Protein AF-A0A1B6NUA4-F1 (afdb_monomer_lite)

InterPro domains:
  IPR001322 Lamin tail domain [PF00932] (532-642)
  IPR001322 Lamin tail domain [PS51841] (527-647)
  IPR007346 Endonuclease I [PF04231] (271-486)
  IPR007346 Endonuclease I [PTHR33607] (261-495)
  IPR044925 His-Me finger superfamily [SSF54060] (266-486)

Organism: NCBI:txid412755

Foldseek 3Di:
DDWDFQPDDDFDPDADFQDDDDDDDDDDDDDDDDDDDFAFQDKDQLQDPVQAPAAWFADVCGDIDHHCVVPPFKHKDLVFWGRRHRLFGQGRHPRWRKGAQRRGKMKIKGDWGFQVQLFWKKKKWKKAKFDFFDQPWAKWKWKDAPPHDTDTDDPDPPDPGNDGGPPGMDMDIDTGGGGGIMMMMMMTDDNHSRMMITGRMMTMGGDGDDDDDDDDDDDDDDDDDDPAFDWFDPLEPPAHIATFPDDLVVDDPCVLCVQLVVCVVVLHALVVNLQSQQVSQQPQFDQDQQRNLLRLQLPLQADPVDSQFGQAQQQRDTHGSHLELPDPSVPDQQGWYWAQLQQCLQFHVDSVFSSNRQPLRIHIHRNVVSVQQHNAFADDADAQDPVRRLKHDDDRHIYGHLQCLLSSLLSLVQCQSNQCVPDPPGPTDRQEEDCDGDDSVHSYGDNLVSSLQSNVSHDQDPSNVSSQSSSCRHTVGGRVCNVPVCSSCRNPVDQPQVPPDDDDDDDDDDDDDDDDDDDDDDDDDDDDDPQDQDPFQWEWFKWDAAPDFQTKTKIWRLHQAKDFQQQKKKWKQAQLDDDPVRIQIDRDGGIAGHRGMAMEGEPPHDPSRVPSHHYDNGRRPYAQQIKIFMAGNNATFAIAHAHSGGDNLRHNTMDGDDPPDRTHDRRRGDSDD

Radius of gyration: 29.38 Å; chains: 1; bounding box: 86×81×72 Å

Sequence (673 aa):
MIHEGNTQKYKLRKSAKVVNALLAGALSLGVVSINASADTVWQEDFEANELQGKGATGSDPAGAIVDLEGVDRWSVDVSASELSATSDWFRVESGAMQARDTDGEVVWLSESIDISGAGDITINAVLSQSGNFESTDYIDVFYSLDGGAFELITLSEGATNTVQEDFGSATLTETIGSGSTLELKVAMANNSGTEYLNLDSISVSGNGTTDGGDTGGNPDDGGEPSNELLFLSGTCFNCPDLEAVNLASDFVASDYYAALDIAIANGESAQTLKDTAHNIIENGHRTLSYSEVWTALTYTDEDPANTDNVILFYKGISQGKFTNGSGSQSTNPDNWNREHVWAKSHGFPSSSLTAYSDILHLRPTDISVNSSRGNLDFDFSDSALSEAPLNRVDGDSFEPRDAVKGDVARSMLYMDVRYDGNTAGDTEDDLVLVNRLTSTSEAAFGKLCVLLQWHESDPVDDFERRRNERVYEFQGNRNPFIDKPELASLIFNESCDGTGGDTGGDTGGDTGGDTGGDTGGDTGGDTGGDTTPSTSSIYISEYIEGGGFNKGIELFNSSTQPVSLAGYELVLLSNGETADADRKVLALEGTIPAGGVATFAHGSADALLTAGSTISTFVINFNGDDYIELVANGQVVDALGTYGVKTNWGKDVTLVRKSSVTAGNPNRNQRLP

Structure (mmCIF, N/CA/C/O backbone):
data_AF-A0A1B6NUA4-F1
#
_entry.id   AF-A0A1B6NUA4-F1
#
loop_
_atom_site.group_PDB
_atom_site.id
_atom_site.type_symbol
_atom_site.label_atom_id
_atom_site.label_alt_id
_atom_site.label_comp_id
_atom_site.label_asym_id
_atom_site.label_entity_id
_atom_site.label_seq_id
_atom_site.pdbx_PDB_ins_code
_atom_site.Cartn_x
_atom_site.Cartn_y
_atom_site.Cartn_z
_atom_site.occupancy
_atom_site.B_iso_or_equiv
_atom_site.auth_seq_id
_atom_site.auth_comp_id
_atom_site.auth_asym_id
_atom_site.auth_atom_id
_atom_site.pdbx_PDB_model_num
ATOM 1 N N . MET A 1 1 ? -14.636 -2.033 -2.221 1.00 46.09 1 MET A N 1
ATOM 2 C CA . MET A 1 1 ? -15.219 -3.302 -2.640 1.00 46.09 1 MET A CA 1
ATOM 3 C C . MET A 1 1 ? -14.396 -3.774 -3.803 1.00 46.09 1 MET A C 1
ATOM 5 O O . MET A 1 1 ? -13.885 -2.942 -4.544 1.00 46.09 1 MET A O 1
ATOM 9 N N . ILE A 1 2 ? -14.232 -5.080 -3.953 1.00 39.47 2 ILE A N 1
ATOM 10 C CA . ILE A 1 2 ? -13.524 -5.621 -5.113 1.00 39.47 2 ILE A CA 1
ATOM 11 C C . ILE A 1 2 ? -14.489 -5.549 -6.300 1.00 39.47 2 ILE A C 1
ATOM 13 O O . ILE A 1 2 ? -15.617 -6.030 -6.203 1.00 39.47 2 ILE A O 1
ATOM 17 N N . HIS A 1 3 ? -14.072 -4.870 -7.370 1.00 40.75 3 HIS A N 1
ATOM 18 C CA . HIS A 1 3 ? -14.862 -4.685 -8.584 1.00 40.75 3 HIS A CA 1
ATOM 19 C C . HIS A 1 3 ? -14.613 -5.859 -9.529 1.00 40.75 3 HIS A C 1
ATOM 21 O O . HIS A 1 3 ? -13.658 -5.858 -10.308 1.00 40.75 3 HIS A O 1
ATOM 27 N N . GLU A 1 4 ? -15.467 -6.874 -9.460 1.00 44.62 4 GLU A N 1
ATOM 28 C CA . GLU A 1 4 ? -15.373 -8.024 -10.354 1.00 44.62 4 GLU A CA 1
ATOM 29 C C . GLU A 1 4 ? -16.046 -7.675 -11.692 1.00 44.62 4 GLU A C 1
ATOM 31 O O . GLU A 1 4 ? -17.243 -7.381 -11.762 1.00 44.62 4 GLU A O 1
ATOM 36 N N . GLY A 1 5 ? -15.264 -7.659 -12.776 1.00 39.50 5 GLY A N 1
ATOM 37 C CA . GLY A 1 5 ? -15.792 -7.481 -14.128 1.00 39.50 5 GLY A CA 1
ATOM 38 C C . GLY A 1 5 ? -16.824 -8.564 -14.469 1.00 39.50 5 GLY A C 1
ATOM 39 O O . GLY A 1 5 ? -16.678 -9.722 -14.089 1.00 39.50 5 GLY A O 1
ATOM 40 N N . ASN A 1 6 ? -17.872 -8.181 -15.202 1.00 39.16 6 ASN A N 1
ATOM 41 C CA . ASN A 1 6 ? -19.083 -8.968 -15.471 1.00 39.16 6 ASN A CA 1
ATOM 42 C C . ASN A 1 6 ? -18.880 -10.157 -16.444 1.00 39.16 6 ASN A C 1
ATOM 44 O O . ASN A 1 6 ? -19.557 -10.267 -17.468 1.00 39.16 6 ASN A O 1
ATOM 48 N N . THR A 1 7 ? -17.917 -11.035 -16.165 1.00 34.84 7 THR A N 1
ATOM 49 C CA . THR A 1 7 ? -17.651 -12.270 -16.923 1.00 34.84 7 THR A CA 1
ATOM 50 C C . THR A 1 7 ? -17.983 -13.542 -16.137 1.00 34.84 7 THR A C 1
ATOM 52 O O . THR A 1 7 ? -18.062 -14.614 -16.739 1.00 34.84 7 THR A O 1
ATOM 55 N N . GLN A 1 8 ? -18.261 -13.448 -14.830 1.00 37.44 8 GLN A N 1
ATOM 56 C CA . GLN A 1 8 ? -18.694 -14.581 -14.007 1.00 37.44 8 GLN A CA 1
ATOM 57 C C . GLN A 1 8 ? -20.226 -14.738 -13.981 1.00 37.44 8 GLN A C 1
ATOM 59 O O . GLN A 1 8 ? -20.983 -13.771 -13.949 1.00 37.44 8 GLN A O 1
ATOM 64 N N . LYS A 1 9 ? -20.716 -15.985 -13.990 1.00 38.56 9 LYS A N 1
ATOM 65 C CA . LYS A 1 9 ? -22.146 -16.293 -13.805 1.00 38.56 9 LYS A CA 1
ATOM 66 C C . LYS A 1 9 ? -22.578 -15.882 -12.391 1.00 38.56 9 LYS A C 1
ATOM 68 O O . LYS A 1 9 ? -22.104 -16.476 -11.429 1.00 38.56 9 LYS A O 1
ATOM 73 N N . TYR A 1 10 ? -23.505 -14.926 -12.289 1.00 41.12 10 TYR A N 1
ATOM 74 C CA . TYR A 1 10 ? -24.035 -14.369 -11.036 1.00 41.12 10 TYR A CA 1
ATOM 75 C C . TYR A 1 10 ? -24.431 -15.457 -10.022 1.00 41.12 10 TYR A C 1
ATOM 77 O O . TYR A 1 10 ? -25.423 -16.166 -10.218 1.00 41.12 10 TYR A O 1
ATOM 85 N N . LYS A 1 11 ? -23.676 -15.594 -8.930 1.00 41.03 11 LYS A N 1
ATOM 86 C CA . LYS A 1 11 ? -24.001 -16.504 -7.828 1.00 41.03 11 LYS A CA 1
ATOM 87 C C . LYS A 1 11 ? -23.519 -15.896 -6.513 1.00 41.03 11 LYS A C 1
ATOM 89 O O . LYS A 1 11 ? -22.321 -15.745 -6.328 1.00 41.03 11 LYS A O 1
ATOM 94 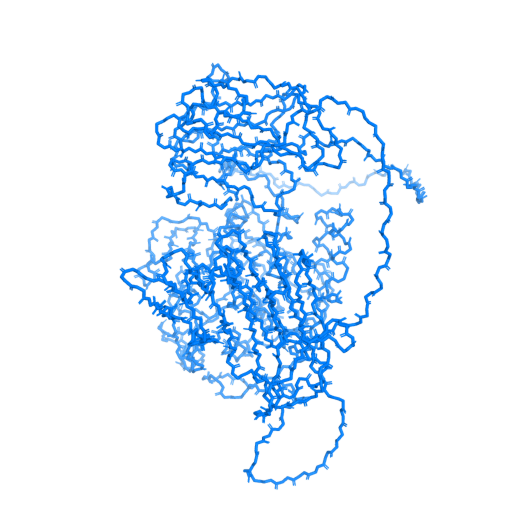N N . LEU A 1 12 ? -24.454 -15.608 -5.607 1.00 40.59 12 LEU A N 1
ATOM 95 C CA . LEU A 1 12 ? -24.144 -15.158 -4.245 1.00 40.59 12 LEU A CA 1
ATOM 96 C C . LEU A 1 12 ? -23.344 -16.249 -3.518 1.00 40.59 12 LEU A C 1
ATOM 98 O O . LEU A 1 12 ? -23.663 -17.446 -3.642 1.00 40.59 12 LEU A O 1
ATOM 102 N N . ARG A 1 13 ? -22.287 -15.867 -2.794 1.00 37.72 13 ARG A N 1
ATOM 103 C CA . ARG A 1 13 ? -21.448 -16.832 -2.069 1.00 37.72 13 ARG A CA 1
ATOM 104 C C . ARG A 1 13 ? -22.300 -17.533 -0.984 1.00 37.72 13 ARG A C 1
ATOM 106 O O . ARG A 1 13 ? -23.098 -16.928 -0.292 1.00 37.72 13 ARG A O 1
ATOM 113 N N . LYS A 1 14 ? -22.205 -18.872 -0.933 1.00 38.94 14 LYS A N 1
ATOM 114 C CA . LYS A 1 14 ? -22.837 -19.844 0.003 1.00 38.94 14 LYS A CA 1
ATOM 115 C C . LYS A 1 14 ? -23.960 -19.311 0.935 1.00 38.94 14 LYS A C 1
ATOM 117 O O . LYS A 1 14 ? -23.705 -18.817 2.025 1.00 38.94 14 LYS A O 1
ATOM 122 N N . SER A 1 15 ? -25.218 -19.603 0.592 1.00 29.73 15 SER A N 1
ATOM 123 C CA . SER A 1 15 ? -26.400 -19.346 1.433 1.00 29.73 15 SER A CA 1
ATOM 124 C C . SER A 1 15 ? -26.367 -20.141 2.755 1.00 29.73 15 SER A C 1
ATOM 126 O O . SER A 1 15 ? -26.572 -21.360 2.759 1.00 29.73 15 SER A O 1
ATOM 128 N N . ALA A 1 16 ? -26.189 -19.472 3.897 1.00 28.70 16 ALA A N 1
ATOM 129 C CA . ALA A 1 16 ? -26.515 -20.050 5.201 1.00 28.70 16 ALA A CA 1
ATOM 130 C C . ALA A 1 16 ? -28.020 -19.869 5.457 1.00 28.70 16 ALA A C 1
ATOM 132 O O . ALA A 1 16 ? -28.530 -18.757 5.539 1.00 28.70 16 ALA A O 1
ATOM 133 N N . LYS A 1 17 ? -28.765 -20.977 5.541 1.00 33.19 17 LYS A N 1
ATOM 134 C CA . LYS A 1 17 ? -30.204 -20.960 5.847 1.00 33.19 17 LYS A CA 1
ATOM 135 C C . LYS A 1 17 ? -30.461 -20.198 7.154 1.00 33.19 17 LYS A C 1
ATOM 137 O O . LYS A 1 17 ? -29.792 -20.458 8.151 1.00 33.19 17 LYS A O 1
ATOM 142 N N . VAL A 1 18 ? -31.512 -19.379 7.192 1.00 26.52 18 VAL A N 1
ATOM 143 C CA . VAL A 1 18 ? -32.146 -18.964 8.454 1.00 26.52 18 VAL A CA 1
ATOM 144 C C . VAL A 1 18 ? -32.648 -20.236 9.147 1.00 26.52 18 VAL A C 1
ATOM 146 O O . VAL A 1 18 ? -33.661 -20.815 8.748 1.00 26.52 18 VAL A O 1
ATOM 149 N N . VAL A 1 19 ? -31.909 -20.730 10.143 1.00 27.03 19 VAL A N 1
ATOM 150 C CA . VAL A 1 19 ? -32.298 -21.907 10.930 1.00 27.03 19 VAL A CA 1
ATOM 151 C C . VAL A 1 19 ? -32.826 -21.452 12.285 1.00 27.03 19 VAL A C 1
ATOM 153 O O . VAL A 1 19 ? -32.082 -21.058 13.177 1.00 27.03 19 VAL A O 1
ATOM 156 N N . ASN A 1 20 ? -34.143 -21.570 12.453 1.00 29.48 20 ASN A N 1
ATOM 157 C CA . ASN A 1 20 ? -34.775 -21.655 13.765 1.00 29.48 20 ASN A CA 1
ATOM 158 C C . ASN A 1 20 ? -34.324 -22.959 14.450 1.00 29.48 20 ASN A C 1
ATOM 160 O O . ASN A 1 20 ? -34.818 -24.015 14.059 1.00 29.48 20 ASN A O 1
ATOM 164 N N . ALA A 1 21 ? -33.426 -22.895 15.446 1.00 23.78 21 ALA A N 1
ATOM 165 C CA . ALA A 1 21 ? -33.519 -23.609 16.739 1.00 23.78 21 ALA A CA 1
ATOM 166 C C . ALA A 1 21 ? -32.169 -23.850 17.464 1.00 23.78 21 ALA A C 1
ATOM 168 O O . ALA A 1 21 ? -31.222 -24.386 16.904 1.00 23.78 21 ALA A O 1
ATOM 169 N N . LEU A 1 22 ? -32.199 -23.492 18.756 1.00 24.48 22 LEU A N 1
ATOM 170 C CA . LEU A 1 22 ? -31.515 -23.960 19.976 1.00 24.48 22 LEU A CA 1
ATOM 171 C C . LEU A 1 22 ? -30.350 -24.991 19.961 1.00 24.48 22 LEU A C 1
ATOM 173 O O . LEU A 1 22 ? -30.491 -26.114 19.491 1.00 24.48 22 LEU A O 1
ATOM 177 N N . LEU A 1 23 ? -29.387 -24.653 20.842 1.00 24.17 23 LEU A N 1
ATOM 178 C CA . LEU A 1 23 ? -28.655 -25.468 21.843 1.00 24.17 23 LEU A CA 1
ATOM 179 C C . LEU A 1 23 ? -27.209 -25.948 21.553 1.00 24.17 23 LEU A C 1
ATOM 181 O O . LEU A 1 23 ? -26.985 -26.916 20.844 1.00 24.17 23 LEU A O 1
ATOM 185 N N . ALA A 1 24 ? -26.280 -25.309 22.284 1.00 27.27 24 ALA A N 1
ATOM 186 C CA . ALA A 1 24 ? -25.151 -25.840 23.068 1.00 27.27 24 ALA A CA 1
ATOM 187 C C . ALA A 1 24 ? -24.216 -26.926 22.486 1.00 27.27 24 ALA A C 1
ATOM 189 O O . ALA A 1 24 ? -24.590 -28.085 22.335 1.00 27.27 24 ALA A O 1
ATOM 190 N N . GLY A 1 25 ? -22.925 -26.582 22.406 1.00 23.98 25 GLY A N 1
ATOM 191 C CA . GLY A 1 25 ? -21.818 -27.539 22.349 1.00 23.98 25 GLY A CA 1
ATOM 192 C C . GLY A 1 25 ? -20.464 -26.831 22.341 1.00 23.98 25 GLY A C 1
ATOM 193 O O . GLY A 1 25 ? -20.011 -26.389 21.295 1.00 23.98 25 GLY A O 1
ATOM 194 N N . ALA A 1 26 ? -19.840 -26.694 23.511 1.00 29.56 26 ALA A N 1
ATOM 195 C CA . ALA A 1 26 ? -18.482 -26.176 23.665 1.00 29.56 26 ALA A CA 1
ATOM 196 C C . ALA A 1 26 ? -17.446 -27.209 23.188 1.00 29.56 26 ALA A C 1
ATOM 198 O O . ALA A 1 26 ? -17.529 -28.370 23.591 1.00 29.56 26 ALA A O 1
ATOM 199 N N . LEU A 1 27 ? -16.444 -26.779 22.415 1.00 25.67 27 LEU A N 1
ATOM 200 C CA . LEU A 1 27 ? -15.195 -27.518 22.220 1.00 25.67 27 LEU A CA 1
ATOM 201 C C . LEU A 1 27 ? -13.994 -26.584 22.401 1.00 25.67 27 LEU A C 1
ATOM 203 O O . LEU A 1 27 ? -13.907 -25.525 21.789 1.00 25.67 27 LEU A O 1
ATOM 207 N N . SER A 1 28 ? -13.092 -27.009 23.280 1.00 29.52 28 SER A N 1
ATOM 208 C CA . SER A 1 28 ? -11.803 -26.407 23.602 1.00 29.52 28 SER A CA 1
ATOM 209 C C . SER A 1 28 ? -10.700 -26.910 22.668 1.00 29.52 28 SER A C 1
ATOM 211 O O . SER A 1 28 ? -10.552 -28.123 22.538 1.00 29.52 28 SER A O 1
ATOM 213 N N . LEU A 1 29 ? -9.862 -26.009 22.161 1.00 27.48 29 LEU A N 1
ATOM 214 C CA . LEU A 1 29 ? -8.505 -26.230 21.633 1.00 27.48 29 LEU A CA 1
ATOM 215 C C . LEU A 1 29 ? -7.747 -24.953 22.052 1.00 27.48 29 LEU A C 1
ATOM 217 O O . LEU A 1 29 ? -8.256 -23.864 21.829 1.00 27.48 29 LEU A O 1
ATOM 221 N N . GLY A 1 30 ? -6.679 -24.951 22.845 1.00 25.80 30 GLY A N 1
ATOM 222 C CA . GLY A 1 30 ? -5.457 -25.744 22.765 1.00 25.80 30 GLY A CA 1
ATOM 223 C C . GLY A 1 30 ? -4.334 -24.731 22.517 1.00 25.80 30 GLY A C 1
ATOM 224 O O . GLY A 1 30 ? -4.170 -24.275 21.396 1.00 25.80 30 GLY A O 1
ATOM 225 N N . VAL A 1 31 ? -3.656 -24.293 23.582 1.00 26.09 31 VAL A N 1
ATOM 226 C CA . VAL A 1 31 ? -2.628 -23.237 23.553 1.00 26.09 31 VAL A CA 1
ATOM 227 C C . VAL A 1 31 ? -1.432 -23.705 22.721 1.00 26.09 31 VAL A C 1
ATOM 229 O O . VAL A 1 31 ? -0.827 -24.721 23.061 1.00 26.09 31 VAL A O 1
ATOM 232 N N . VAL A 1 32 ? -1.079 -22.960 21.674 1.00 25.95 32 VAL A N 1
ATOM 233 C CA . VAL A 1 32 ? 0.204 -23.089 20.971 1.00 25.95 32 VAL A CA 1
ATOM 234 C C . VAL A 1 32 ? 1.093 -21.939 21.428 1.00 25.95 32 VAL A C 1
ATOM 236 O O . VAL A 1 32 ? 0.738 -20.770 21.298 1.00 25.95 32 VAL A O 1
ATOM 239 N N . SER A 1 33 ? 2.226 -22.290 22.027 1.00 24.09 33 SER A N 1
ATOM 240 C CA . SER A 1 33 ? 3.314 -21.369 22.346 1.00 24.09 33 SER A CA 1
ATOM 241 C C . SER A 1 33 ? 4.082 -21.047 21.064 1.00 24.09 33 SER A C 1
ATOM 243 O O . SER A 1 33 ? 4.507 -21.973 20.378 1.00 24.09 33 SER A O 1
ATOM 245 N N . ILE A 1 34 ? 4.294 -19.768 20.763 1.00 26.38 34 ILE A N 1
ATOM 246 C CA . ILE A 1 34 ? 5.106 -19.307 19.628 1.00 26.38 34 ILE A CA 1
ATOM 247 C C . ILE A 1 34 ? 6.480 -18.846 20.131 1.00 26.38 34 ILE A C 1
ATOM 249 O O . ILE A 1 34 ? 6.579 -17.954 20.973 1.00 26.38 34 ILE A O 1
ATOM 253 N N . ASN A 1 35 ? 7.521 -19.535 19.657 1.00 25.52 35 ASN A N 1
ATOM 254 C CA . ASN A 1 35 ? 8.931 -19.159 19.775 1.00 25.52 35 ASN A CA 1
ATOM 255 C C . ASN A 1 35 ? 9.292 -18.108 18.700 1.00 25.52 35 ASN A C 1
ATOM 257 O O . ASN A 1 35 ? 8.558 -17.949 17.730 1.00 25.52 35 ASN A O 1
ATOM 261 N N . ALA A 1 36 ? 10.413 -17.412 18.921 1.00 26.06 36 ALA A N 1
ATOM 262 C CA . ALA A 1 36 ? 10.969 -16.276 18.172 1.00 26.06 36 ALA A CA 1
ATOM 263 C C . ALA A 1 36 ? 11.004 -16.419 16.628 1.00 26.06 36 ALA A C 1
ATOM 265 O O . ALA A 1 36 ? 11.191 -17.520 16.115 1.00 26.06 36 ALA A O 1
ATOM 266 N N . SER A 1 37 ? 10.823 -15.294 15.919 1.00 37.84 37 SER A N 1
ATOM 267 C CA . SER A 1 37 ? 10.621 -15.182 14.463 1.00 37.84 37 SER A CA 1
ATOM 268 C C . SER A 1 37 ? 11.901 -15.338 13.629 1.00 37.84 37 SER A C 1
ATOM 270 O O . SER A 1 37 ? 12.928 -14.764 13.978 1.00 37.84 37 SER A O 1
ATOM 272 N N . ALA A 1 38 ? 11.795 -16.064 12.512 1.00 46.84 38 ALA A N 1
ATOM 273 C CA . ALA A 1 38 ? 12.795 -16.203 11.446 1.00 46.84 38 ALA A CA 1
ATOM 274 C C . ALA A 1 38 ? 12.469 -15.258 10.265 1.00 46.84 38 ALA A C 1
ATOM 276 O O . ALA A 1 38 ? 11.287 -15.044 9.983 1.00 46.84 38 ALA A O 1
ATOM 277 N N . ASP A 1 39 ? 13.478 -14.734 9.561 1.00 57.72 39 ASP A N 1
ATOM 278 C CA . ASP A 1 39 ? 13.336 -13.777 8.445 1.00 57.72 39 ASP A CA 1
ATOM 279 C C . ASP A 1 39 ? 12.948 -14.483 7.141 1.00 57.72 39 ASP A C 1
ATOM 281 O O . ASP A 1 39 ? 13.546 -15.494 6.804 1.00 57.72 39 ASP A O 1
ATOM 285 N N . THR A 1 40 ? 11.978 -13.980 6.369 1.00 64.25 40 THR A N 1
ATOM 286 C CA . THR A 1 40 ? 11.553 -14.631 5.107 1.00 64.25 40 THR A CA 1
ATOM 287 C C . THR A 1 40 ? 12.512 -14.298 3.958 1.00 64.25 40 THR A C 1
ATOM 289 O O . THR A 1 40 ? 12.655 -13.140 3.585 1.00 64.25 40 THR A O 1
ATOM 292 N N . VAL A 1 41 ? 13.141 -15.324 3.382 1.00 77.12 41 VAL A N 1
ATOM 293 C CA . VAL A 1 41 ? 14.133 -15.255 2.293 1.00 77.12 41 VAL A CA 1
ATOM 294 C C . VAL A 1 41 ? 13.472 -15.323 0.914 1.00 77.12 41 VAL A C 1
ATOM 296 O O . VAL A 1 41 ? 13.891 -14.642 -0.017 1.00 77.12 41 VAL A O 1
ATOM 299 N N . TRP A 1 42 ? 12.432 -16.145 0.761 1.00 89.50 42 TRP A N 1
ATOM 300 C CA . TRP A 1 42 ? 11.730 -16.338 -0.512 1.00 89.50 42 TRP A CA 1
ATOM 301 C C . TRP A 1 42 ? 10.310 -16.857 -0.261 1.00 89.50 42 TRP A C 1
ATOM 303 O O . TRP A 1 42 ? 10.093 -17.614 0.685 1.00 89.50 42 TRP A O 1
ATOM 313 N N . GLN A 1 43 ? 9.342 -16.480 -1.102 1.00 82.25 43 GLN A N 1
ATOM 314 C CA . GLN A 1 43 ? 7.979 -17.025 -1.061 1.00 82.25 43 GLN A CA 1
ATOM 315 C C . GLN A 1 43 ? 7.289 -17.026 -2.433 1.00 82.25 43 GLN A C 1
ATOM 317 O O . GLN A 1 43 ? 7.624 -16.213 -3.305 1.00 82.25 43 GLN A O 1
ATOM 322 N N . GLU A 1 44 ? 6.289 -17.900 -2.559 1.00 83.31 44 GLU A N 1
ATOM 323 C CA . GLU A 1 44 ? 5.281 -17.956 -3.622 1.00 83.31 44 GLU A CA 1
ATOM 324 C C . GLU A 1 44 ? 3.926 -18.357 -3.010 1.00 83.31 44 GLU A C 1
ATOM 326 O O . GLU A 1 44 ? 3.836 -19.341 -2.267 1.00 83.31 44 GLU A O 1
ATOM 331 N N . ASP A 1 45 ? 2.889 -17.573 -3.303 1.00 69.25 45 ASP A N 1
ATOM 332 C CA . ASP A 1 45 ? 1.523 -17.749 -2.790 1.00 69.25 45 ASP A CA 1
ATOM 333 C C . ASP A 1 45 ? 0.483 -17.956 -3.898 1.00 69.25 45 ASP A C 1
ATOM 335 O O . ASP A 1 45 ? -0.669 -18.231 -3.594 1.00 69.25 45 ASP A O 1
ATOM 339 N N . PHE A 1 46 ? 0.875 -17.870 -5.177 1.00 72.56 46 PHE A N 1
ATOM 340 C CA . PHE A 1 46 ? 0.020 -18.119 -6.343 1.00 72.56 46 PHE A CA 1
ATOM 341 C C . PHE A 1 46 ? -1.243 -17.237 -6.450 1.00 72.56 46 PHE A C 1
ATOM 343 O O . PHE A 1 46 ? -2.095 -17.483 -7.314 1.00 72.56 46 PHE A O 1
ATOM 350 N N . GLU A 1 47 ? -1.361 -16.180 -5.639 1.00 60.41 47 GLU A N 1
ATOM 351 C CA . GLU A 1 47 ? -2.535 -15.296 -5.590 1.00 60.41 47 GLU A CA 1
ATOM 352 C C . GLU A 1 47 ? -2.508 -14.215 -6.683 1.00 60.41 47 GLU A C 1
ATOM 354 O O . GLU A 1 47 ? -3.531 -13.605 -7.012 1.00 60.41 47 GLU A O 1
ATOM 359 N N . ALA A 1 48 ? -1.342 -13.981 -7.291 1.00 59.09 48 ALA A N 1
ATOM 360 C CA . ALA A 1 48 ? -1.186 -13.024 -8.376 1.00 59.09 48 ALA A CA 1
ATOM 361 C C . ALA A 1 48 ? -2.054 -13.411 -9.592 1.00 59.09 48 ALA A C 1
ATOM 363 O O . ALA A 1 48 ? -2.022 -14.538 -10.097 1.00 59.09 48 ALA A O 1
ATOM 364 N N . ASN A 1 49 ? -2.847 -12.460 -10.092 1.00 65.19 49 ASN A N 1
ATOM 365 C CA . ASN A 1 49 ? -3.826 -12.714 -11.156 1.00 65.19 49 ASN A CA 1
ATOM 366 C C . ASN A 1 49 ? -3.166 -13.167 -12.465 1.00 65.19 49 ASN A C 1
ATOM 368 O O . ASN A 1 49 ? -3.725 -13.980 -13.196 1.00 65.19 49 ASN A O 1
ATOM 372 N N . GLU A 1 50 ? -1.983 -12.639 -12.762 1.00 79.62 50 GLU A N 1
ATOM 373 C CA . GLU A 1 50 ? -1.158 -12.988 -13.917 1.00 79.62 50 GLU A CA 1
ATOM 374 C C . GLU A 1 50 ? -0.675 -14.442 -13.905 1.00 79.62 50 GLU A C 1
ATOM 376 O O . GLU A 1 50 ? -0.374 -14.987 -14.970 1.00 79.62 50 GLU A O 1
ATOM 381 N N . LEU A 1 51 ? -0.646 -15.078 -12.728 1.00 76.12 51 LEU A N 1
ATOM 382 C CA . LEU A 1 51 ? -0.310 -16.487 -12.595 1.00 76.12 51 LEU A CA 1
ATOM 383 C C . LEU A 1 51 ? -1.503 -17.388 -12.917 1.00 76.12 51 LEU A C 1
ATOM 385 O O . LEU A 1 51 ? -1.287 -18.531 -13.296 1.00 76.12 51 LEU A O 1
ATOM 389 N N . GLN A 1 52 ? -2.752 -16.912 -12.843 1.00 87.56 52 GLN A N 1
ATOM 390 C CA . GLN A 1 52 ? -3.923 -17.764 -13.070 1.00 87.56 52 GLN A CA 1
ATOM 391 C C . GLN A 1 52 ? -3.917 -18.372 -14.480 1.00 87.56 52 GLN A C 1
ATOM 393 O O . GLN A 1 52 ? -3.874 -17.679 -15.498 1.00 87.56 52 GLN A O 1
ATOM 398 N N . GLY A 1 53 ? -3.978 -19.700 -14.532 1.00 90.06 53 GLY A N 1
ATOM 399 C CA . GLY A 1 53 ? -3.872 -20.497 -15.748 1.00 90.06 53 GLY A CA 1
ATOM 400 C C . GLY A 1 53 ? -2.440 -20.838 -16.177 1.00 90.06 53 GLY A C 1
ATOM 401 O O . GLY A 1 53 ? -2.290 -21.653 -17.089 1.00 90.06 53 GLY A O 1
ATOM 402 N N . LYS A 1 54 ? -1.400 -20.281 -15.536 1.00 96.56 54 LYS A N 1
ATOM 403 C CA . LYS A 1 54 ? 0.009 -20.584 -15.834 1.00 96.56 54 LYS A CA 1
ATOM 404 C C . LYS A 1 54 ? 0.401 -21.961 -15.312 1.00 96.56 54 LYS A C 1
ATOM 406 O O . LYS A 1 54 ? 0.103 -22.318 -14.175 1.00 96.56 54 LYS A O 1
ATOM 411 N N . GLY A 1 55 ? 1.065 -22.742 -16.157 1.00 96.94 55 GLY A N 1
ATOM 412 C CA . GLY A 1 55 ? 1.398 -24.145 -15.928 1.00 96.94 55 GLY A CA 1
ATOM 413 C C . GLY A 1 55 ? 1.126 -24.985 -17.172 1.00 96.94 55 GLY A C 1
ATOM 414 O O . GLY A 1 55 ? 1.391 -24.554 -18.290 1.00 96.94 55 GLY A O 1
ATOM 415 N N . ALA A 1 56 ? 0.596 -26.188 -16.992 1.00 97.31 56 ALA A N 1
ATOM 416 C CA . ALA A 1 56 ? 0.280 -27.140 -18.044 1.00 97.31 56 ALA A CA 1
ATOM 417 C C . ALA A 1 56 ? -1.214 -27.491 -18.064 1.00 97.31 56 ALA A C 1
ATOM 419 O O . ALA A 1 56 ? -1.835 -27.722 -17.031 1.00 97.31 56 ALA A O 1
ATOM 420 N N . THR A 1 57 ? -1.802 -27.569 -19.254 1.00 97.00 57 THR A N 1
ATOM 421 C CA . THR A 1 57 ? -3.165 -28.084 -19.469 1.00 97.00 57 THR A CA 1
ATOM 422 C C . THR A 1 57 ? -3.133 -29.129 -20.580 1.00 97.00 57 THR A C 1
ATOM 424 O O . THR A 1 57 ? -2.404 -28.969 -21.561 1.00 97.00 57 THR A O 1
ATOM 427 N N . GLY A 1 58 ? -3.914 -30.196 -20.451 1.00 94.31 58 GLY A N 1
ATOM 428 C CA . GLY A 1 58 ? -4.076 -31.192 -21.499 1.00 94.31 58 GLY A CA 1
ATOM 429 C C . GLY A 1 58 ? -4.801 -30.639 -22.726 1.00 94.31 58 GLY A C 1
ATOM 430 O O . GLY A 1 58 ? -5.402 -29.561 -22.725 1.00 94.31 58 GLY A O 1
ATOM 431 N N . SER A 1 59 ? -4.734 -31.381 -23.823 1.00 88.69 59 SER A N 1
ATOM 432 C CA . SER A 1 59 ? -5.309 -30.985 -25.108 1.00 88.69 59 SER A CA 1
ATOM 433 C C . SER A 1 59 ? -5.970 -32.161 -25.816 1.00 88.69 59 SER A C 1
ATOM 435 O O . SER A 1 59 ? -5.690 -33.313 -25.510 1.00 88.69 59 SER A O 1
ATOM 437 N N . ASP A 1 60 ? -6.868 -31.869 -26.760 1.00 78.12 60 ASP A N 1
ATOM 438 C CA . ASP A 1 60 ? -7.500 -32.864 -27.635 1.00 78.12 60 ASP A CA 1
ATOM 439 C C . ASP A 1 60 ? -7.187 -32.512 -29.108 1.00 78.12 60 ASP A C 1
ATOM 441 O O . ASP A 1 60 ? -7.622 -31.452 -29.582 1.00 78.12 60 ASP A O 1
ATOM 445 N N . PRO A 1 61 ? -6.422 -33.340 -29.854 1.00 77.19 61 PRO A N 1
ATOM 446 C CA . PRO A 1 61 ? -5.914 -34.668 -29.481 1.00 77.19 61 PRO A CA 1
ATOM 447 C C . PRO A 1 61 ? -4.798 -34.627 -28.421 1.00 77.19 61 PRO A C 1
ATOM 449 O O . PRO A 1 61 ? -4.027 -33.675 -28.397 1.00 77.19 61 PRO A O 1
ATOM 452 N N . ALA A 1 62 ? -4.716 -35.692 -27.611 1.00 79.56 62 ALA A N 1
ATOM 453 C CA . ALA A 1 62 ? -3.896 -35.824 -26.397 1.00 79.56 62 ALA A CA 1
ATOM 454 C C . ALA A 1 62 ? -2.480 -35.214 -26.460 1.00 79.56 62 ALA A C 1
ATOM 456 O O . ALA A 1 62 ? -1.712 -35.472 -27.395 1.00 79.56 62 ALA A O 1
ATOM 457 N N . GLY A 1 63 ? -2.123 -34.480 -25.401 1.00 83.75 63 GLY A N 1
ATOM 458 C CA . GLY A 1 63 ? -0.812 -33.870 -25.175 1.00 83.75 63 GLY A CA 1
ATOM 459 C C . GLY A 1 63 ? -0.893 -32.665 -24.232 1.00 83.75 63 GLY A C 1
ATOM 460 O O . GLY A 1 63 ? -1.948 -32.046 -24.114 1.00 83.75 63 GLY A O 1
ATOM 461 N N . ALA A 1 64 ? 0.222 -32.297 -23.599 1.00 92.38 64 ALA A N 1
ATOM 462 C CA . ALA A 1 64 ? 0.293 -31.147 -22.697 1.00 92.38 64 ALA A CA 1
ATOM 463 C C . ALA A 1 64 ? 0.641 -29.843 -23.438 1.00 92.38 64 ALA A C 1
ATOM 465 O O . ALA A 1 64 ? 1.561 -29.803 -24.260 1.00 92.38 64 ALA A O 1
ATOM 466 N N . ILE A 1 65 ? -0.064 -28.762 -23.108 1.00 94.81 65 ILE A N 1
ATOM 467 C CA . ILE A 1 65 ? 0.257 -27.384 -23.493 1.00 94.81 65 ILE A CA 1
ATOM 468 C C . ILE A 1 65 ? 0.778 -26.675 -22.248 1.00 94.81 65 ILE A C 1
ATOM 470 O O . ILE A 1 65 ? 0.040 -26.547 -21.274 1.00 94.81 65 ILE A O 1
ATOM 474 N N . VAL A 1 66 ? 2.027 -26.211 -22.295 1.00 96.06 66 VAL A N 1
ATOM 475 C CA . VAL A 1 66 ? 2.656 -25.452 -21.206 1.00 96.06 66 VAL A CA 1
ATOM 476 C C . VAL A 1 66 ? 2.618 -23.959 -21.538 1.00 96.06 66 VAL A C 1
ATOM 478 O O . VAL A 1 66 ? 3.146 -23.551 -22.573 1.00 96.06 66 VAL A O 1
ATOM 481 N N . ASP A 1 67 ? 2.006 -23.160 -20.664 1.00 95.56 67 ASP A N 1
ATOM 482 C CA . ASP A 1 67 ? 2.041 -21.696 -20.682 1.00 95.56 67 ASP A CA 1
ATOM 483 C C . ASP A 1 67 ? 2.692 -21.181 -19.397 1.00 95.56 67 ASP A C 1
ATOM 485 O O . ASP A 1 67 ? 2.108 -21.234 -18.317 1.00 95.56 67 ASP A O 1
ATOM 489 N N . LEU A 1 68 ? 3.904 -20.655 -19.545 1.00 94.06 68 LEU A N 1
ATOM 490 C CA . LEU A 1 68 ? 4.655 -19.966 -18.498 1.00 94.06 68 LEU A CA 1
ATOM 491 C C . LEU A 1 68 ? 5.075 -18.565 -18.963 1.00 94.06 68 LEU A C 1
ATOM 493 O O . LEU A 1 68 ? 6.073 -18.024 -18.501 1.00 94.06 68 LEU A O 1
ATOM 497 N N . GLU A 1 69 ? 4.364 -17.966 -19.926 1.00 90.75 69 GLU A N 1
ATOM 498 C CA . GLU A 1 69 ? 4.706 -16.615 -20.378 1.00 90.75 69 GLU A CA 1
ATOM 499 C C . GLU A 1 69 ? 4.571 -15.627 -19.210 1.00 90.75 69 GLU A C 1
ATOM 501 O O . GLU A 1 69 ? 3.485 -15.504 -18.641 1.00 90.75 69 GLU A O 1
ATOM 506 N N . GLY A 1 70 ? 5.665 -14.935 -18.873 1.00 82.56 70 GLY A N 1
ATOM 507 C CA . GLY A 1 70 ? 5.739 -14.004 -17.741 1.00 82.56 70 GLY A CA 1
ATOM 508 C C . GLY A 1 70 ? 6.076 -14.654 -16.394 1.00 82.56 70 GLY A C 1
ATOM 509 O O . GLY A 1 70 ? 6.103 -13.949 -15.391 1.00 82.56 70 GLY A O 1
ATOM 510 N N . VAL A 1 71 ? 6.337 -15.965 -16.361 1.00 87.19 71 VAL A N 1
ATOM 511 C CA . VAL A 1 71 ? 6.748 -16.700 -15.159 1.00 87.19 71 VAL A CA 1
ATOM 512 C C . VAL A 1 71 ? 8.229 -17.057 -15.267 1.00 87.19 71 VAL A C 1
ATOM 514 O O . VAL A 1 71 ? 8.594 -17.995 -15.972 1.00 87.19 71 VAL A O 1
ATOM 517 N N . ASP A 1 72 ? 9.073 -16.321 -14.540 1.00 84.56 72 ASP A N 1
ATOM 518 C CA . ASP A 1 72 ? 10.534 -16.515 -14.557 1.00 84.56 72 ASP A CA 1
ATOM 519 C C . ASP A 1 72 ? 11.076 -17.159 -13.264 1.00 84.56 72 ASP A C 1
ATOM 521 O O . ASP A 1 72 ? 12.222 -17.602 -13.224 1.00 84.56 72 ASP A O 1
ATOM 525 N N . ARG A 1 73 ? 10.249 -17.231 -12.210 1.00 80.25 73 ARG A N 1
ATOM 526 C CA . ARG A 1 73 ? 10.642 -17.646 -10.847 1.00 80.25 73 ARG A CA 1
ATOM 527 C C . ARG A 1 73 ? 10.483 -19.137 -10.563 1.00 80.25 73 ARG A C 1
ATOM 529 O O . ARG A 1 73 ? 10.906 -19.617 -9.515 1.00 80.25 73 ARG A O 1
ATOM 536 N N . TRP A 1 74 ? 9.836 -19.867 -11.462 1.00 95.50 74 TRP A N 1
ATOM 537 C CA . TRP A 1 74 ? 9.632 -21.306 -11.354 1.00 95.50 74 TRP A CA 1
ATOM 538 C C . TRP A 1 74 ? 9.278 -21.905 -12.713 1.00 95.50 74 TRP A C 1
ATOM 540 O O . TRP A 1 74 ? 8.975 -21.208 -13.680 1.00 95.50 74 TRP A O 1
ATOM 550 N N . SER A 1 75 ? 9.326 -23.228 -12.791 1.00 95.44 75 SER A N 1
ATOM 551 C CA . SER A 1 75 ? 9.011 -24.002 -13.986 1.00 95.44 75 SER A CA 1
ATOM 552 C C . SER A 1 75 ? 8.133 -25.203 -13.647 1.00 95.44 75 SER A C 1
ATOM 554 O O . SER A 1 75 ? 7.968 -25.555 -12.477 1.00 95.44 75 SER A O 1
ATOM 556 N N . VAL A 1 76 ? 7.558 -25.831 -14.677 1.00 97.06 76 VAL A N 1
ATOM 557 C CA . VAL A 1 76 ? 6.830 -27.097 -14.532 1.00 97.06 76 VAL A CA 1
ATOM 558 C C . VAL A 1 76 ? 7.419 -28.176 -15.432 1.00 97.06 76 VAL A C 1
ATOM 560 O O . VAL A 1 76 ? 7.762 -27.915 -16.587 1.00 97.06 76 VAL A O 1
ATOM 563 N N . ASP A 1 77 ? 7.492 -29.400 -14.917 1.00 96.31 77 ASP A N 1
ATOM 564 C CA . ASP A 1 77 ? 7.787 -30.608 -15.680 1.00 96.31 77 ASP A CA 1
ATOM 565 C C . ASP A 1 77 ? 6.588 -31.553 -15.602 1.00 96.31 77 ASP A C 1
ATOM 567 O O . ASP A 1 77 ? 6.181 -32.009 -14.537 1.00 96.31 77 ASP A O 1
ATOM 571 N N . VAL A 1 78 ? 6.007 -31.828 -16.764 1.00 96.62 78 VAL A N 1
ATOM 572 C CA . VAL A 1 78 ? 4.844 -32.706 -16.932 1.00 96.62 78 VAL A CA 1
ATOM 573 C C . VAL A 1 78 ? 5.170 -33.900 -17.827 1.00 96.62 78 VAL A C 1
ATOM 575 O O . VAL A 1 78 ? 4.280 -34.571 -18.344 1.00 96.62 78 VAL A O 1
ATOM 578 N N . SER A 1 79 ? 6.456 -34.177 -18.050 1.00 94.69 79 SER A N 1
ATOM 579 C CA . SER A 1 79 ? 6.916 -35.225 -18.967 1.00 94.69 79 SER A CA 1
ATOM 580 C C . SER A 1 79 ? 6.586 -36.650 -18.510 1.00 94.69 79 SER A C 1
ATOM 582 O O . SER A 1 79 ? 6.564 -37.557 -19.345 1.00 94.69 79 SER A O 1
ATOM 584 N N . ALA A 1 80 ? 6.312 -36.843 -17.215 1.00 93.69 80 ALA A N 1
ATOM 585 C CA . ALA A 1 80 ? 5.887 -38.107 -16.614 1.00 93.69 80 ALA A CA 1
ATOM 586 C C . ALA A 1 80 ? 4.359 -38.223 -16.425 1.00 93.69 80 ALA A C 1
ATOM 588 O O . ALA A 1 80 ? 3.894 -39.221 -15.877 1.00 93.69 80 ALA A O 1
ATOM 589 N N . SER A 1 81 ? 3.601 -37.223 -16.882 1.00 93.06 81 SER A N 1
ATOM 590 C CA . SER A 1 81 ? 2.139 -37.162 -16.793 1.00 93.06 81 SER A CA 1
ATOM 591 C C . SER A 1 81 ? 1.466 -37.525 -18.119 1.00 93.06 81 SER A C 1
ATOM 593 O O . SER A 1 81 ? 2.088 -37.460 -19.185 1.00 93.06 81 SER A O 1
ATOM 595 N N . GLU A 1 82 ? 0.176 -37.850 -18.071 1.00 92.06 82 GLU A N 1
ATOM 596 C CA . GLU A 1 82 ? -0.657 -38.086 -19.252 1.00 92.06 82 GLU A CA 1
ATOM 597 C C . GLU A 1 82 ? -1.837 -37.098 -19.301 1.00 92.06 82 GLU A C 1
ATOM 599 O O . GLU A 1 82 ? -2.993 -37.497 -19.273 1.00 92.06 82 GLU A O 1
ATOM 604 N N . LEU A 1 83 ? -1.555 -35.794 -19.452 1.00 92.94 83 LEU A N 1
ATOM 605 C CA . LEU A 1 83 ? -2.582 -34.750 -19.651 1.00 92.94 83 LEU A CA 1
ATOM 606 C C . LEU A 1 83 ? -3.295 -34.909 -21.012 1.00 92.94 83 LEU A C 1
ATOM 608 O O . LEU A 1 83 ? -2.941 -34.278 -22.018 1.00 92.94 83 LEU A O 1
ATOM 612 N N . SER A 1 84 ? -4.271 -35.810 -21.067 1.00 89.75 84 SER A N 1
ATOM 613 C CA . SER A 1 84 ? -4.852 -36.358 -22.296 1.00 89.75 84 SER A CA 1
ATOM 614 C C . SER A 1 84 ? -6.145 -35.666 -22.735 1.00 89.75 84 SER A C 1
ATOM 616 O O . SER A 1 84 ? -6.561 -35.819 -23.889 1.00 89.75 84 SER A O 1
ATOM 618 N N . ALA A 1 85 ? -6.750 -34.875 -21.852 1.00 91.38 85 ALA A N 1
ATOM 619 C CA . ALA A 1 85 ? -7.938 -34.079 -22.101 1.00 91.38 85 ALA A CA 1
ATOM 620 C C . ALA A 1 85 ? -7.769 -32.638 -21.600 1.00 91.38 85 ALA A C 1
ATOM 622 O O . ALA A 1 85 ? -6.980 -32.333 -20.716 1.00 91.38 85 ALA A O 1
ATOM 623 N N . THR A 1 86 ? -8.572 -31.711 -22.129 1.00 91.94 86 THR A N 1
ATOM 624 C CA . THR A 1 86 ? -8.574 -30.303 -21.672 1.00 91.94 86 THR A CA 1
ATOM 625 C C . THR A 1 86 ? -9.070 -30.123 -20.236 1.00 91.94 86 THR A C 1
ATOM 627 O O . THR A 1 86 ? -9.059 -29.012 -19.711 1.00 91.94 86 THR A O 1
ATOM 630 N N . SER A 1 87 ? -9.609 -31.186 -19.643 1.00 92.56 87 SER A N 1
ATOM 631 C CA . SER A 1 87 ? -9.959 -31.255 -18.231 1.00 92.56 87 SER A CA 1
ATOM 632 C C . SER A 1 87 ? -8.744 -31.515 -17.343 1.00 92.56 87 SER A C 1
ATOM 634 O O . SER A 1 87 ? -8.832 -31.305 -16.144 1.00 92.56 87 SER A O 1
ATOM 636 N N . ASP A 1 88 ? -7.623 -31.935 -17.904 1.00 95.38 88 ASP A N 1
ATOM 637 C CA . ASP A 1 88 ? -6.472 -32.409 -17.149 1.00 95.38 88 ASP A CA 1
ATOM 638 C C . ASP A 1 88 ? -5.511 -31.232 -17.025 1.00 95.38 88 ASP A C 1
ATOM 640 O O . ASP A 1 88 ? -5.228 -30.556 -18.023 1.00 95.38 88 ASP A O 1
ATOM 644 N N . TRP A 1 89 ? -5.034 -30.920 -15.824 1.00 97.31 89 TRP A N 1
ATOM 645 C CA . TRP A 1 89 ? -4.117 -29.795 -15.663 1.00 97.31 89 TRP A CA 1
ATOM 646 C C . TRP A 1 89 ? -3.180 -29.920 -14.476 1.00 97.31 89 TRP A C 1
ATOM 648 O O . TRP A 1 89 ? -3.473 -30.543 -13.459 1.00 97.31 89 TRP A O 1
ATOM 658 N N . PHE A 1 90 ? -2.061 -29.224 -14.626 1.00 98.12 90 PHE A N 1
ATOM 659 C CA . PHE A 1 90 ? -1.146 -28.871 -13.564 1.00 98.12 90 PHE A CA 1
ATOM 660 C C . PHE A 1 90 ? -0.788 -27.395 -13.699 1.00 98.12 90 PHE A C 1
ATOM 662 O O . PHE A 1 90 ? 0.124 -27.039 -14.443 1.00 98.12 90 PHE A O 1
ATOM 669 N N . ARG A 1 91 ? -1.576 -26.520 -13.083 1.00 97.38 91 ARG A N 1
ATOM 670 C CA . ARG A 1 91 ? -1.473 -25.071 -13.286 1.00 97.38 91 ARG A CA 1
ATOM 671 C C . ARG A 1 91 ? -1.956 -24.315 -12.068 1.00 97.38 91 ARG A C 1
ATOM 673 O O . ARG A 1 91 ? -2.683 -24.869 -11.247 1.00 97.38 91 ARG A O 1
ATOM 680 N N . VAL A 1 92 ? -1.622 -23.035 -12.008 1.00 93.00 92 VAL A N 1
ATOM 681 C CA . VAL A 1 92 ? -2.208 -22.140 -11.019 1.00 93.00 92 VAL A CA 1
ATOM 682 C C . VAL A 1 92 ? -3.693 -21.955 -11.324 1.00 93.00 92 VAL A C 1
ATOM 684 O O . VAL A 1 92 ? -4.068 -21.504 -12.407 1.00 93.00 92 VAL A O 1
ATOM 687 N N . GLU A 1 93 ? -4.545 -22.327 -10.379 1.00 88.62 93 GLU A N 1
ATOM 688 C CA . GLU A 1 93 ? -5.994 -22.209 -10.479 1.00 88.62 93 GLU A CA 1
ATOM 689 C C . GLU A 1 93 ? -6.561 -21.922 -9.090 1.00 88.62 93 GLU A C 1
ATOM 691 O O . GLU A 1 93 ? -6.319 -22.669 -8.147 1.00 88.62 93 GLU A O 1
ATOM 696 N N . SER A 1 94 ? -7.367 -20.865 -8.968 1.00 77.25 94 SER A N 1
ATOM 697 C CA . SER A 1 94 ? -7.997 -20.480 -7.694 1.00 77.25 94 SER A CA 1
ATOM 698 C C . SER A 1 94 ? -6.992 -20.198 -6.563 1.00 77.25 94 SER A C 1
ATOM 700 O O . SER A 1 94 ? -7.262 -20.557 -5.420 1.00 77.25 94 SER A O 1
ATOM 702 N N . GLY A 1 95 ? -5.866 -19.552 -6.889 1.00 66.00 95 GLY A N 1
ATOM 703 C CA . GLY A 1 95 ? -4.862 -19.126 -5.899 1.00 66.00 95 GLY A CA 1
ATOM 704 C C . GLY A 1 95 ? -3.892 -20.222 -5.445 1.00 66.00 95 GLY A C 1
ATOM 705 O O . GLY A 1 95 ? -3.229 -20.064 -4.437 1.00 66.00 95 GLY A O 1
ATOM 706 N N . ALA A 1 96 ? -3.807 -21.352 -6.153 1.00 82.38 96 ALA A N 1
ATOM 707 C CA . ALA A 1 96 ? -2.886 -22.435 -5.805 1.00 82.38 96 ALA A CA 1
ATOM 708 C C . ALA A 1 96 ? -2.328 -23.116 -7.055 1.00 82.38 96 ALA A C 1
ATOM 710 O O . ALA A 1 96 ? -3.028 -23.219 -8.067 1.00 82.38 96 ALA A O 1
ATOM 711 N N . MET A 1 97 ? -1.104 -23.648 -6.984 1.00 97.25 97 MET A N 1
ATOM 712 C CA . MET A 1 97 ? -0.615 -24.586 -7.998 1.00 97.25 97 MET A CA 1
ATOM 713 C C . MET A 1 97 ? -1.342 -25.923 -7.818 1.00 97.25 97 MET A C 1
ATOM 715 O O . MET A 1 97 ? -1.156 -26.609 -6.812 1.00 97.25 97 MET A O 1
ATOM 719 N N . GLN A 1 98 ? -2.196 -26.276 -8.781 1.00 97.19 98 GLN A N 1
ATOM 720 C CA . GLN A 1 98 ? -3.170 -27.356 -8.654 1.00 97.19 98 GLN A CA 1
ATOM 721 C C . GLN A 1 98 ? -2.934 -28.479 -9.667 1.00 97.19 98 GLN A C 1
ATOM 723 O O . GLN A 1 98 ? -2.843 -28.217 -10.868 1.00 97.19 98 GLN A O 1
ATOM 728 N N . ALA A 1 99 ? -2.933 -29.730 -9.196 1.00 96.94 99 ALA A N 1
ATOM 729 C CA . ALA A 1 99 ? -2.919 -30.940 -10.019 1.00 96.94 99 ALA A CA 1
ATOM 730 C C . ALA A 1 99 ? -4.306 -31.605 -10.064 1.00 96.94 99 ALA A C 1
ATOM 732 O O . ALA A 1 99 ? -4.862 -32.008 -9.034 1.00 96.94 99 ALA A O 1
ATOM 733 N N . ARG A 1 100 ? -4.848 -31.758 -11.275 1.00 96.06 100 ARG A N 1
ATOM 734 C CA . ARG A 1 100 ? -6.116 -32.436 -11.556 1.00 96.06 100 ARG A CA 1
ATOM 735 C C . ARG A 1 100 ? -5.937 -33.428 -12.695 1.00 96.06 100 ARG A C 1
ATOM 737 O O . ARG A 1 100 ? -5.605 -33.004 -13.802 1.00 96.06 100 ARG A O 1
ATOM 744 N N . ASP A 1 101 ? -6.274 -34.693 -12.441 1.00 94.69 101 ASP A N 1
ATOM 745 C CA . ASP A 1 101 ? -6.355 -35.731 -13.482 1.00 94.69 101 ASP A CA 1
ATOM 746 C C . ASP A 1 101 ? -5.052 -35.832 -14.294 1.00 94.69 101 ASP A C 1
ATOM 748 O O . ASP A 1 101 ? -5.038 -35.748 -15.516 1.00 94.69 101 ASP A O 1
ATOM 752 N N . THR A 1 102 ? -3.915 -35.863 -13.601 1.00 94.94 102 THR A N 1
ATOM 753 C CA . THR A 1 102 ? -2.596 -35.793 -14.232 1.00 94.94 102 THR A CA 1
ATOM 754 C C . THR A 1 102 ? -2.129 -37.131 -14.794 1.00 94.94 102 THR A C 1
ATOM 756 O O . THR A 1 102 ? -1.195 -37.150 -15.596 1.00 94.94 102 THR A O 1
ATOM 759 N N . ASP A 1 103 ? -2.756 -38.241 -14.384 1.00 92.31 103 ASP A N 1
ATOM 760 C CA . ASP A 1 103 ? -2.470 -39.607 -14.853 1.00 92.31 103 ASP A CA 1
ATOM 761 C C . ASP A 1 103 ? -0.966 -39.958 -14.815 1.00 92.31 103 ASP A C 1
ATOM 763 O O . ASP A 1 103 ? -0.421 -40.691 -15.641 1.00 92.31 103 ASP A O 1
ATOM 767 N N . GLY A 1 104 ? -0.272 -39.399 -13.825 1.00 93.88 104 GLY A N 1
ATOM 768 C CA . GLY A 1 104 ? 1.173 -39.471 -13.665 1.00 93.88 104 GLY A CA 1
ATOM 769 C C . GLY A 1 104 ? 1.708 -38.282 -12.872 1.00 93.88 104 GLY A C 1
ATOM 770 O O . GLY A 1 104 ? 0.954 -37.389 -12.476 1.00 93.88 104 GLY A O 1
ATOM 771 N N . GLU A 1 105 ? 3.013 -38.290 -12.617 1.00 96.94 105 GLU A N 1
ATOM 772 C CA . GLU A 1 105 ? 3.662 -37.260 -11.805 1.00 96.94 105 GLU A CA 1
ATOM 773 C C . GLU A 1 105 ? 3.835 -35.961 -12.602 1.00 96.94 105 GLU A C 1
ATOM 775 O O . GLU A 1 105 ? 4.312 -35.960 -13.741 1.00 96.94 105 GLU A O 1
ATOM 780 N N . VAL A 1 106 ? 3.469 -34.851 -11.969 1.00 98.06 106 VAL A N 1
ATOM 781 C CA . VAL A 1 106 ? 3.744 -33.485 -12.416 1.00 98.06 106 VAL A CA 1
ATOM 782 C C . VAL A 1 106 ? 4.579 -32.774 -11.364 1.00 98.06 106 VAL A C 1
ATOM 784 O O . VAL A 1 106 ? 4.424 -33.018 -10.168 1.00 98.06 106 VAL A O 1
ATOM 787 N N . VAL A 1 107 ? 5.485 -31.908 -11.802 1.00 98.44 107 VAL A N 1
ATOM 788 C CA . VAL A 1 107 ? 6.483 -31.290 -10.930 1.00 98.44 107 VAL A CA 1
ATOM 789 C C . VAL A 1 107 ? 6.482 -29.784 -11.111 1.00 98.44 107 VAL A C 1
ATOM 791 O O . VAL A 1 107 ? 6.636 -29.299 -12.227 1.00 98.44 107 VAL A O 1
ATOM 794 N N . TRP A 1 108 ? 6.363 -29.047 -10.011 1.00 98.38 108 TRP A N 1
ATOM 795 C CA . TRP A 1 108 ? 6.696 -27.627 -9.916 1.00 98.38 108 TRP A CA 1
ATOM 796 C C . TRP A 1 108 ? 8.108 -27.493 -9.340 1.00 98.38 108 TRP A C 1
ATOM 798 O O . TRP A 1 108 ? 8.455 -28.188 -8.382 1.00 98.38 108 TRP A O 1
ATOM 808 N N . LEU A 1 109 ? 8.932 -26.632 -9.932 1.00 97.00 109 LEU A N 1
ATOM 809 C CA . LEU A 1 109 ? 10.330 -26.437 -9.551 1.00 97.00 109 LEU A CA 1
ATOM 810 C C . LEU A 1 109 ? 10.623 -24.942 -9.431 1.00 97.00 109 LEU A C 1
ATOM 812 O O . LEU A 1 109 ? 10.419 -24.213 -10.403 1.00 97.00 109 LEU A O 1
ATOM 816 N N . SER A 1 110 ? 11.114 -24.498 -8.275 1.00 96.38 110 SER A N 1
ATOM 817 C CA . SER A 1 110 ? 11.512 -23.105 -8.067 1.00 96.38 110 SER A CA 1
ATOM 818 C C . SER A 1 110 ? 12.722 -22.718 -8.921 1.00 96.38 110 SER A C 1
ATOM 820 O O . SER A 1 110 ? 13.452 -23.561 -9.441 1.00 96.38 110 SER A O 1
ATOM 822 N N . GLU A 1 111 ? 12.977 -21.418 -9.016 1.00 91.44 111 GLU A N 1
ATOM 823 C CA . GLU A 1 111 ? 14.303 -20.890 -9.322 1.00 91.44 111 GLU A CA 1
ATOM 824 C C . GLU A 1 111 ? 15.341 -21.327 -8.272 1.00 91.44 111 GLU A C 1
ATOM 826 O O . GLU A 1 111 ? 14.997 -21.811 -7.189 1.00 91.44 111 GLU A O 1
ATOM 831 N N . SER A 1 112 ? 16.622 -21.119 -8.581 1.00 92.31 112 SER A N 1
ATOM 832 C CA . SER A 1 112 ? 17.687 -21.211 -7.583 1.00 92.31 112 SER A CA 1
ATOM 833 C C . SER A 1 112 ? 17.572 -20.025 -6.629 1.00 92.31 112 SER A C 1
ATOM 835 O O . SER A 1 112 ? 17.909 -18.900 -6.993 1.00 92.31 112 SER A O 1
ATOM 837 N N . ILE A 1 113 ? 17.123 -20.288 -5.409 1.00 88.38 113 ILE A N 1
ATOM 838 C CA . ILE A 1 113 ? 16.948 -19.302 -4.348 1.00 88.38 113 ILE A CA 1
ATOM 839 C C . ILE A 1 113 ? 18.310 -19.041 -3.707 1.00 88.38 113 ILE A C 1
ATOM 841 O O . ILE A 1 113 ? 18.979 -19.974 -3.259 1.00 88.38 113 ILE A O 1
ATOM 845 N N . ASP A 1 114 ? 18.724 -17.779 -3.658 1.00 83.94 114 ASP A N 1
ATOM 846 C CA . ASP A 1 114 ? 19.905 -17.374 -2.900 1.00 83.94 114 ASP A CA 1
ATOM 847 C C . ASP A 1 114 ? 19.580 -17.415 -1.403 1.00 83.94 114 ASP A C 1
ATOM 849 O O . ASP A 1 114 ? 18.702 -16.699 -0.923 1.00 83.94 114 ASP A O 1
ATOM 853 N N . ILE A 1 115 ? 20.267 -18.294 -0.679 1.00 80.81 115 ILE A N 1
ATOM 854 C CA . ILE A 1 115 ? 20.170 -18.423 0.780 1.00 80.81 115 ILE A CA 1
ATOM 855 C C . ILE A 1 115 ? 21.507 -18.094 1.452 1.00 80.81 115 ILE A C 1
ATOM 857 O O . ILE A 1 115 ? 21.708 -18.390 2.633 1.00 80.81 115 ILE A O 1
ATOM 861 N N . SER A 1 116 ? 22.443 -17.498 0.708 1.00 76.25 116 SER A N 1
ATOM 862 C CA . SER A 1 116 ? 23.734 -17.108 1.252 1.00 76.25 116 SER A CA 1
ATOM 863 C C . SER A 1 116 ? 23.544 -16.116 2.405 1.00 76.25 116 SER A C 1
ATOM 865 O O . SER A 1 116 ? 22.817 -15.131 2.317 1.00 76.25 116 SER A O 1
ATOM 867 N N . GLY A 1 117 ? 24.146 -16.428 3.553 1.00 66.62 117 GLY A N 1
ATOM 868 C CA . GLY A 1 117 ? 24.041 -15.599 4.759 1.00 66.62 117 GLY A CA 1
ATOM 869 C C . GLY A 1 117 ? 22.730 -15.725 5.546 1.00 66.62 117 GLY A C 1
ATOM 870 O O . GLY A 1 117 ? 22.642 -15.183 6.645 1.00 66.62 117 GLY A O 1
ATOM 871 N N . ALA A 1 118 ? 21.747 -16.496 5.074 1.00 62.62 118 ALA A N 1
ATOM 872 C CA . ALA A 1 118 ? 20.468 -16.666 5.767 1.00 62.62 118 ALA A CA 1
ATOM 873 C C . ALA A 1 118 ? 20.545 -17.581 7.015 1.00 62.62 118 ALA A C 1
ATOM 875 O O . ALA A 1 118 ? 19.586 -17.683 7.778 1.00 62.62 118 ALA A O 1
ATOM 876 N N . GLY A 1 119 ? 21.698 -18.206 7.285 1.00 77.25 119 GLY A N 1
ATOM 877 C CA . GLY A 1 119 ? 21.880 -19.121 8.418 1.00 77.25 119 GLY A CA 1
ATOM 878 C C . GLY A 1 119 ? 21.138 -20.441 8.229 1.00 77.25 119 GLY A C 1
ATOM 879 O O . GLY A 1 119 ? 21.014 -20.910 7.101 1.00 77.25 119 GLY A O 1
ATOM 880 N N . ASP A 1 120 ? 20.698 -21.065 9.325 1.00 78.69 120 ASP A N 1
ATOM 881 C CA . ASP A 1 120 ? 19.808 -22.228 9.230 1.00 78.69 120 ASP A CA 1
ATOM 882 C C . ASP A 1 120 ? 18.497 -21.792 8.571 1.00 78.69 120 ASP A C 1
ATOM 884 O O . ASP A 1 120 ? 17.910 -20.775 8.953 1.00 78.69 120 ASP A O 1
ATOM 888 N N . ILE A 1 121 ? 18.056 -22.563 7.584 1.00 86.56 121 ILE A N 1
ATOM 889 C CA . ILE A 1 121 ? 16.897 -22.253 6.759 1.00 86.56 121 ILE A CA 1
ATOM 890 C C . ILE A 1 121 ? 15.690 -23.048 7.238 1.00 86.56 121 ILE A C 1
ATOM 892 O O . ILE A 1 121 ? 15.797 -24.223 7.551 1.00 86.56 121 ILE A O 1
ATOM 896 N N . THR A 1 122 ? 14.508 -22.446 7.251 1.00 85.88 122 THR A N 1
ATOM 897 C CA . THR A 1 122 ? 13.242 -23.133 7.487 1.00 85.88 122 THR A CA 1
ATOM 898 C C . THR A 1 122 ? 12.341 -23.018 6.265 1.00 85.88 122 THR A C 1
ATOM 900 O O . THR A 1 122 ? 12.014 -21.922 5.824 1.00 85.88 122 THR A O 1
ATOM 903 N N . ILE A 1 123 ? 11.915 -24.153 5.721 1.00 90.19 123 ILE A N 1
ATOM 904 C CA . ILE A 1 123 ? 10.940 -24.237 4.634 1.00 90.19 123 ILE A CA 1
ATOM 905 C C . ILE A 1 123 ? 9.557 -24.427 5.248 1.00 90.19 123 ILE A C 1
ATOM 907 O O . ILE A 1 123 ? 9.364 -25.332 6.060 1.00 90.19 123 ILE A O 1
ATOM 911 N N . ASN A 1 124 ? 8.589 -23.614 4.834 1.00 79.81 124 ASN A N 1
ATOM 912 C CA . ASN A 1 124 ? 7.181 -23.781 5.177 1.00 79.81 124 ASN A CA 1
ATOM 913 C C . ASN A 1 124 ? 6.354 -23.979 3.909 1.00 79.81 124 ASN A C 1
ATOM 915 O O . ASN A 1 124 ? 6.569 -23.278 2.928 1.00 79.81 124 ASN A O 1
ATOM 919 N N . ALA A 1 125 ? 5.383 -24.889 3.928 1.00 83.50 125 ALA A N 1
ATOM 920 C CA . ALA A 1 125 ? 4.404 -24.997 2.846 1.00 83.50 125 ALA A CA 1
ATOM 921 C C . ALA A 1 125 ? 3.016 -25.361 3.372 1.00 83.50 125 ALA A C 1
ATOM 923 O O . ALA A 1 125 ? 2.880 -26.103 4.352 1.00 83.50 125 ALA A O 1
ATOM 924 N N . VAL A 1 126 ? 1.991 -24.853 2.692 1.00 77.81 126 VAL A N 1
ATOM 925 C CA . VAL A 1 126 ? 0.584 -25.157 2.955 1.00 77.81 126 VAL A CA 1
ATOM 926 C C . VAL A 1 126 ? 0.046 -25.978 1.794 1.00 77.81 126 VAL A C 1
ATOM 928 O O . VAL A 1 126 ? 0.127 -25.569 0.636 1.00 77.81 126 VAL A O 1
ATOM 931 N N . LEU A 1 127 ? -0.454 -27.166 2.121 1.00 86.19 127 LEU A N 1
ATOM 932 C CA . LEU A 1 127 ? -0.979 -28.134 1.171 1.00 86.19 127 LEU A CA 1
ATOM 933 C C . LEU A 1 127 ? -2.457 -28.359 1.473 1.00 86.19 127 LEU A C 1
ATOM 935 O O . LEU A 1 127 ? -2.835 -28.572 2.633 1.00 86.19 127 LEU A O 1
ATOM 939 N N . SER A 1 128 ? -3.283 -28.424 0.439 1.00 80.56 128 SER A N 1
ATOM 940 C CA . SER A 1 128 ? -4.690 -28.768 0.590 1.00 80.56 128 SER A CA 1
ATOM 941 C C . SER A 1 128 ? -5.147 -29.751 -0.470 1.00 80.56 128 SER A C 1
ATOM 943 O O . SER A 1 128 ? -4.523 -29.938 -1.515 1.00 80.56 128 SER A O 1
ATOM 945 N N . GLN A 1 129 ? -6.254 -30.415 -0.166 1.00 86.50 129 GLN A N 1
ATOM 946 C CA . GLN A 1 129 ? -6.899 -31.320 -1.091 1.00 86.50 129 GLN A CA 1
ATOM 947 C C . GLN A 1 129 ? -8.418 -31.142 -1.106 1.00 86.50 129 GLN A C 1
ATOM 949 O O . GLN A 1 129 ? -9.052 -30.806 -0.102 1.00 86.50 129 GLN A O 1
ATOM 954 N N . SER A 1 130 ? -9.026 -31.431 -2.252 1.00 81.56 130 SER A N 1
ATOM 955 C CA . SER A 1 130 ? -10.478 -31.511 -2.411 1.00 81.56 130 SER A CA 1
ATOM 956 C C . SER A 1 130 ? -10.829 -32.718 -3.265 1.00 81.56 130 SER A C 1
ATOM 958 O O . SER A 1 130 ? -10.376 -32.806 -4.396 1.00 81.56 130 SER A O 1
ATOM 960 N N . GLY A 1 131 ? -11.661 -33.622 -2.754 1.00 82.56 131 GLY A N 1
ATOM 961 C CA . GLY A 1 131 ? -11.968 -34.901 -3.403 1.00 82.56 131 GLY A CA 1
ATOM 962 C C . GLY A 1 131 ? -11.854 -36.059 -2.415 1.00 82.56 131 GLY A C 1
ATOM 963 O O . GLY A 1 131 ? -11.703 -35.813 -1.217 1.00 82.56 131 GLY A O 1
ATOM 964 N N . ASN A 1 132 ? -11.958 -37.294 -2.909 1.00 81.38 132 ASN A N 1
ATOM 965 C CA . ASN A 1 132 ? -11.642 -38.494 -2.128 1.00 81.38 132 ASN A CA 1
ATOM 966 C C . ASN A 1 132 ? -10.451 -39.160 -2.803 1.00 81.38 132 ASN A C 1
ATOM 968 O O . ASN A 1 132 ? -10.597 -39.562 -3.947 1.00 81.38 132 ASN A O 1
ATOM 972 N N . PHE A 1 133 ? -9.327 -39.262 -2.113 1.00 85.12 133 PHE A N 1
ATOM 973 C CA . PHE A 1 133 ? -8.062 -39.661 -2.718 1.00 85.12 133 PHE A CA 1
ATOM 974 C C . PHE A 1 133 ? -7.778 -41.139 -2.496 1.00 85.12 133 PHE A C 1
ATOM 976 O O . PHE A 1 133 ? -8.194 -41.739 -1.500 1.00 85.12 133 PHE A O 1
ATOM 983 N N . GLU A 1 134 ? -7.024 -41.729 -3.411 1.00 88.19 134 GLU A N 1
ATOM 984 C CA . GLU A 1 134 ? -6.539 -43.092 -3.303 1.00 88.19 134 GLU A CA 1
ATOM 985 C C . GLU A 1 134 ? -5.088 -43.142 -2.823 1.00 88.19 134 GLU A C 1
ATOM 987 O O . GLU A 1 134 ? -4.361 -42.155 -2.770 1.00 88.19 134 GLU A O 1
ATOM 992 N N . SER A 1 135 ? -4.616 -44.344 -2.487 1.00 85.62 135 SER A N 1
ATOM 993 C CA . SER A 1 135 ? -3.248 -44.552 -1.991 1.00 85.62 135 SER A CA 1
ATOM 994 C C . SER A 1 135 ? -2.146 -44.212 -3.005 1.00 85.62 135 SER A C 1
ATOM 996 O O . SER A 1 135 ? -0.967 -44.313 -2.676 1.00 85.62 135 SER A O 1
ATOM 998 N N . THR A 1 136 ? -2.512 -43.947 -4.259 1.00 88.00 136 THR A N 1
ATOM 999 C CA . THR A 1 136 ? -1.589 -43.549 -5.329 1.00 88.00 136 THR A CA 1
ATOM 1000 C C . THR A 1 136 ? -1.485 -42.042 -5.492 1.00 88.00 136 THR A C 1
ATOM 1002 O O . THR A 1 136 ? -0.595 -41.607 -6.218 1.00 88.00 136 THR A O 1
ATOM 1005 N N . ASP A 1 137 ? -2.350 -41.272 -4.831 1.00 93.19 137 ASP A N 1
ATOM 1006 C CA . ASP A 1 137 ? -2.358 -39.824 -4.941 1.00 93.19 137 ASP A CA 1
ATOM 1007 C C . ASP A 1 137 ? -1.589 -39.199 -3.782 1.00 93.19 137 ASP A C 1
ATOM 1009 O O . ASP A 1 137 ? -1.788 -39.524 -2.603 1.00 93.19 137 ASP A O 1
ATOM 1013 N N . TYR A 1 138 ? -0.679 -38.303 -4.136 1.00 95.81 138 TYR A N 1
ATOM 1014 C CA . TYR A 1 138 ? 0.249 -37.698 -3.197 1.00 95.81 138 TYR A CA 1
ATOM 1015 C C . TYR A 1 138 ? 0.678 -36.318 -3.664 1.00 95.81 138 TYR A C 1
ATOM 1017 O O . TYR A 1 138 ? 0.661 -35.999 -4.856 1.00 95.81 138 TYR A O 1
ATOM 1025 N N . ILE A 1 139 ? 1.126 -35.530 -2.697 1.00 97.44 139 ILE A N 1
ATOM 1026 C CA . ILE A 1 139 ? 1.869 -34.298 -2.920 1.00 97.44 139 ILE A CA 1
ATOM 1027 C C . ILE A 1 139 ? 3.125 -34.364 -2.056 1.00 97.44 139 ILE A C 1
ATOM 1029 O O . ILE A 1 139 ? 3.044 -34.502 -0.836 1.00 97.44 139 ILE A O 1
ATOM 1033 N N . ASP A 1 140 ? 4.276 -34.294 -2.715 1.00 98.00 140 ASP A N 1
ATOM 1034 C CA . ASP A 1 140 ? 5.597 -34.425 -2.118 1.00 98.00 140 ASP A CA 1
ATOM 1035 C C . ASP A 1 140 ? 6.387 -33.131 -2.278 1.00 98.00 140 ASP A C 1
ATOM 1037 O O . ASP A 1 140 ? 6.511 -32.605 -3.382 1.00 98.00 140 ASP A O 1
ATOM 1041 N N . VAL A 1 141 ? 6.969 -32.648 -1.184 1.00 97.75 141 VAL A N 1
ATOM 1042 C CA . VAL A 1 141 ? 7.819 -31.457 -1.149 1.00 97.75 141 VAL A CA 1
ATOM 1043 C C . VAL A 1 141 ? 9.259 -31.877 -0.897 1.00 97.75 141 VAL A C 1
ATOM 1045 O O . VAL A 1 141 ? 9.562 -32.611 0.044 1.00 97.75 141 VAL A O 1
ATOM 1048 N N . PHE A 1 142 ? 10.154 -31.396 -1.752 1.00 97.75 142 PHE A N 1
ATOM 1049 C CA . PHE A 1 142 ? 11.579 -31.672 -1.709 1.00 97.75 142 PHE A CA 1
ATOM 1050 C C . PHE A 1 142 ? 12.387 -30.379 -1.674 1.00 97.75 142 PHE A C 1
ATOM 1052 O O . PHE A 1 142 ? 11.957 -29.351 -2.204 1.00 97.75 142 PHE A O 1
ATOM 1059 N N . TYR A 1 143 ? 13.610 -30.478 -1.163 1.00 97.00 143 TYR A N 1
ATOM 1060 C CA . TYR A 1 143 ? 14.605 -29.414 -1.227 1.00 97.00 143 TYR A CA 1
ATOM 1061 C C . TYR A 1 143 ? 15.947 -29.927 -1.751 1.00 97.00 143 TYR A C 1
ATOM 1063 O O . TYR A 1 143 ? 16.261 -31.109 -1.626 1.00 97.00 143 TYR A O 1
ATOM 1071 N N . SER A 1 144 ? 16.746 -29.037 -2.329 1.00 94.12 144 SER A N 1
ATOM 1072 C CA . SER A 1 144 ? 18.141 -29.281 -2.694 1.00 94.12 144 SER A CA 1
ATOM 1073 C C . SER A 1 144 ? 18.996 -28.106 -2.236 1.00 94.12 144 SER A C 1
ATOM 1075 O O . SER A 1 144 ? 18.680 -26.964 -2.556 1.00 94.12 144 SER A O 1
ATOM 1077 N N . LEU A 1 145 ? 20.071 -28.381 -1.495 1.00 89.19 145 LEU A N 1
ATOM 1078 C CA . LEU A 1 145 ? 21.045 -27.377 -1.060 1.00 89.19 145 LEU A CA 1
ATOM 1079 C C . LEU A 1 145 ? 22.297 -27.442 -1.935 1.00 89.19 145 LEU A C 1
ATOM 1081 O O . LEU A 1 145 ? 22.833 -28.527 -2.171 1.00 89.19 145 LEU A O 1
ATOM 1085 N N . ASP A 1 146 ? 22.776 -26.285 -2.389 1.00 86.00 146 ASP A N 1
ATOM 1086 C CA . ASP A 1 146 ? 24.056 -26.116 -3.093 1.00 86.00 146 ASP A CA 1
ATOM 1087 C C . ASP A 1 146 ? 24.239 -27.029 -4.317 1.00 86.00 146 ASP A C 1
ATOM 1089 O O . ASP A 1 146 ? 25.325 -27.554 -4.584 1.00 86.00 146 ASP A O 1
ATOM 1093 N N . GLY A 1 147 ? 23.155 -27.236 -5.072 1.00 82.81 147 GLY A N 1
ATOM 1094 C CA . GLY A 1 147 ? 23.137 -28.114 -6.246 1.00 82.81 147 GLY A CA 1
ATOM 1095 C C . GLY A 1 147 ? 23.262 -29.606 -5.907 1.00 82.81 147 GLY A C 1
ATOM 1096 O O . GLY A 1 147 ? 23.713 -30.399 -6.741 1.00 82.81 147 GLY A O 1
ATOM 1097 N N . GLY A 1 148 ? 22.912 -29.987 -4.675 1.00 84.94 148 GLY A N 1
ATOM 1098 C CA . GLY A 1 148 ? 22.845 -31.363 -4.198 1.00 84.94 148 GLY A CA 1
ATOM 1099 C C . GLY A 1 148 ? 21.728 -32.198 -4.839 1.00 84.94 148 GLY A C 1
ATOM 1100 O O . GLY A 1 148 ? 21.094 -31.824 -5.825 1.00 84.94 148 GLY A O 1
ATOM 1101 N N . ALA A 1 149 ? 21.507 -33.395 -4.294 1.00 90.88 149 ALA A N 1
ATOM 1102 C CA . ALA A 1 149 ? 20.354 -34.206 -4.676 1.00 90.88 149 ALA A CA 1
ATOM 1103 C C . ALA A 1 149 ? 19.108 -33.724 -3.921 1.00 90.88 149 ALA A C 1
ATOM 1105 O O . ALA A 1 149 ? 19.213 -33.363 -2.754 1.00 90.88 149 ALA A O 1
ATOM 1106 N N . PHE A 1 150 ? 17.937 -33.787 -4.560 1.00 95.56 150 PHE A N 1
ATOM 1107 C CA . PHE A 1 150 ? 16.674 -33.475 -3.891 1.00 95.56 150 PHE A CA 1
ATOM 1108 C C . PHE A 1 150 ? 16.374 -34.462 -2.756 1.00 95.56 150 PHE A C 1
ATOM 1110 O O . PHE A 1 150 ? 16.320 -35.675 -2.983 1.00 95.56 150 PHE A O 1
ATOM 1117 N N . GLU A 1 151 ? 16.118 -33.929 -1.566 1.00 94.31 151 GLU A N 1
ATOM 1118 C CA . GLU A 1 151 ? 15.722 -34.658 -0.363 1.00 94.31 151 GLU A CA 1
ATOM 1119 C C . GLU A 1 151 ? 14.228 -34.449 -0.084 1.00 94.31 151 GLU A C 1
ATOM 1121 O O . GLU A 1 151 ? 13.720 -33.341 -0.230 1.00 94.31 151 GLU A O 1
ATOM 1126 N N . LEU A 1 152 ? 13.511 -35.524 0.268 1.00 96.00 152 LEU A N 1
ATOM 1127 C CA . LEU A 1 152 ? 12.069 -35.499 0.546 1.00 96.00 152 LEU A CA 1
ATOM 1128 C C . LEU A 1 152 ? 11.804 -35.037 1.982 1.00 96.00 152 LEU A C 1
ATOM 1130 O O . LEU A 1 152 ? 12.365 -35.607 2.919 1.00 96.00 152 LEU A O 1
ATOM 1134 N N . ILE A 1 153 ? 10.879 -34.095 2.156 1.00 93.38 153 ILE A N 1
ATOM 1135 C CA . ILE A 1 153 ? 10.383 -33.672 3.467 1.00 93.38 153 ILE A CA 1
ATOM 1136 C C . ILE A 1 153 ? 9.177 -34.537 3.837 1.00 93.38 153 ILE A C 1
ATOM 1138 O O . ILE A 1 153 ? 8.182 -34.559 3.121 1.00 93.38 153 ILE A O 1
ATOM 1142 N N . THR A 1 154 ? 9.222 -35.244 4.965 1.00 90.88 154 THR A N 1
ATOM 1143 C CA . THR A 1 154 ? 8.119 -36.115 5.414 1.00 90.88 154 THR A CA 1
ATOM 1144 C C . THR A 1 154 ? 7.530 -35.638 6.734 1.00 90.88 154 THR A C 1
ATOM 1146 O O . THR A 1 154 ? 8.281 -35.375 7.668 1.00 90.88 154 THR A O 1
ATOM 1149 N N . LEU A 1 155 ? 6.200 -35.636 6.880 1.00 83.00 155 LEU A N 1
ATOM 1150 C CA . LEU A 1 155 ? 5.546 -35.260 8.148 1.00 83.00 155 LEU A CA 1
ATOM 1151 C C . LEU A 1 155 ? 5.640 -36.339 9.240 1.00 83.00 155 LEU A C 1
ATOM 1153 O O . LEU A 1 155 ? 5.298 -36.099 10.399 1.00 83.00 155 LEU A O 1
ATOM 1157 N N . SER A 1 156 ? 6.072 -37.551 8.883 1.00 82.19 156 SER A N 1
ATOM 1158 C CA . SER A 1 156 ? 6.291 -38.640 9.832 1.00 82.19 156 SER A CA 1
ATOM 1159 C C . SER A 1 156 ? 7.499 -39.484 9.439 1.00 82.19 156 SER A C 1
ATOM 1161 O O . SER A 1 156 ? 7.713 -39.784 8.265 1.00 82.19 156 SER A O 1
ATOM 1163 N N . GLU A 1 157 ? 8.296 -39.867 10.437 1.00 81.25 157 GLU A N 1
ATOM 1164 C CA . GLU A 1 157 ? 9.522 -40.637 10.233 1.00 81.25 157 GLU A CA 1
ATOM 1165 C C . GLU A 1 157 ? 9.229 -41.970 9.521 1.00 81.25 157 GLU A C 1
ATOM 1167 O O . GLU A 1 157 ? 8.423 -42.782 9.984 1.00 81.25 157 GLU A O 1
ATOM 1172 N N . GLY A 1 158 ? 9.912 -42.207 8.398 1.00 81.38 158 GLY A N 1
ATOM 1173 C CA . GLY A 1 158 ? 9.783 -43.433 7.609 1.00 81.38 158 GLY A CA 1
ATOM 1174 C C . GLY A 1 158 ? 8.632 -43.443 6.599 1.00 81.38 158 GLY A C 1
ATOM 1175 O O . GLY A 1 158 ? 8.426 -44.477 5.958 1.00 81.38 158 GLY A O 1
ATOM 1176 N N . ALA A 1 159 ? 7.904 -42.333 6.436 1.00 88.50 159 ALA A N 1
ATOM 1177 C CA . ALA A 1 159 ? 6.982 -42.165 5.317 1.00 88.50 159 ALA A CA 1
ATOM 1178 C C . ALA A 1 159 ? 7.739 -42.115 3.979 1.00 88.50 159 ALA A C 1
ATOM 1180 O O . ALA A 1 159 ? 8.911 -41.744 3.916 1.00 88.50 159 ALA A O 1
ATOM 1181 N N . THR A 1 160 ? 7.063 -42.519 2.904 1.00 92.12 160 THR A N 1
ATOM 1182 C CA . THR A 1 160 ? 7.603 -42.477 1.535 1.00 92.12 160 THR A CA 1
ATOM 1183 C C . THR A 1 160 ? 7.166 -41.243 0.755 1.00 92.12 160 THR A C 1
ATOM 1185 O O . THR A 1 160 ? 7.682 -41.032 -0.335 1.00 92.12 160 THR A O 1
ATOM 1188 N N . ASN A 1 161 ? 6.247 -40.460 1.324 1.00 94.94 161 ASN A N 1
ATOM 1189 C CA . ASN A 1 161 ? 5.631 -39.267 0.754 1.00 94.94 161 ASN A CA 1
ATOM 1190 C C . ASN A 1 161 ? 5.537 -38.173 1.833 1.00 94.94 161 ASN A C 1
ATOM 1192 O O . ASN A 1 161 ? 5.544 -38.489 3.030 1.00 94.94 161 ASN A O 1
ATOM 1196 N N . THR A 1 162 ? 5.429 -36.904 1.435 1.00 94.19 162 THR A N 1
ATOM 1197 C CA . THR A 1 162 ? 5.159 -35.796 2.367 1.00 94.19 162 THR A CA 1
ATOM 1198 C C . THR A 1 162 ? 3.770 -35.966 2.965 1.00 94.19 162 THR A C 1
ATOM 1200 O O . THR A 1 162 ? 3.638 -36.082 4.186 1.00 94.19 162 THR A O 1
ATOM 1203 N N . VAL A 1 163 ? 2.759 -36.057 2.097 1.00 91.75 163 VAL A N 1
ATOM 1204 C CA . VAL A 1 163 ? 1.404 -36.510 2.421 1.00 91.75 163 VAL A CA 1
ATOM 1205 C C . VAL A 1 163 ? 0.832 -37.335 1.268 1.00 91.75 163 VAL A C 1
ATOM 1207 O O . VAL A 1 163 ? 1.160 -37.136 0.102 1.00 91.75 163 VAL A O 1
ATOM 1210 N N . GLN A 1 164 ? -0.042 -38.268 1.619 1.00 91.56 164 GLN A N 1
ATOM 1211 C CA . GLN A 1 164 ? -0.776 -39.148 0.712 1.00 91.56 164 GLN A CA 1
ATOM 1212 C C . GLN A 1 164 ? -2.151 -39.410 1.329 1.00 91.56 164 GLN A C 1
ATOM 1214 O O . GLN A 1 164 ? -2.252 -39.385 2.554 1.00 91.56 164 GLN A O 1
ATOM 1219 N N . GLU A 1 165 ? -3.155 -39.712 0.505 1.00 84.50 165 GLU A N 1
ATOM 1220 C CA . GLU A 1 165 ? -4.485 -40.201 0.920 1.00 84.50 165 GLU A CA 1
ATOM 1221 C C . GLU A 1 165 ? -5.233 -39.347 1.977 1.00 84.50 165 GLU A C 1
ATOM 1223 O O . GLU A 1 165 ? -4.951 -39.388 3.174 1.00 84.50 165 GLU A O 1
ATOM 1228 N N . ASP A 1 166 ? -6.295 -38.656 1.557 1.00 77.88 166 ASP A N 1
ATOM 1229 C CA . ASP A 1 166 ? -7.318 -38.057 2.431 1.00 77.88 166 ASP A CA 1
ATOM 1230 C C . ASP A 1 166 ? -6.793 -37.183 3.594 1.00 77.88 166 ASP A C 1
ATOM 1232 O O . ASP A 1 166 ? -7.369 -37.136 4.687 1.00 77.88 166 ASP A O 1
ATOM 1236 N N . PHE A 1 167 ? -5.718 -36.426 3.356 1.00 80.38 167 PHE A N 1
ATOM 1237 C CA . PHE A 1 167 ? -5.067 -35.606 4.385 1.00 80.38 167 PHE A CA 1
ATOM 1238 C C . PHE A 1 167 ? -5.820 -34.302 4.706 1.00 80.38 167 PHE A C 1
ATOM 1240 O O . PHE A 1 167 ? -5.543 -33.654 5.717 1.00 80.38 167 PHE A O 1
ATOM 1247 N N . GLY A 1 168 ? -6.794 -33.914 3.876 1.00 78.62 168 GLY A N 1
ATOM 1248 C CA . GLY A 1 168 ? -7.562 -32.672 4.003 1.00 78.62 168 GLY A CA 1
ATOM 1249 C C . GLY A 1 168 ? -6.712 -31.421 3.769 1.00 78.62 168 GLY A C 1
ATOM 1250 O O . GLY A 1 168 ? -6.729 -30.842 2.688 1.00 78.62 168 GLY A O 1
ATOM 1251 N N . SER A 1 169 ? -5.978 -31.002 4.794 1.00 77.62 169 SER A N 1
ATOM 1252 C CA . SER A 1 169 ? -5.025 -29.894 4.741 1.00 77.62 169 SER A CA 1
ATOM 1253 C C . SER A 1 169 ? -3.820 -30.226 5.608 1.00 77.62 169 SER A C 1
ATOM 1255 O O . SER A 1 169 ? -3.994 -30.717 6.727 1.00 77.62 169 SER A O 1
ATOM 1257 N N . ALA A 1 170 ? -2.624 -29.908 5.135 1.00 75.19 170 ALA A N 1
ATOM 1258 C CA . ALA A 1 170 ? -1.388 -30.109 5.870 1.00 75.19 170 ALA A CA 1
ATOM 1259 C C . ALA A 1 170 ? -0.517 -28.852 5.816 1.00 75.19 170 ALA A C 1
ATOM 1261 O O . ALA A 1 170 ? -0.483 -28.139 4.817 1.00 75.19 170 ALA A O 1
ATOM 1262 N N . THR A 1 171 ? 0.211 -28.603 6.898 1.00 69.12 171 THR A N 1
ATOM 1263 C CA . THR A 1 171 ? 1.266 -27.590 6.943 1.00 69.12 171 THR A CA 1
ATOM 1264 C C . THR A 1 171 ? 2.565 -28.304 7.252 1.00 69.12 171 THR A C 1
ATOM 1266 O O . THR A 1 171 ? 2.626 -29.075 8.213 1.00 69.12 171 THR A O 1
ATOM 1269 N N . LEU A 1 172 ? 3.584 -28.066 6.435 1.00 85.81 172 LEU A N 1
ATOM 1270 C CA . LEU A 1 172 ? 4.936 -28.549 6.683 1.00 85.81 172 LEU A CA 1
ATOM 1271 C C . LEU A 1 172 ? 5.815 -27.395 7.158 1.00 85.81 172 LEU A C 1
ATOM 1273 O O . LEU A 1 172 ? 5.677 -26.274 6.671 1.00 85.81 172 LEU A O 1
ATOM 1277 N N . THR A 1 173 ? 6.723 -27.706 8.078 1.00 84.12 173 THR A N 1
ATOM 1278 C CA . THR A 1 173 ? 7.792 -26.824 8.548 1.00 84.12 173 THR A CA 1
ATOM 1279 C C . THR A 1 173 ? 9.035 -27.687 8.719 1.00 84.12 173 THR A C 1
ATOM 1281 O O . THR A 1 173 ? 9.051 -28.553 9.592 1.00 84.12 173 THR A O 1
ATOM 1284 N N . GLU A 1 174 ? 10.052 -27.469 7.892 1.00 88.62 174 GLU A N 1
ATOM 1285 C CA . GLU A 1 174 ? 11.316 -28.210 7.933 1.00 88.62 174 GLU A CA 1
ATOM 1286 C C . GLU A 1 174 ? 12.473 -27.233 8.096 1.00 88.62 174 GLU A C 1
ATOM 1288 O O . GLU A 1 174 ? 12.665 -26.364 7.249 1.00 88.62 174 GLU A O 1
ATOM 1293 N N . THR A 1 175 ? 13.254 -27.374 9.167 1.00 86.06 175 THR A N 1
ATOM 1294 C CA . THR A 1 175 ? 14.492 -26.608 9.331 1.00 86.06 175 THR A CA 1
ATOM 1295 C C . THR A 1 175 ? 15.653 -27.406 8.758 1.00 86.06 175 THR A C 1
ATOM 1297 O O . THR A 1 175 ? 16.053 -28.431 9.310 1.00 86.06 175 THR A O 1
ATOM 1300 N N . ILE A 1 176 ? 16.206 -26.905 7.665 1.00 82.69 176 ILE A N 1
ATOM 1301 C CA . ILE A 1 176 ? 17.417 -27.397 7.028 1.00 82.69 176 ILE A CA 1
ATOM 1302 C C . ILE A 1 176 ? 18.610 -26.536 7.475 1.00 82.69 176 ILE A C 1
ATOM 1304 O O . ILE A 1 176 ? 18.453 -25.419 7.969 1.00 82.69 176 ILE A O 1
ATOM 1308 N N . GLY A 1 177 ? 19.825 -27.070 7.355 1.00 79.12 177 GLY A N 1
ATOM 1309 C CA . GLY A 1 177 ? 21.033 -26.311 7.694 1.00 79.12 177 GLY A CA 1
ATOM 1310 C C . GLY A 1 177 ? 21.255 -25.108 6.769 1.00 79.12 177 GLY A C 1
ATOM 1311 O O . GLY A 1 177 ? 20.443 -24.801 5.898 1.00 79.12 177 GLY A O 1
ATOM 1312 N N . SER A 1 178 ? 22.395 -24.444 6.928 1.00 81.12 178 SER A N 1
ATOM 1313 C CA . SER A 1 178 ? 22.797 -23.361 6.033 1.00 81.12 178 SER A CA 1
ATOM 1314 C C . SER A 1 178 ? 23.340 -23.852 4.687 1.00 81.12 178 SER A C 1
ATOM 1316 O O . SER A 1 178 ? 23.857 -24.966 4.562 1.00 81.12 178 SER A O 1
ATOM 1318 N N . GLY A 1 179 ? 23.251 -22.984 3.681 1.00 78.12 179 GLY A N 1
ATOM 1319 C CA . GLY A 1 179 ? 23.791 -23.188 2.338 1.00 78.12 179 GLY A CA 1
ATOM 1320 C C . GLY A 1 179 ? 23.973 -21.855 1.614 1.00 78.12 179 GLY A C 1
ATOM 1321 O O . GLY A 1 179 ? 23.772 -20.791 2.196 1.00 78.12 179 GLY A O 1
ATOM 1322 N N . SER A 1 180 ? 24.375 -21.909 0.349 1.00 81.62 180 SER A N 1
ATOM 1323 C CA . SER A 1 180 ? 24.462 -20.739 -0.540 1.00 81.62 180 SER A CA 1
ATOM 1324 C C . SER A 1 180 ? 23.269 -20.659 -1.490 1.00 81.62 180 SER A C 1
ATOM 1326 O O . SER A 1 180 ? 22.770 -19.577 -1.769 1.00 81.62 180 SER A O 1
ATOM 1328 N N . THR A 1 181 ? 22.787 -21.804 -1.971 1.00 86.38 181 THR A N 1
ATOM 1329 C CA . THR A 1 181 ? 21.627 -21.890 -2.868 1.00 86.38 181 THR A CA 1
ATOM 1330 C C . THR A 1 181 ? 20.658 -22.972 -2.418 1.00 86.38 181 THR A C 1
ATOM 1332 O O . THR A 1 181 ? 21.072 -24.016 -1.909 1.00 86.38 181 THR A O 1
ATOM 1335 N N . LEU A 1 182 ? 19.371 -22.719 -2.625 1.00 94.69 182 LEU A N 1
ATOM 1336 C CA . LEU A 1 182 ? 18.276 -23.637 -2.353 1.00 94.69 182 LEU A CA 1
ATOM 1337 C C . LEU A 1 182 ? 17.393 -23.762 -3.594 1.00 94.69 182 LEU A C 1
ATOM 1339 O O . LEU A 1 182 ? 16.982 -22.764 -4.172 1.00 94.69 182 LEU A O 1
ATOM 1343 N N . GLU A 1 183 ? 17.045 -24.984 -3.969 1.00 96.50 183 GLU A N 1
ATOM 1344 C CA . GLU A 1 183 ? 15.992 -25.251 -4.949 1.00 96.50 183 GLU A CA 1
ATOM 1345 C C . GLU A 1 183 ? 14.883 -26.066 -4.282 1.00 96.50 183 GLU A C 1
ATOM 1347 O O . GLU A 1 183 ? 15.150 -27.028 -3.555 1.00 96.50 183 GLU A O 1
ATOM 1352 N N . LEU A 1 184 ? 13.632 -25.694 -4.537 1.00 97.81 184 LEU A N 1
ATOM 1353 C CA . LEU A 1 184 ? 12.440 -26.369 -4.039 1.00 97.81 184 LEU A CA 1
ATOM 1354 C C . LEU A 1 184 ? 11.747 -27.090 -5.185 1.00 97.81 184 LEU A C 1
ATOM 1356 O O . LEU A 1 184 ? 11.601 -26.553 -6.282 1.00 97.81 184 LEU A O 1
ATOM 1360 N N . LYS A 1 185 ? 11.278 -28.305 -4.917 1.00 98.31 185 LYS A N 1
ATOM 1361 C CA . LYS A 1 185 ? 10.546 -29.112 -5.890 1.00 98.31 185 LYS A CA 1
ATOM 1362 C C . LYS A 1 185 ? 9.297 -29.678 -5.240 1.00 98.31 185 LYS A C 1
ATOM 1364 O O . LYS A 1 185 ? 9.393 -30.300 -4.187 1.00 98.31 185 LYS A O 1
ATOM 1369 N N . VAL A 1 186 ? 8.149 -29.522 -5.889 1.00 98.38 186 VAL A N 1
ATOM 1370 C CA . VAL A 1 186 ? 6.886 -30.125 -5.455 1.00 98.38 186 VAL A CA 1
ATOM 1371 C C . VAL A 1 186 ? 6.389 -31.067 -6.538 1.00 98.38 186 VAL A C 1
ATOM 1373 O O . VAL A 1 186 ? 6.165 -30.640 -7.667 1.00 98.38 186 VAL A O 1
ATOM 1376 N N . ALA A 1 187 ? 6.248 -32.347 -6.204 1.00 98.12 187 ALA A N 1
ATOM 1377 C CA . ALA A 1 187 ? 5.742 -33.376 -7.102 1.00 98.12 187 ALA A CA 1
ATOM 1378 C C . ALA A 1 187 ? 4.327 -33.780 -6.687 1.00 98.12 187 ALA A C 1
ATOM 1380 O O . ALA A 1 187 ? 4.073 -34.006 -5.506 1.00 98.12 187 ALA A O 1
ATOM 1381 N N . MET A 1 188 ? 3.410 -33.870 -7.644 1.00 98.06 188 MET A N 1
ATOM 1382 C CA . MET A 1 188 ? 2.026 -34.269 -7.405 1.00 98.06 188 MET A CA 1
ATOM 1383 C C . MET A 1 188 ? 1.635 -35.390 -8.358 1.00 98.06 188 MET A C 1
ATOM 1385 O O . MET A 1 188 ? 2.008 -35.368 -9.531 1.00 98.06 188 MET A O 1
ATOM 1389 N N . ALA A 1 189 ? 0.840 -36.336 -7.874 1.00 95.19 189 ALA A N 1
ATOM 1390 C CA . ALA A 1 189 ? 0.163 -37.313 -8.715 1.00 95.19 189 ALA A CA 1
ATOM 1391 C C . ALA A 1 189 ? -1.306 -37.391 -8.305 1.00 95.19 189 ALA A C 1
ATOM 1393 O O . ALA A 1 189 ? -1.616 -37.541 -7.126 1.00 95.19 189 ALA A O 1
ATOM 1394 N N . ASN A 1 190 ? -2.190 -37.263 -9.290 1.00 92.44 190 ASN A N 1
ATOM 1395 C CA . ASN A 1 190 ? -3.634 -37.381 -9.138 1.00 92.44 190 ASN A CA 1
ATOM 1396 C C . ASN A 1 190 ? -4.191 -38.035 -10.408 1.00 92.44 190 ASN A C 1
ATOM 1398 O O . ASN A 1 190 ? -3.844 -37.614 -11.508 1.00 92.44 190 ASN A O 1
ATOM 1402 N N . ASN A 1 191 ? -5.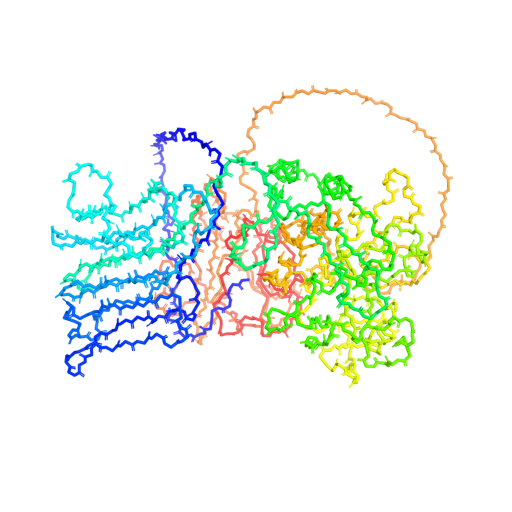038 -39.049 -10.283 1.00 90.00 191 ASN A N 1
ATOM 1403 C CA . ASN A 1 191 ? -5.569 -39.818 -11.417 1.00 90.00 191 ASN A CA 1
ATOM 1404 C C . ASN A 1 191 ? -7.058 -39.528 -11.728 1.00 90.00 191 ASN A C 1
ATOM 1406 O O . ASN A 1 191 ? -7.706 -40.294 -12.446 1.00 90.00 191 ASN A O 1
ATOM 1410 N N . SER A 1 192 ? -7.624 -38.487 -11.105 1.00 91.62 192 SER A N 1
ATOM 1411 C CA . SER A 1 192 ? -9.065 -38.261 -11.082 1.00 91.62 192 SER A CA 1
ATOM 1412 C C . SER A 1 192 ? -9.437 -36.810 -11.349 1.00 91.62 192 SER A C 1
ATOM 1414 O O . SER A 1 192 ? -9.012 -35.858 -10.689 1.00 91.62 192 SER A O 1
ATOM 1416 N N . GLY A 1 193 ? -10.375 -36.634 -12.276 1.00 87.94 193 GLY A N 1
ATOM 1417 C CA . GLY A 1 193 ? -10.976 -35.340 -12.564 1.00 87.94 193 GLY A CA 1
ATOM 1418 C C . GLY A 1 193 ? -11.923 -34.790 -11.488 1.00 87.94 193 GLY A C 1
ATOM 1419 O O . GLY A 1 193 ? -12.494 -33.706 -11.657 1.00 87.94 193 GLY A O 1
ATOM 1420 N N . THR A 1 194 ? -12.170 -35.505 -10.397 1.00 86.88 194 THR A N 1
ATOM 1421 C CA . THR A 1 194 ? -12.962 -34.969 -9.274 1.00 86.88 194 THR A CA 1
ATOM 1422 C C . THR A 1 194 ? -12.129 -34.644 -8.046 1.00 86.88 194 THR A C 1
ATOM 1424 O O . THR A 1 194 ? -12.681 -34.168 -7.052 1.00 86.88 194 THR A O 1
ATOM 1427 N N . GLU A 1 195 ? -10.822 -34.852 -8.145 1.00 88.88 195 GLU A N 1
ATOM 1428 C CA . GLU A 1 195 ? -9.843 -34.594 -7.106 1.00 88.88 195 GLU A CA 1
ATOM 1429 C C . GLU A 1 195 ? -8.912 -33.454 -7.499 1.00 88.88 195 GLU A C 1
ATOM 1431 O O . GLU A 1 195 ? -8.625 -33.229 -8.675 1.00 88.88 195 GLU A O 1
ATOM 1436 N N . TYR A 1 196 ? -8.457 -32.721 -6.492 1.00 88.75 196 TYR A N 1
ATOM 1437 C CA . TYR A 1 196 ? -7.596 -31.558 -6.633 1.00 88.75 196 TYR A CA 1
ATOM 1438 C C . TYR A 1 196 ? -6.551 -31.584 -5.525 1.00 88.75 196 TYR A C 1
ATOM 1440 O O . TYR A 1 196 ? -6.917 -31.483 -4.351 1.00 88.75 196 TYR A O 1
ATOM 1448 N N . LEU A 1 197 ? -5.281 -31.721 -5.897 1.00 93.00 197 LEU A N 1
ATOM 1449 C CA . LEU A 1 197 ? -4.153 -31.485 -4.998 1.00 93.00 197 LEU A CA 1
ATOM 1450 C C . LEU A 1 197 ? -3.665 -30.063 -5.205 1.00 93.00 197 LEU A C 1
ATOM 1452 O O . LEU A 1 197 ? -3.469 -29.656 -6.349 1.00 93.00 197 LEU A O 1
ATOM 1456 N N . ASN A 1 198 ? -3.461 -29.338 -4.113 1.00 91.00 198 ASN A N 1
ATOM 1457 C CA . ASN A 1 198 ? -3.060 -27.943 -4.143 1.00 91.00 198 ASN A CA 1
ATOM 1458 C C . ASN A 1 198 ? -1.785 -27.747 -3.321 1.00 91.00 198 ASN A C 1
ATOM 1460 O O . ASN A 1 198 ? -1.708 -28.158 -2.160 1.00 91.00 198 ASN A O 1
ATOM 1464 N N . LEU A 1 199 ? -0.817 -27.063 -3.921 1.00 93.94 199 LEU A N 1
ATOM 1465 C CA . LEU A 1 199 ? 0.184 -26.296 -3.195 1.00 93.94 199 LEU A CA 1
ATOM 1466 C C . LEU A 1 199 ? -0.365 -24.874 -3.059 1.00 93.94 199 LEU A C 1
ATOM 1468 O O . LEU A 1 199 ? -0.384 -24.131 -4.040 1.00 93.94 199 LEU A O 1
ATOM 1472 N N . ASP A 1 200 ? -0.855 -24.538 -1.867 1.00 71.50 200 ASP A N 1
ATOM 1473 C CA . ASP A 1 200 ? -1.497 -23.248 -1.600 1.00 71.50 200 ASP A CA 1
ATOM 1474 C C . ASP A 1 200 ? -0.445 -22.149 -1.398 1.00 71.50 200 ASP A C 1
ATOM 1476 O O . ASP A 1 200 ? -0.598 -21.041 -1.890 1.00 71.50 200 ASP A O 1
ATOM 1480 N N . SER A 1 201 ? 0.653 -22.453 -0.701 1.00 75.19 201 SER A N 1
ATOM 1481 C CA . SER A 1 201 ? 1.797 -21.543 -0.584 1.00 75.19 201 SER A CA 1
ATOM 1482 C C . SER A 1 201 ? 3.070 -22.279 -0.185 1.00 75.19 201 SER A C 1
ATOM 1484 O O . SER A 1 201 ? 3.021 -23.366 0.403 1.00 75.19 201 SER A O 1
ATOM 1486 N N . ILE A 1 202 ? 4.222 -21.678 -0.487 1.00 87.88 202 ILE A N 1
ATOM 1487 C CA . ILE A 1 202 ? 5.532 -22.146 -0.027 1.00 87.88 202 ILE A CA 1
ATOM 1488 C C . ILE A 1 202 ? 6.468 -20.971 0.261 1.00 87.88 202 ILE A C 1
ATOM 1490 O O . ILE A 1 202 ? 6.522 -20.000 -0.492 1.00 87.88 202 ILE A O 1
ATOM 1494 N N . SER A 1 203 ? 7.204 -21.046 1.368 1.00 81.44 203 SER A N 1
ATOM 1495 C CA . SER A 1 203 ? 8.154 -20.021 1.790 1.00 81.44 203 SER A CA 1
ATOM 1496 C C . SER A 1 203 ? 9.414 -20.607 2.415 1.00 81.44 203 SER A C 1
ATOM 1498 O O . SER A 1 203 ? 9.448 -21.741 2.893 1.00 81.44 203 SER A O 1
ATOM 1500 N N . VAL A 1 204 ? 10.466 -19.802 2.394 1.00 87.25 204 VAL A N 1
ATOM 1501 C CA . VAL A 1 204 ? 11.788 -20.081 2.942 1.00 87.25 204 VAL A CA 1
ATOM 1502 C C . VAL A 1 204 ? 12.114 -18.950 3.898 1.00 87.25 204 VAL A C 1
ATOM 1504 O O . VAL A 1 204 ? 12.000 -17.788 3.517 1.00 87.25 204 VAL A O 1
ATOM 1507 N N . SER A 1 205 ? 12.531 -19.269 5.115 1.00 81.94 205 SER A N 1
ATOM 1508 C CA . SER A 1 205 ? 13.016 -18.301 6.094 1.00 81.94 205 SER A CA 1
ATOM 1509 C C . SER A 1 205 ? 14.397 -18.672 6.630 1.00 81.94 205 SER A C 1
ATOM 1511 O O . SER A 1 205 ? 14.781 -19.831 6.565 1.00 81.94 205 SER A O 1
ATOM 1513 N N . GLY A 1 206 ? 15.162 -17.706 7.130 1.00 79.50 206 GLY A N 1
ATOM 1514 C CA . GLY A 1 206 ? 16.503 -17.885 7.682 1.00 79.50 206 GLY A CA 1
ATOM 1515 C C . GLY A 1 206 ? 16.620 -17.346 9.108 1.00 79.50 206 GLY A C 1
ATOM 1516 O O . GLY A 1 206 ? 15.904 -16.422 9.492 1.00 79.50 206 GLY A O 1
ATOM 1517 N N . ASN A 1 207 ? 17.523 -17.929 9.900 1.00 60.69 207 ASN A N 1
ATOM 1518 C CA . ASN A 1 207 ? 17.782 -17.528 11.291 1.00 60.69 207 ASN A CA 1
ATOM 1519 C C . ASN A 1 207 ? 19.022 -16.623 11.482 1.00 60.69 207 ASN A C 1
ATOM 1521 O O . ASN A 1 207 ? 19.259 -16.173 12.604 1.00 60.69 207 ASN A O 1
ATOM 1525 N N . GLY A 1 208 ? 19.818 -16.377 10.432 1.00 54.03 208 GLY A N 1
ATOM 1526 C CA . GLY A 1 208 ? 21.057 -15.582 10.480 1.00 54.03 208 GLY A CA 1
ATOM 1527 C C . GLY A 1 208 ? 22.217 -16.255 11.244 1.00 54.03 208 GLY A C 1
ATOM 1528 O O . GLY A 1 208 ? 22.019 -17.014 12.193 1.00 54.03 208 GLY A O 1
ATOM 1529 N N . THR A 1 209 ? 23.472 -16.023 10.836 1.00 37.34 209 THR A N 1
ATOM 1530 C CA . THR A 1 209 ? 24.662 -16.622 11.488 1.00 37.34 209 THR A CA 1
ATOM 1531 C C . THR A 1 209 ? 25.338 -15.694 12.505 1.00 37.34 209 THR A C 1
ATOM 1533 O O . THR A 1 209 ? 25.593 -14.527 12.223 1.00 37.34 209 THR A O 1
ATOM 1536 N N . THR A 1 210 ? 25.719 -16.236 13.668 1.00 30.42 210 THR A N 1
ATOM 1537 C CA . THR A 1 210 ? 26.450 -15.550 14.752 1.00 30.42 210 THR A CA 1
ATOM 1538 C C . THR A 1 210 ? 27.990 -15.617 14.615 1.00 30.42 210 THR A C 1
ATOM 1540 O O . THR A 1 210 ? 28.547 -16.706 14.716 1.00 30.42 210 THR A O 1
ATOM 1543 N N . ASP A 1 211 ? 28.634 -14.444 14.496 1.00 33.22 211 ASP A N 1
ATOM 1544 C CA . ASP A 1 211 ? 29.974 -13.978 14.967 1.00 33.22 211 ASP A CA 1
ATOM 1545 C C . ASP A 1 211 ? 31.309 -14.725 14.639 1.00 33.22 211 ASP A C 1
ATOM 1547 O O . ASP A 1 211 ? 31.495 -15.890 14.995 1.00 33.22 211 ASP A O 1
ATOM 1551 N N . GLY A 1 212 ? 32.322 -13.968 14.145 1.00 27.92 212 GLY A N 1
ATOM 1552 C CA . GLY A 1 212 ? 33.743 -14.172 14.517 1.00 27.92 212 GLY A CA 1
ATOM 1553 C C . GLY A 1 212 ? 34.901 -13.719 13.577 1.00 27.92 212 GLY A C 1
ATOM 1554 O O . GLY A 1 212 ? 35.488 -14.561 12.911 1.00 27.92 212 GLY A O 1
ATOM 1555 N N . GLY A 1 213 ? 35.369 -12.456 13.673 1.00 26.55 213 GLY A N 1
ATOM 1556 C CA . GLY A 1 213 ? 36.810 -12.063 13.784 1.00 26.55 213 GLY A CA 1
ATOM 1557 C C . GLY A 1 213 ? 37.803 -11.941 12.582 1.00 26.55 213 GLY A C 1
ATOM 1558 O O . GLY A 1 213 ? 38.436 -12.915 12.200 1.00 26.55 213 GLY A O 1
ATOM 1559 N N . ASP A 1 214 ? 38.077 -10.690 12.161 1.00 31.83 214 ASP A N 1
ATOM 1560 C CA . ASP A 1 214 ? 39.353 -9.991 11.779 1.00 31.83 214 ASP A CA 1
ATOM 1561 C C . ASP A 1 214 ? 40.573 -10.704 11.092 1.00 31.83 214 ASP A C 1
ATOM 1563 O O . ASP A 1 214 ? 41.234 -11.556 11.687 1.00 31.83 214 ASP A O 1
ATOM 1567 N N . THR A 1 215 ? 41.006 -10.236 9.894 1.00 31.91 215 THR A N 1
ATOM 1568 C CA . THR A 1 215 ? 42.294 -9.508 9.611 1.00 31.91 215 THR A CA 1
ATOM 1569 C C . THR A 1 215 ? 42.676 -9.395 8.108 1.00 31.91 215 THR A C 1
ATOM 1571 O O . THR A 1 215 ? 43.272 -10.294 7.529 1.00 31.91 215 THR A O 1
ATOM 1574 N N . GLY A 1 216 ? 42.463 -8.206 7.518 1.00 28.20 216 GLY A N 1
ATOM 1575 C CA . GLY A 1 216 ? 43.358 -7.490 6.577 1.00 28.20 216 GLY A CA 1
ATOM 1576 C C . GLY A 1 216 ? 43.736 -8.036 5.175 1.00 28.20 216 GLY A C 1
ATOM 1577 O O . GLY A 1 216 ? 44.613 -8.881 5.049 1.00 28.20 216 GLY A O 1
ATOM 1578 N N . GLY A 1 217 ? 43.329 -7.299 4.124 1.00 28.27 217 GLY A N 1
ATOM 1579 C CA . GLY A 1 217 ? 44.265 -6.761 3.111 1.00 28.27 217 GLY A CA 1
ATOM 1580 C C . GLY A 1 217 ? 44.272 -7.304 1.663 1.00 28.27 217 GLY A C 1
ATOM 1581 O O . GLY A 1 217 ? 45.066 -8.183 1.344 1.00 28.27 217 GLY A O 1
ATOM 1582 N N . ASN A 1 218 ? 43.622 -6.539 0.766 1.00 30.02 218 ASN A N 1
ATOM 1583 C CA . ASN A 1 218 ? 43.819 -6.420 -0.701 1.00 30.02 218 ASN A CA 1
ATOM 1584 C C . ASN A 1 218 ? 43.230 -7.543 -1.600 1.00 30.02 218 ASN A C 1
ATOM 1586 O O . ASN A 1 218 ? 42.964 -8.634 -1.119 1.00 30.02 218 ASN A O 1
ATOM 1590 N N . PRO A 1 219 ? 42.956 -7.247 -2.888 1.00 48.41 219 PRO A N 1
ATOM 1591 C CA . PRO A 1 219 ? 41.641 -7.307 -3.513 1.00 48.41 219 PRO A CA 1
ATOM 1592 C C . PRO A 1 219 ? 41.415 -8.640 -4.247 1.00 48.41 219 PRO A C 1
ATOM 1594 O O . PRO A 1 219 ? 42.381 -9.321 -4.586 1.00 48.41 219 PRO A O 1
ATOM 1597 N N . ASP A 1 220 ? 40.158 -8.927 -4.589 1.00 43.97 220 ASP A N 1
ATOM 1598 C CA . ASP A 1 220 ? 39.727 -10.089 -5.391 1.00 43.97 220 ASP A CA 1
ATOM 1599 C C . ASP A 1 220 ? 39.470 -11.372 -4.565 1.00 43.97 220 ASP A C 1
ATOM 1601 O O . ASP A 1 220 ? 40.250 -12.320 -4.601 1.00 43.97 220 ASP A O 1
ATOM 1605 N N . ASP A 1 221 ? 38.366 -11.375 -3.806 1.00 28.64 221 ASP A N 1
ATOM 1606 C CA . ASP A 1 221 ? 37.490 -12.537 -3.559 1.00 28.64 221 ASP A CA 1
ATOM 1607 C C . ASP A 1 221 ? 36.140 -12.032 -3.000 1.00 28.64 221 ASP A C 1
ATOM 1609 O O . ASP A 1 221 ? 36.101 -10.967 -2.377 1.00 28.64 221 ASP A O 1
ATOM 1613 N N . GLY A 1 222 ? 35.040 -12.738 -3.277 1.00 32.34 222 GLY A N 1
ATOM 1614 C CA . GLY A 1 222 ? 33.665 -12.342 -2.936 1.00 32.34 222 GLY A CA 1
ATOM 1615 C C . GLY A 1 222 ? 33.493 -12.041 -1.445 1.00 32.34 222 GLY A C 1
ATOM 1616 O O . GLY A 1 222 ? 33.702 -12.910 -0.605 1.00 32.34 222 GLY A O 1
ATOM 1617 N N . GLY A 1 223 ? 33.163 -10.787 -1.132 1.00 24.81 223 GLY A N 1
ATOM 1618 C CA . GLY A 1 223 ? 33.075 -10.281 0.234 1.00 24.81 223 GLY A CA 1
ATOM 1619 C C . GLY A 1 223 ? 31.729 -10.578 0.890 1.00 24.81 223 GLY A C 1
ATOM 1620 O O . GLY A 1 223 ? 30.683 -10.328 0.299 1.00 24.81 223 GLY A O 1
ATOM 1621 N N . GLU A 1 224 ? 31.806 -11.078 2.120 1.00 29.52 224 GLU A N 1
ATOM 1622 C CA . GLU A 1 224 ? 30.754 -11.139 3.145 1.00 29.52 224 GLU A CA 1
ATOM 1623 C C . GLU A 1 224 ? 29.828 -9.897 3.150 1.00 29.52 224 GLU A C 1
ATOM 1625 O O . GLU A 1 224 ? 30.329 -8.780 2.958 1.00 29.52 224 GLU A O 1
ATOM 1630 N N . PRO A 1 225 ? 28.515 -10.027 3.440 1.00 32.53 225 PRO A N 1
ATOM 1631 C CA . PRO A 1 225 ? 27.671 -8.871 3.716 1.00 32.53 225 PRO A CA 1
ATOM 1632 C C . PRO A 1 225 ? 28.155 -8.182 4.996 1.00 32.53 225 PRO A C 1
ATOM 1634 O O . PRO A 1 225 ? 28.383 -8.798 6.038 1.00 32.53 225 PRO A O 1
ATOM 1637 N N . SER A 1 226 ? 28.372 -6.878 4.895 1.00 36.94 226 SER A N 1
ATOM 1638 C CA . SER A 1 226 ? 28.940 -6.077 5.966 1.00 36.94 226 SER A CA 1
ATOM 1639 C C . SER A 1 226 ? 27.902 -5.782 7.051 1.00 36.94 226 SER A C 1
ATOM 1641 O O . SER A 1 226 ? 26.862 -5.204 6.753 1.00 36.94 226 SER A O 1
ATOM 1643 N N . ASN A 1 227 ? 28.250 -6.010 8.322 1.00 41.16 227 ASN A N 1
ATOM 1644 C CA . ASN A 1 227 ? 27.598 -5.392 9.495 1.00 41.16 227 ASN A CA 1
ATOM 1645 C C . ASN A 1 227 ? 27.880 -3.872 9.585 1.00 41.16 227 ASN A C 1
ATOM 1647 O O . ASN A 1 227 ? 27.964 -3.300 10.673 1.00 41.16 227 ASN A O 1
ATOM 1651 N N . GLU A 1 228 ? 28.138 -3.233 8.446 1.00 55.69 228 GLU A N 1
ATOM 1652 C CA . GLU A 1 228 ? 28.469 -1.822 8.341 1.00 55.69 228 GLU A CA 1
ATOM 1653 C C . GLU A 1 228 ? 27.210 -1.063 7.941 1.00 55.69 228 GLU A C 1
ATOM 1655 O O . GLU A 1 228 ? 26.484 -1.463 7.031 1.00 55.69 228 GLU A O 1
ATOM 1660 N N . LEU A 1 229 ? 26.959 0.040 8.642 1.00 69.31 229 LEU A N 1
ATOM 1661 C CA . LEU A 1 229 ? 25.906 0.976 8.281 1.00 69.31 229 LEU A CA 1
ATOM 1662 C C . LEU A 1 229 ? 26.114 1.435 6.836 1.00 69.31 229 LEU A C 1
ATOM 1664 O O . LEU A 1 229 ? 27.240 1.724 6.420 1.00 69.31 229 LEU A O 1
ATOM 1668 N N . LEU A 1 230 ? 25.022 1.520 6.074 1.00 75.00 230 LEU A N 1
ATOM 1669 C CA . LEU A 1 230 ? 25.065 1.972 4.689 1.00 75.00 230 LEU A CA 1
ATOM 1670 C C . LEU A 1 230 ? 25.722 3.356 4.608 1.00 75.00 230 LEU A C 1
ATOM 1672 O O . LEU A 1 230 ? 25.229 4.334 5.170 1.00 75.00 230 LEU A O 1
ATOM 1676 N N . PHE A 1 231 ? 26.827 3.447 3.871 1.00 83.19 231 PHE A N 1
ATOM 1677 C CA . PHE A 1 231 ? 27.543 4.696 3.640 1.00 83.19 231 PHE A CA 1
ATOM 1678 C C . PHE A 1 231 ? 27.392 5.137 2.182 1.00 83.19 231 PHE A C 1
ATOM 1680 O O . PHE A 1 231 ? 27.966 4.551 1.263 1.00 83.19 231 PHE A O 1
ATOM 1687 N N . LEU A 1 232 ? 26.617 6.197 1.964 1.00 80.25 232 LEU A N 1
ATOM 1688 C CA . LEU A 1 232 ? 26.398 6.800 0.655 1.00 80.25 232 LEU A CA 1
ATOM 1689 C C . LEU A 1 232 ? 27.435 7.896 0.414 1.00 80.25 232 LEU A C 1
ATOM 1691 O O . LEU A 1 232 ? 27.422 8.929 1.083 1.00 80.25 232 LEU A O 1
ATOM 1695 N N . SER A 1 233 ? 28.298 7.702 -0.582 1.00 88.62 233 SER A N 1
ATOM 1696 C CA . SER A 1 233 ? 29.274 8.710 -0.999 1.00 88.62 233 SER A CA 1
ATOM 1697 C C . SER A 1 233 ? 29.219 8.966 -2.495 1.00 88.62 233 SER A C 1
ATOM 1699 O O . SER A 1 233 ? 29.093 8.045 -3.301 1.00 88.62 233 SER A O 1
ATOM 1701 N N . GLY A 1 234 ? 29.309 10.244 -2.871 1.00 89.25 234 GLY A N 1
ATOM 1702 C CA . GLY A 1 234 ? 29.374 10.659 -4.272 1.00 89.25 234 GLY A CA 1
ATOM 1703 C C . GLY A 1 234 ? 28.157 10.267 -5.119 1.00 89.25 234 GLY A C 1
ATOM 1704 O O . GLY A 1 234 ? 28.303 10.108 -6.327 1.00 89.25 234 GLY A O 1
ATOM 1705 N N . THR A 1 235 ? 26.973 10.110 -4.519 1.00 88.88 235 THR A N 1
ATOM 1706 C CA . THR A 1 235 ? 25.767 9.614 -5.211 1.00 88.88 235 THR A CA 1
ATOM 1707 C C . THR A 1 235 ? 25.030 10.682 -6.026 1.00 88.88 235 THR A C 1
ATOM 1709 O O . THR A 1 235 ? 24.221 10.356 -6.891 1.00 88.88 235 THR A O 1
ATOM 1712 N N . CYS A 1 236 ? 25.309 11.963 -5.782 1.00 93.06 236 CYS A N 1
ATOM 1713 C CA . CYS A 1 236 ? 24.714 13.103 -6.478 1.00 93.06 236 CYS A CA 1
ATOM 1714 C C . CYS A 1 236 ? 25.710 14.257 -6.652 1.00 93.06 236 CYS A C 1
ATOM 1716 O O . CYS A 1 236 ? 26.806 14.289 -6.086 1.00 93.06 236 CYS A O 1
ATOM 1718 N N . PHE A 1 237 ? 25.330 15.255 -7.452 1.00 93.62 237 PHE A N 1
ATOM 1719 C CA . PHE A 1 237 ? 26.136 16.452 -7.645 1.00 93.62 237 PHE A CA 1
ATOM 1720 C C . PHE A 1 237 ? 26.071 17.353 -6.406 1.00 93.62 237 PHE A C 1
ATOM 1722 O O . PHE A 1 237 ? 24.992 17.769 -5.976 1.00 93.62 237 PHE A O 1
ATOM 1729 N N . ASN A 1 238 ? 27.238 17.714 -5.861 1.00 93.50 238 ASN A N 1
ATOM 1730 C CA . ASN A 1 238 ? 27.369 18.692 -4.772 1.00 93.50 238 ASN A CA 1
ATOM 1731 C C . ASN A 1 238 ? 26.460 18.372 -3.557 1.00 93.50 238 ASN A C 1
ATOM 1733 O O . ASN A 1 238 ? 25.808 19.247 -2.984 1.00 93.50 238 ASN A O 1
ATOM 1737 N N . CYS A 1 239 ? 26.419 17.098 -3.176 1.00 93.12 239 CYS A N 1
ATOM 1738 C CA . CYS A 1 239 ? 25.787 16.613 -1.955 1.00 93.12 239 CYS A CA 1
ATOM 1739 C C . CYS A 1 239 ? 26.853 15.994 -1.029 1.00 93.12 239 CYS A C 1
ATOM 1741 O O . CYS A 1 239 ? 27.895 15.555 -1.524 1.00 93.12 239 CYS A O 1
ATOM 1743 N N . PRO A 1 240 ? 26.667 16.057 0.300 1.00 94.19 240 PRO A N 1
ATOM 1744 C CA . PRO A 1 240 ? 27.604 15.474 1.254 1.00 94.19 240 PRO A CA 1
ATOM 1745 C C . PRO A 1 240 ? 27.496 13.946 1.259 1.00 94.19 240 PRO A C 1
ATOM 1747 O O . PRO A 1 240 ? 26.496 13.390 0.811 1.00 94.19 240 PRO A O 1
ATOM 1750 N N . ASP A 1 241 ? 28.496 13.272 1.809 1.00 95.19 241 ASP A N 1
ATOM 1751 C CA . ASP A 1 241 ? 28.349 11.855 2.139 1.00 95.19 241 ASP A CA 1
ATOM 1752 C C . ASP A 1 241 ? 27.329 11.691 3.278 1.00 95.19 241 ASP A C 1
ATOM 1754 O O . ASP A 1 241 ? 27.150 12.604 4.091 1.00 95.19 241 ASP A O 1
ATOM 1758 N N . LEU A 1 242 ? 26.657 10.544 3.330 1.00 94.19 242 LEU A N 1
ATOM 1759 C CA . LEU A 1 242 ? 25.637 10.244 4.327 1.00 94.19 242 LEU A CA 1
ATOM 1760 C C . LEU A 1 242 ? 25.769 8.800 4.805 1.00 94.19 242 LEU A C 1
ATOM 1762 O O . LEU A 1 242 ? 25.676 7.868 4.014 1.00 94.19 242 LEU A O 1
ATOM 1766 N N . GLU A 1 243 ? 25.936 8.634 6.110 1.00 91.88 243 GLU A N 1
ATOM 1767 C CA . GLU A 1 243 ? 25.916 7.335 6.779 1.00 91.88 243 GLU A CA 1
ATOM 1768 C C . GLU A 1 243 ? 24.522 7.080 7.366 1.00 91.88 243 GLU A C 1
ATOM 1770 O O . GLU A 1 243 ? 23.896 7.992 7.936 1.00 91.88 243 GLU A O 1
ATOM 1775 N N . ALA A 1 244 ? 24.031 5.854 7.200 1.00 86.81 244 ALA A N 1
ATOM 1776 C CA . ALA A 1 244 ? 22.881 5.331 7.919 1.00 86.81 244 ALA A CA 1
ATOM 1777 C C . ALA A 1 244 ? 23.182 5.274 9.423 1.00 86.81 244 ALA A C 1
ATOM 1779 O O . ALA A 1 244 ? 24.333 5.308 9.851 1.00 86.81 244 ALA A O 1
ATOM 1780 N N . VAL A 1 245 ? 22.136 5.230 10.237 1.00 86.88 245 VAL A N 1
ATOM 1781 C CA . VAL A 1 245 ? 22.233 5.111 11.698 1.00 86.88 245 VAL A CA 1
ATOM 1782 C C . VAL A 1 245 ? 21.593 3.846 12.241 1.00 86.88 245 VAL A C 1
ATOM 1784 O O . VAL A 1 245 ? 21.884 3.484 13.376 1.00 86.88 245 VAL A O 1
ATOM 1787 N N . ASN A 1 246 ? 20.790 3.167 11.425 1.00 77.56 246 ASN A N 1
ATOM 1788 C CA . ASN A 1 246 ? 20.277 1.832 11.696 1.00 77.56 246 ASN A CA 1
ATOM 1789 C C . ASN A 1 246 ? 20.520 0.946 10.480 1.00 77.56 246 ASN A C 1
ATOM 1791 O O . ASN A 1 246 ? 20.546 1.440 9.349 1.00 77.56 246 ASN A O 1
ATOM 1795 N N . LEU A 1 247 ? 20.641 -0.358 10.707 1.00 69.94 247 LEU A N 1
ATOM 1796 C CA . LEU A 1 247 ? 20.499 -1.327 9.631 1.00 69.94 247 LEU A CA 1
ATOM 1797 C C . LEU A 1 247 ? 19.006 -1.528 9.354 1.00 69.94 247 LEU A C 1
ATOM 1799 O O . LEU A 1 247 ? 18.191 -1.510 10.280 1.00 69.94 247 LEU A O 1
ATOM 1803 N N . ALA A 1 248 ? 18.637 -1.762 8.095 1.00 57.16 248 ALA A N 1
ATOM 1804 C CA . ALA A 1 248 ? 17.264 -2.147 7.762 1.00 57.16 248 ALA A CA 1
ATOM 1805 C C . ALA A 1 248 ? 16.835 -3.405 8.547 1.00 57.16 248 ALA A C 1
ATOM 1807 O O . ALA A 1 248 ? 15.720 -3.464 9.060 1.00 57.16 248 ALA A O 1
ATOM 1808 N N . SER A 1 249 ? 17.768 -4.344 8.749 1.00 56.59 249 SER A N 1
ATOM 1809 C CA . SER A 1 249 ? 17.594 -5.568 9.543 1.00 56.59 249 SER A CA 1
ATOM 1810 C C . SER A 1 249 ? 17.361 -5.339 11.040 1.00 56.59 249 SER A C 1
ATOM 1812 O O . SER A 1 249 ? 16.889 -6.242 11.721 1.00 56.59 249 SER A O 1
ATOM 1814 N N . ASP A 1 250 ? 17.684 -4.158 11.578 1.00 71.38 250 ASP A N 1
ATOM 1815 C CA . ASP A 1 250 ? 17.442 -3.849 12.995 1.00 71.38 250 ASP A CA 1
ATOM 1816 C C . ASP A 1 250 ? 15.971 -3.482 13.258 1.00 71.38 250 ASP A C 1
ATOM 1818 O O . ASP A 1 250 ? 15.543 -3.373 14.410 1.00 71.38 250 ASP A O 1
ATOM 1822 N N . PHE A 1 251 ? 15.185 -3.237 12.205 1.00 77.31 251 PHE A N 1
ATOM 1823 C CA . PHE A 1 251 ? 13.774 -2.912 12.342 1.00 77.31 251 PHE A CA 1
ATOM 1824 C C . PHE A 1 251 ? 12.944 -4.159 12.659 1.00 77.31 251 PHE A C 1
ATOM 1826 O O . PHE A 1 251 ? 12.739 -5.025 11.812 1.00 77.31 251 PHE A O 1
ATOM 1833 N N . VAL A 1 252 ? 12.360 -4.191 13.856 1.00 76.81 252 VAL A N 1
ATOM 1834 C CA . VAL A 1 252 ? 11.410 -5.230 14.268 1.00 76.81 252 VAL A CA 1
ATOM 1835 C C . VAL A 1 252 ? 10.034 -4.598 14.464 1.00 76.81 252 VAL A C 1
ATOM 1837 O O . VAL A 1 252 ? 9.791 -3.903 15.451 1.00 76.81 252 VAL A O 1
ATOM 1840 N N . ALA A 1 253 ? 9.111 -4.845 13.530 1.00 69.44 253 ALA A N 1
ATOM 1841 C CA . ALA A 1 253 ? 7.786 -4.216 13.527 1.00 69.44 253 ALA A CA 1
ATOM 1842 C C . ALA A 1 253 ? 6.983 -4.483 14.812 1.00 69.44 253 ALA A C 1
ATOM 1844 O O . ALA A 1 253 ? 6.326 -3.574 15.317 1.00 69.44 253 ALA A O 1
ATOM 1845 N N . SER A 1 254 ? 7.061 -5.701 15.365 1.00 69.44 254 SER A N 1
ATOM 1846 C CA . SER A 1 254 ? 6.357 -6.065 16.604 1.00 69.44 254 SER A CA 1
ATOM 1847 C C . SER A 1 254 ? 6.829 -5.268 17.814 1.00 69.44 254 SER A C 1
ATOM 1849 O O . SER A 1 254 ? 6.038 -5.020 18.718 1.00 69.44 254 SER A O 1
ATOM 1851 N N . ASP A 1 255 ? 8.098 -4.859 17.825 1.00 81.81 255 ASP A N 1
ATOM 1852 C CA . ASP A 1 255 ? 8.688 -4.088 18.916 1.00 81.81 255 ASP A CA 1
ATOM 1853 C C . ASP A 1 255 ? 8.435 -2.598 18.698 1.00 81.81 255 ASP A C 1
ATOM 1855 O O . ASP A 1 255 ? 7.968 -1.903 19.602 1.00 81.81 255 ASP A O 1
ATOM 1859 N N . TYR A 1 256 ? 8.680 -2.124 17.474 1.00 85.38 256 TYR A N 1
ATOM 1860 C CA . TYR A 1 256 ? 8.496 -0.728 17.090 1.00 85.38 256 TYR A CA 1
ATOM 1861 C C . TYR A 1 256 ? 7.038 -0.274 17.267 1.00 85.38 256 TYR A C 1
ATOM 1863 O O . TYR A 1 256 ? 6.787 0.812 17.788 1.00 85.38 256 TYR A O 1
ATOM 1871 N N . TYR A 1 257 ? 6.066 -1.121 16.904 1.00 91.88 257 TYR A N 1
ATOM 1872 C CA . TYR A 1 257 ? 4.638 -0.807 16.990 1.00 91.88 257 TYR A CA 1
ATOM 1873 C C . TYR A 1 257 ? 3.913 -1.384 18.210 1.00 91.88 257 TYR A C 1
ATOM 1875 O O . TYR A 1 257 ? 2.708 -1.168 18.338 1.00 91.88 257 TYR A O 1
ATOM 1883 N N . ALA A 1 258 ? 4.614 -2.033 19.146 1.00 90.00 258 ALA A N 1
ATOM 1884 C CA . ALA A 1 258 ? 4.007 -2.720 20.290 1.00 90.00 258 ALA A CA 1
ATOM 1885 C C . ALA A 1 258 ? 2.954 -1.876 21.034 1.00 90.00 258 ALA A C 1
ATOM 1887 O O . ALA A 1 258 ? 1.845 -2.338 21.304 1.00 90.00 258 ALA A O 1
ATOM 1888 N N . ALA A 1 259 ? 3.288 -0.624 21.366 1.00 91.75 259 ALA A N 1
ATOM 1889 C CA . ALA A 1 259 ? 2.386 0.264 22.102 1.00 91.75 259 ALA A CA 1
ATOM 1890 C C . ALA A 1 259 ? 1.151 0.661 21.277 1.00 91.75 259 ALA A C 1
ATOM 1892 O O . ALA A 1 259 ? 0.047 0.736 21.818 1.00 91.75 259 ALA A O 1
ATOM 1893 N N . LEU A 1 260 ? 1.328 0.874 19.972 1.00 90.06 260 LEU A N 1
ATOM 1894 C CA . LEU A 1 260 ? 0.243 1.229 19.062 1.00 90.06 260 LEU A CA 1
ATOM 1895 C C . LEU A 1 260 ? -0.689 0.046 18.815 1.00 90.06 260 LEU A C 1
ATOM 1897 O O . LEU A 1 260 ? -1.900 0.219 18.854 1.00 90.06 260 LEU A O 1
ATOM 1901 N N . ASP A 1 261 ? -0.144 -1.159 18.657 1.00 84.88 261 ASP A N 1
ATOM 1902 C CA . ASP A 1 261 ? -0.931 -2.382 18.489 1.00 84.88 261 ASP A CA 1
ATOM 1903 C C . ASP A 1 261 ? -1.786 -2.687 19.719 1.00 84.88 261 ASP A C 1
ATOM 1905 O O . ASP A 1 261 ? -2.954 -3.053 19.589 1.00 84.88 261 ASP A O 1
ATOM 1909 N N . ILE A 1 262 ? -1.249 -2.458 20.921 1.00 89.31 262 ILE A N 1
ATOM 1910 C CA . ILE A 1 262 ? -2.025 -2.545 22.164 1.00 89.31 262 ILE A CA 1
ATOM 1911 C C . ILE A 1 262 ? -3.148 -1.500 22.175 1.00 89.31 262 ILE A C 1
ATOM 1913 O O . ILE A 1 262 ? -4.284 -1.834 22.514 1.00 89.31 262 ILE A O 1
ATOM 1917 N N . ALA A 1 263 ? -2.855 -0.253 21.799 1.00 84.31 263 ALA A N 1
ATOM 1918 C CA . ALA A 1 263 ? -3.853 0.814 21.775 1.00 84.31 263 ALA A CA 1
ATOM 1919 C C . ALA A 1 263 ? -4.980 0.536 20.759 1.00 84.31 263 ALA A C 1
ATOM 1921 O O . ALA A 1 263 ? -6.157 0.714 21.076 1.00 84.31 263 ALA A O 1
ATOM 1922 N N . ILE A 1 264 ? -4.645 0.020 19.571 1.00 76.12 264 ILE A N 1
ATOM 1923 C CA . ILE A 1 264 ? -5.624 -0.412 18.561 1.00 76.12 264 ILE A CA 1
ATOM 1924 C C . ILE A 1 264 ? -6.467 -1.573 19.101 1.00 76.12 264 ILE A C 1
ATOM 1926 O O . ILE A 1 264 ? -7.695 -1.518 19.046 1.00 76.12 264 ILE A O 1
ATOM 1930 N N . ALA A 1 265 ? -5.831 -2.609 19.659 1.00 76.81 265 ALA A N 1
ATOM 1931 C CA . ALA A 1 265 ? -6.525 -3.789 20.177 1.00 76.81 265 ALA A CA 1
ATOM 1932 C C . ALA A 1 265 ? -7.485 -3.460 21.334 1.00 76.81 265 ALA A C 1
ATOM 1934 O O . ALA A 1 265 ? -8.524 -4.105 21.480 1.00 76.81 265 ALA A O 1
ATOM 1935 N N . ASN A 1 266 ? -7.160 -2.441 22.131 1.00 79.94 266 ASN A N 1
ATOM 1936 C CA . ASN A 1 266 ? -8.012 -1.944 23.209 1.00 79.94 266 ASN A CA 1
ATOM 1937 C C . ASN A 1 266 ? -9.146 -1.026 22.721 1.00 79.94 266 ASN A C 1
ATOM 1939 O O . ASN A 1 266 ? -10.022 -0.686 23.516 1.00 79.94 266 ASN A O 1
ATOM 1943 N N . GLY A 1 267 ? -9.150 -0.625 21.445 1.00 79.75 267 GLY A N 1
ATOM 1944 C CA . GLY A 1 267 ? -10.107 0.346 20.917 1.00 79.75 267 GLY A CA 1
ATOM 1945 C C . GLY A 1 267 ? -9.959 1.720 21.570 1.00 79.75 267 GLY A C 1
ATOM 1946 O O . GLY A 1 267 ? -10.964 2.354 21.896 1.00 79.75 267 GLY A O 1
ATOM 1947 N N . GLU A 1 268 ? -8.717 2.151 21.816 1.00 87.25 268 GLU A N 1
ATOM 1948 C CA . GLU A 1 268 ? -8.431 3.452 22.424 1.00 87.25 268 GLU A CA 1
ATOM 1949 C C . GLU A 1 268 ? -8.957 4.617 21.568 1.00 87.25 268 GLU A C 1
ATOM 1951 O O . GLU A 1 268 ? -9.227 4.489 20.372 1.00 87.25 268 GLU A O 1
ATOM 1956 N N . SER A 1 269 ? -9.112 5.787 22.195 1.00 86.75 269 SER A N 1
ATOM 1957 C CA . SER A 1 269 ? -9.632 6.973 21.507 1.00 86.75 269 SER A CA 1
ATOM 1958 C C . SER A 1 269 ? -8.715 7.439 20.367 1.00 86.75 269 SER A C 1
ATOM 1960 O O . SER A 1 269 ? -7.500 7.264 20.433 1.00 86.75 269 SER A O 1
ATOM 1962 N N . ALA A 1 270 ? -9.280 8.119 19.364 1.00 80.88 270 ALA A N 1
ATOM 1963 C CA . ALA A 1 270 ? -8.526 8.706 18.252 1.00 80.88 270 ALA A CA 1
ATOM 1964 C C . ALA A 1 270 ? -7.351 9.587 18.721 1.00 80.88 270 ALA A C 1
ATOM 1966 O O . ALA A 1 270 ? -6.247 9.480 18.192 1.00 80.88 270 ALA A O 1
ATOM 1967 N N . GLN A 1 271 ? -7.563 10.392 19.771 1.00 87.44 271 GLN A N 1
ATOM 1968 C CA . GLN A 1 271 ? -6.505 11.207 20.370 1.00 87.44 271 GLN A CA 1
ATOM 1969 C C . GLN A 1 271 ? -5.408 10.336 20.993 1.00 87.44 271 GLN A C 1
ATOM 1971 O O . GLN A 1 271 ? -4.233 10.569 20.757 1.00 87.44 271 GLN A O 1
ATOM 1976 N N . THR A 1 272 ? -5.776 9.289 21.734 1.00 91.44 272 THR A N 1
ATOM 1977 C CA . THR A 1 272 ? -4.807 8.356 22.331 1.00 91.44 272 THR A CA 1
ATOM 1978 C C . THR A 1 272 ? -3.996 7.618 21.266 1.00 91.44 272 THR A C 1
ATOM 1980 O O . THR A 1 272 ? -2.794 7.421 21.442 1.00 91.44 272 THR A O 1
ATOM 1983 N N . LEU A 1 273 ? -4.622 7.227 20.153 1.00 89.50 273 LEU A N 1
ATOM 1984 C CA . LEU A 1 273 ? -3.935 6.619 19.014 1.00 89.50 273 LEU A CA 1
ATOM 1985 C C . LEU A 1 273 ? -2.979 7.610 18.342 1.00 89.50 273 LEU A C 1
ATOM 1987 O O . LEU A 1 273 ? -1.842 7.234 18.060 1.00 89.50 273 LEU A O 1
ATOM 1991 N N . LYS A 1 274 ? -3.400 8.869 18.153 1.00 93.00 274 LYS A N 1
ATOM 1992 C CA . LYS A 1 274 ? -2.545 9.949 17.640 1.00 93.00 274 LYS A CA 1
ATOM 1993 C C . LYS A 1 274 ? -1.330 10.167 18.541 1.00 93.00 274 LYS A C 1
ATOM 1995 O O . LYS A 1 274 ? -0.208 10.095 18.052 1.00 93.00 274 LYS A O 1
ATOM 2000 N N . ASP A 1 275 ? -1.541 10.323 19.846 1.00 94.00 275 ASP A N 1
ATOM 2001 C CA . ASP A 1 275 ? -0.469 10.521 20.830 1.00 94.00 275 ASP A CA 1
ATOM 2002 C C . ASP A 1 275 ? 0.481 9.309 20.872 1.00 94.00 275 ASP A C 1
ATOM 2004 O O . ASP A 1 275 ? 1.700 9.450 20.954 1.00 94.00 275 ASP A O 1
ATOM 2008 N N . THR A 1 276 ? -0.053 8.086 20.803 1.00 95.62 276 THR A N 1
ATOM 2009 C CA . THR A 1 276 ? 0.764 6.860 20.809 1.00 95.62 276 THR A CA 1
ATOM 2010 C C . THR A 1 276 ? 1.607 6.752 19.541 1.00 95.62 276 THR A C 1
ATOM 2012 O O . THR A 1 276 ? 2.800 6.459 19.624 1.00 95.62 276 THR A O 1
ATOM 2015 N N . ALA A 1 277 ? 1.013 7.026 18.376 1.00 95.88 277 ALA A N 1
ATOM 2016 C CA . ALA A 1 277 ? 1.726 7.057 17.106 1.00 95.88 277 ALA A CA 1
ATOM 2017 C C . ALA A 1 277 ? 2.810 8.145 17.107 1.00 95.88 277 ALA A C 1
ATOM 2019 O O . ALA A 1 277 ? 3.954 7.852 16.772 1.00 95.88 277 ALA A O 1
ATOM 2020 N N . HIS A 1 278 ? 2.489 9.357 17.567 1.00 95.25 278 HIS A N 1
ATOM 2021 C CA . HIS A 1 278 ? 3.442 10.453 17.730 1.00 95.25 278 HIS A CA 1
ATOM 2022 C C . HIS A 1 278 ? 4.675 10.024 18.539 1.00 95.25 278 HIS A C 1
ATOM 2024 O O . HIS A 1 278 ? 5.800 10.128 18.053 1.00 95.25 278 HIS A O 1
ATOM 2030 N N . ASN A 1 279 ? 4.463 9.451 19.729 1.00 93.75 279 ASN A N 1
ATOM 2031 C CA . ASN A 1 279 ? 5.549 9.014 20.610 1.00 93.75 279 ASN A CA 1
ATOM 2032 C C . ASN A 1 279 ? 6.462 7.959 19.960 1.00 93.75 279 ASN A C 1
ATOM 2034 O O . ASN A 1 279 ? 7.674 7.983 20.168 1.00 93.75 279 ASN A O 1
ATOM 2038 N N . ILE A 1 280 ? 5.900 7.032 19.177 1.00 93.94 280 ILE A N 1
ATOM 2039 C CA . ILE A 1 280 ? 6.679 6.010 18.458 1.00 93.94 280 ILE A CA 1
ATOM 2040 C C . ILE A 1 280 ? 7.531 6.648 17.360 1.00 93.94 280 ILE A C 1
ATOM 2042 O O . ILE A 1 280 ? 8.709 6.323 17.235 1.00 93.94 280 ILE A O 1
ATOM 2046 N N . ILE A 1 281 ? 6.949 7.558 16.576 1.00 94.25 281 ILE A N 1
ATOM 2047 C CA . ILE A 1 281 ? 7.642 8.199 15.455 1.00 94.25 281 ILE A CA 1
ATOM 2048 C C . ILE A 1 281 ? 8.720 9.173 15.954 1.00 94.25 281 ILE A C 1
ATOM 2050 O O . ILE A 1 281 ? 9.771 9.302 15.329 1.00 94.25 281 ILE A O 1
ATOM 2054 N N . GLU A 1 282 ? 8.473 9.899 17.047 1.00 92.19 282 GLU A N 1
ATOM 2055 C CA . GLU A 1 282 ? 9.465 10.804 17.635 1.00 92.19 282 GLU A CA 1
ATOM 2056 C C . GLU A 1 282 ? 10.667 10.032 18.195 1.00 92.19 282 GLU A C 1
ATOM 2058 O O . GLU A 1 282 ? 11.814 10.469 18.054 1.00 92.19 282 GLU A O 1
ATOM 2063 N N . ASN A 1 283 ? 10.420 8.874 18.809 1.00 89.06 283 ASN A N 1
ATOM 2064 C CA . ASN A 1 283 ? 11.450 8.099 19.480 1.00 89.06 283 ASN A CA 1
ATOM 2065 C C . ASN A 1 283 ? 12.511 7.579 18.497 1.00 89.06 283 ASN A C 1
ATOM 2067 O O . ASN A 1 283 ? 12.236 6.762 17.624 1.00 89.06 283 ASN A O 1
ATOM 2071 N N . GLY A 1 284 ? 13.756 8.022 18.684 1.00 81.94 284 GLY A N 1
ATOM 2072 C CA . GLY A 1 284 ? 14.879 7.625 17.832 1.00 81.94 284 GLY A CA 1
ATOM 2073 C C . GLY A 1 284 ? 14.997 8.410 16.523 1.00 81.94 284 GLY A C 1
ATOM 2074 O O . GLY A 1 284 ? 15.915 8.125 15.756 1.00 81.94 284 GLY A O 1
ATOM 2075 N N . HIS A 1 285 ? 14.145 9.420 16.284 1.00 91.88 285 HIS A N 1
ATOM 2076 C CA . HIS A 1 285 ? 14.230 10.251 15.083 1.00 91.88 285 HIS A CA 1
ATOM 2077 C C . HIS A 1 285 ? 15.553 11.040 15.035 1.00 91.88 285 HIS A C 1
ATOM 2079 O O . HIS A 1 285 ? 15.801 11.938 15.844 1.00 91.88 285 HIS A O 1
ATOM 2085 N N . ARG A 1 286 ? 16.398 10.746 14.041 1.00 93.69 286 ARG A N 1
ATOM 2086 C CA . ARG A 1 286 ? 17.555 11.558 13.662 1.00 93.69 286 ARG A CA 1
ATOM 2087 C C . ARG A 1 286 ? 17.174 12.614 12.629 1.00 93.69 286 ARG A C 1
ATOM 2089 O O . ARG A 1 286 ? 16.896 12.299 11.477 1.00 93.69 286 ARG A O 1
ATOM 2096 N N . THR A 1 287 ? 17.342 13.878 13.000 1.00 93.62 287 THR A N 1
ATOM 2097 C CA . THR A 1 287 ? 17.249 15.006 12.068 1.00 93.62 287 THR A CA 1
ATOM 2098 C C . THR A 1 287 ? 18.444 15.039 11.112 1.00 93.62 287 THR A C 1
ATOM 2100 O O . THR A 1 287 ? 19.589 15.219 11.538 1.00 93.62 287 THR A O 1
ATOM 2103 N N . LEU A 1 288 ? 18.190 14.932 9.806 1.00 96.19 288 LEU A N 1
ATOM 2104 C CA . LEU A 1 288 ? 19.208 15.155 8.776 1.00 96.19 288 LEU A CA 1
ATOM 2105 C C . LEU A 1 288 ? 19.484 16.651 8.595 1.00 96.19 288 LEU A C 1
ATOM 2107 O O . LEU A 1 288 ? 18.590 17.488 8.736 1.00 96.19 288 LEU A O 1
ATOM 2111 N N . SER A 1 289 ? 20.700 17.027 8.202 1.00 96.19 289 SER A N 1
ATOM 2112 C CA . SER A 1 289 ? 20.919 18.361 7.645 1.00 96.19 289 SER A CA 1
ATOM 2113 C C . SER A 1 289 ? 20.197 18.485 6.308 1.00 96.19 289 SER A C 1
ATOM 2115 O O . SER A 1 289 ? 20.080 17.528 5.539 1.00 96.19 289 SER A O 1
ATOM 2117 N N . TYR A 1 290 ? 19.781 19.703 5.958 1.00 95.31 290 TYR A N 1
ATOM 2118 C CA . TYR A 1 290 ? 19.114 19.903 4.677 1.00 95.31 290 TYR A CA 1
ATOM 2119 C C . TYR A 1 290 ? 19.989 19.437 3.503 1.00 95.31 290 TYR A C 1
ATOM 2121 O O . TYR A 1 290 ? 19.473 18.882 2.544 1.00 95.31 290 TYR A O 1
ATOM 2129 N N . SER A 1 291 ? 21.313 19.608 3.561 1.00 95.44 291 SER A N 1
ATOM 2130 C CA . SER A 1 291 ? 22.226 19.104 2.526 1.00 95.44 291 SER A CA 1
ATOM 2131 C C . SER A 1 291 ? 22.241 17.579 2.397 1.00 95.44 291 SER A C 1
ATOM 2133 O O . SER A 1 291 ? 22.293 17.104 1.267 1.00 95.44 291 SER A O 1
ATOM 2135 N N . GLU A 1 292 ? 22.166 16.835 3.503 1.00 98.00 292 GLU A N 1
ATOM 2136 C CA . GLU A 1 292 ? 22.157 15.361 3.505 1.00 98.00 292 GLU A CA 1
ATOM 2137 C C . GLU A 1 292 ? 20.900 14.782 2.853 1.00 98.00 292 GLU A C 1
ATOM 2139 O O . GLU A 1 292 ? 20.977 13.724 2.235 1.00 98.00 292 GLU A O 1
ATOM 2144 N N . VAL A 1 293 ? 19.773 15.506 2.878 1.00 98.31 293 VAL A N 1
ATOM 2145 C CA . VAL A 1 293 ? 18.548 15.093 2.171 1.00 98.31 293 VAL A CA 1
ATOM 2146 C C . VAL A 1 293 ? 18.814 14.821 0.688 1.00 98.31 293 VAL A C 1
ATOM 2148 O O . VAL A 1 293 ? 18.232 13.901 0.127 1.00 98.31 293 VAL A O 1
ATOM 2151 N N . TRP A 1 294 ? 19.698 15.588 0.032 1.00 97.88 294 TRP A N 1
ATOM 2152 C CA . TRP A 1 294 ? 20.039 15.312 -1.369 1.00 97.88 294 TRP A CA 1
ATOM 2153 C C . TRP A 1 294 ? 20.554 13.891 -1.554 1.00 97.88 294 TRP A C 1
ATOM 2155 O O . TRP A 1 294 ? 20.123 13.212 -2.479 1.00 97.88 294 TRP A O 1
ATOM 2165 N N . THR A 1 295 ? 21.453 13.470 -0.670 1.00 97.88 295 THR A N 1
ATOM 2166 C CA . THR A 1 295 ? 22.084 12.153 -0.681 1.00 97.88 295 THR A CA 1
ATOM 2167 C C . THR A 1 295 ? 21.067 11.078 -0.326 1.00 97.88 295 THR A C 1
ATOM 2169 O O . THR A 1 295 ? 20.942 10.109 -1.070 1.00 97.88 295 THR A O 1
ATOM 2172 N N . ALA A 1 296 ? 20.263 11.287 0.721 1.00 98.00 296 ALA A N 1
ATOM 2173 C CA . ALA A 1 296 ? 19.220 10.348 1.135 1.00 98.00 296 ALA A CA 1
ATOM 2174 C C . ALA A 1 296 ? 18.225 10.043 0.001 1.00 98.00 296 ALA A C 1
ATOM 2176 O O . ALA A 1 296 ? 17.993 8.878 -0.318 1.00 98.00 296 ALA A O 1
ATOM 2177 N N . LEU A 1 297 ? 17.718 11.076 -0.689 1.00 98.56 297 LEU A N 1
ATOM 2178 C CA . LEU A 1 297 ? 16.745 10.901 -1.776 1.00 98.56 297 LEU A CA 1
ATOM 2179 C C . LEU A 1 297 ? 17.297 10.138 -2.985 1.00 98.56 297 LEU A C 1
ATOM 2181 O O . LEU A 1 297 ? 16.518 9.557 -3.736 1.00 98.56 297 LEU A O 1
ATOM 2185 N N . THR A 1 298 ? 18.624 10.089 -3.176 1.00 96.94 298 THR A N 1
ATOM 2186 C CA . THR A 1 298 ? 19.206 9.225 -4.219 1.00 96.94 298 THR A CA 1
ATOM 2187 C C . THR A 1 298 ? 19.015 7.741 -3.939 1.00 96.94 298 THR A C 1
ATOM 2189 O O . THR A 1 298 ? 19.079 6.946 -4.868 1.00 96.94 298 THR A O 1
ATOM 2192 N N . TYR A 1 299 ? 18.790 7.363 -2.685 1.00 92.19 299 TYR A N 1
ATOM 2193 C CA . TYR A 1 299 ? 18.597 5.980 -2.281 1.00 92.19 299 TYR A CA 1
ATOM 2194 C C . TYR A 1 299 ? 17.128 5.688 -1.969 1.00 92.19 299 TYR A C 1
ATOM 2196 O O . TYR A 1 299 ? 16.588 4.707 -2.473 1.00 92.19 299 TYR A O 1
ATOM 2204 N N . THR A 1 300 ? 16.430 6.547 -1.223 1.00 93.56 300 THR A N 1
ATOM 2205 C CA . THR A 1 300 ? 15.031 6.289 -0.830 1.00 93.56 300 THR A CA 1
ATOM 2206 C C . THR A 1 300 ? 14.067 6.265 -2.014 1.00 93.56 300 THR A C 1
ATOM 2208 O O . THR A 1 300 ? 13.108 5.501 -2.007 1.00 93.56 300 THR A O 1
ATOM 2211 N N . ASP A 1 301 ? 14.336 7.067 -3.044 1.00 96.88 301 ASP A N 1
ATOM 2212 C CA . ASP A 1 301 ? 13.481 7.217 -4.225 1.00 96.88 301 ASP A CA 1
ATOM 2213 C C . ASP A 1 301 ? 14.172 6.691 -5.504 1.00 96.88 301 ASP A C 1
ATOM 2215 O O . ASP A 1 301 ? 13.791 7.039 -6.622 1.00 96.88 301 ASP A O 1
ATOM 2219 N N . GLU A 1 302 ? 15.202 5.850 -5.342 1.00 90.19 302 GLU A N 1
ATOM 2220 C CA . GLU A 1 302 ? 15.926 5.181 -6.430 1.00 90.19 302 GLU A CA 1
ATOM 2221 C C . GLU A 1 302 ? 14.980 4.383 -7.333 1.00 90.19 302 GLU A C 1
ATOM 2223 O O . GLU A 1 302 ? 14.116 3.654 -6.838 1.00 90.19 302 GLU A O 1
ATOM 2228 N N . ASP A 1 303 ? 15.179 4.484 -8.646 1.00 83.50 303 ASP A N 1
ATOM 2229 C CA . ASP A 1 303 ? 14.453 3.688 -9.633 1.00 83.50 303 ASP A CA 1
ATOM 2230 C C . ASP A 1 303 ? 14.908 2.213 -9.585 1.00 83.50 303 ASP A C 1
ATOM 2232 O O . ASP A 1 303 ? 16.069 1.932 -9.899 1.00 83.50 303 ASP A O 1
ATOM 2236 N N . PRO A 1 304 ? 14.022 1.253 -9.243 1.00 63.94 304 PRO A N 1
ATOM 2237 C CA . PRO A 1 304 ? 14.376 -0.167 -9.188 1.00 63.94 304 PRO A CA 1
ATOM 2238 C C . PRO A 1 304 ? 14.843 -0.744 -10.531 1.00 63.94 304 PRO A C 1
ATOM 2240 O O . PRO A 1 304 ? 15.610 -1.702 -10.554 1.00 63.94 304 PRO A O 1
ATOM 2243 N N . ALA A 1 305 ? 14.403 -0.168 -11.655 1.00 61.16 305 ALA A N 1
ATOM 2244 C CA . ALA A 1 305 ? 14.810 -0.598 -12.990 1.00 61.16 305 ALA A CA 1
ATOM 2245 C C . ALA A 1 305 ? 16.110 0.079 -13.465 1.00 61.16 305 ALA A C 1
ATOM 2247 O O . ALA A 1 305 ? 16.691 -0.340 -14.469 1.00 61.16 305 ALA A O 1
ATOM 2248 N N . ASN A 1 306 ? 16.565 1.133 -12.776 1.00 77.75 306 ASN A N 1
ATOM 2249 C CA . ASN A 1 306 ? 17.795 1.850 -13.094 1.00 77.75 306 ASN A CA 1
ATOM 2250 C C . ASN A 1 306 ? 18.371 2.570 -11.864 1.00 77.75 306 ASN A C 1
ATOM 2252 O O . ASN A 1 306 ? 18.048 3.727 -11.588 1.00 77.75 306 ASN A O 1
ATOM 2256 N N . THR A 1 307 ? 19.316 1.923 -11.187 1.00 75.88 307 THR A N 1
ATOM 2257 C CA . THR A 1 307 ? 19.931 2.421 -9.947 1.00 75.88 307 THR A CA 1
ATOM 2258 C C . THR A 1 307 ? 20.759 3.701 -10.116 1.00 75.88 307 THR A C 1
ATOM 2260 O O . THR A 1 307 ? 21.166 4.293 -9.122 1.00 75.88 307 THR A O 1
ATOM 2263 N N . ASP A 1 308 ? 21.015 4.185 -11.335 1.00 83.56 308 ASP A N 1
ATOM 2264 C CA . ASP A 1 308 ? 21.646 5.498 -11.561 1.00 83.56 308 ASP A CA 1
ATOM 2265 C C . ASP A 1 308 ? 20.643 6.669 -11.467 1.00 83.56 308 ASP A C 1
ATOM 2267 O O . ASP A 1 308 ? 21.027 7.849 -11.495 1.00 83.56 308 ASP A O 1
ATOM 2271 N N . ASN A 1 309 ? 19.352 6.356 -11.333 1.00 94.31 309 ASN A N 1
ATOM 2272 C CA . ASN A 1 309 ? 18.249 7.301 -11.389 1.00 94.31 309 ASN A CA 1
ATOM 2273 C C . ASN A 1 309 ? 17.387 7.288 -10.114 1.00 94.31 309 ASN A C 1
ATOM 2275 O O . ASN A 1 309 ? 17.437 6.372 -9.296 1.00 94.31 309 ASN A O 1
ATOM 2279 N N . VAL A 1 310 ? 16.577 8.335 -9.966 1.00 96.38 310 VAL A N 1
ATOM 2280 C CA . VAL A 1 310 ? 15.463 8.444 -9.015 1.00 96.38 310 VAL A CA 1
ATOM 2281 C C . VAL A 1 310 ? 14.146 8.578 -9.774 1.00 96.38 310 VAL A C 1
ATOM 2283 O O . VAL A 1 310 ? 14.126 9.096 -10.895 1.00 96.38 310 VAL A O 1
ATOM 2286 N N . ILE A 1 311 ? 13.040 8.160 -9.164 1.00 95.12 311 ILE A N 1
ATOM 2287 C CA . ILE A 1 311 ? 11.694 8.392 -9.698 1.00 95.12 311 ILE A CA 1
ATOM 2288 C C . ILE A 1 311 ? 11.184 9.753 -9.223 1.00 95.12 311 ILE A C 1
ATOM 2290 O O . ILE A 1 311 ? 11.043 9.991 -8.027 1.00 95.12 311 ILE A O 1
ATOM 2294 N N . LEU A 1 312 ? 10.872 10.655 -10.158 1.00 98.62 312 LEU A N 1
ATOM 2295 C CA . LEU A 1 312 ? 10.322 11.971 -9.822 1.00 98.62 312 LEU A CA 1
ATOM 2296 C C . LEU A 1 312 ? 8.860 11.863 -9.400 1.00 98.62 312 LEU A C 1
ATOM 2298 O O . LEU A 1 312 ? 8.034 11.359 -10.156 1.00 98.62 312 LEU A O 1
ATOM 2302 N N . PHE A 1 313 ? 8.520 12.417 -8.242 1.00 98.56 313 PHE A N 1
ATOM 2303 C CA . PHE A 1 313 ? 7.257 12.166 -7.556 1.00 98.56 313 PHE A CA 1
ATOM 2304 C C . PHE A 1 313 ? 6.023 12.518 -8.404 1.00 98.56 313 PHE A C 1
ATOM 2306 O O . PHE A 1 313 ? 5.256 11.634 -8.799 1.00 98.56 313 PHE A O 1
ATOM 2313 N N . TYR A 1 314 ? 5.883 13.786 -8.804 1.00 98.25 314 TYR A N 1
ATOM 2314 C CA . TYR A 1 314 ? 4.732 14.245 -9.593 1.00 98.25 314 TYR A CA 1
ATOM 2315 C C . TYR A 1 314 ? 4.793 13.876 -11.084 1.00 98.25 314 TYR A C 1
ATOM 2317 O O . TYR A 1 314 ? 3.755 13.798 -11.738 1.00 98.25 314 TYR A O 1
ATOM 2325 N N . LYS A 1 315 ? 5.980 13.628 -11.658 1.00 97.19 315 LYS A N 1
ATOM 2326 C CA . LYS A 1 315 ? 6.113 13.251 -13.085 1.00 97.19 315 LYS A CA 1
ATOM 2327 C C . LYS A 1 315 ? 6.062 11.737 -13.316 1.00 97.19 315 LYS A C 1
ATOM 2329 O O . LYS A 1 315 ? 5.696 11.324 -14.410 1.00 97.19 315 LYS A O 1
ATOM 2334 N N . GLY A 1 316 ? 6.417 10.925 -12.321 1.00 94.69 316 GLY A N 1
ATOM 2335 C CA . GLY A 1 316 ? 6.522 9.466 -12.434 1.00 94.69 316 GLY A CA 1
ATOM 2336 C C . GLY A 1 316 ? 7.610 8.997 -13.404 1.00 94.69 316 GLY A C 1
ATOM 2337 O O . GLY A 1 316 ? 7.494 7.914 -13.965 1.00 94.69 316 GLY A O 1
ATOM 2338 N N . ILE A 1 317 ? 8.629 9.824 -13.662 1.00 95.44 317 ILE A N 1
ATOM 2339 C CA . ILE A 1 317 ? 9.700 9.515 -14.619 1.00 95.44 317 ILE A CA 1
ATOM 2340 C C . ILE A 1 317 ? 11.010 9.199 -13.906 1.00 95.44 317 ILE A C 1
ATOM 2342 O O . ILE A 1 317 ? 11.307 9.775 -12.862 1.00 95.44 317 ILE A O 1
ATOM 2346 N N . SER A 1 318 ? 11.807 8.336 -14.528 1.00 95.62 318 SER A N 1
ATOM 2347 C CA . SER A 1 318 ? 13.174 8.022 -14.120 1.00 95.62 318 SER A CA 1
ATOM 2348 C C . SER A 1 318 ? 14.141 9.133 -14.546 1.00 95.62 318 SER A C 1
ATOM 2350 O O . SER A 1 318 ? 14.241 9.454 -15.732 1.00 95.62 318 SER A O 1
ATOM 2352 N N . GLN A 1 319 ? 14.847 9.727 -13.583 1.00 97.06 319 GLN A N 1
ATOM 2353 C CA . GLN A 1 319 ? 15.714 10.894 -13.766 1.00 97.06 319 GLN A CA 1
ATOM 2354 C C . GLN A 1 319 ? 17.080 10.670 -13.100 1.00 97.06 319 GLN A C 1
ATOM 2356 O O . GLN A 1 319 ? 17.154 10.226 -11.960 1.00 97.06 319 GLN A O 1
ATOM 2361 N N . GLY A 1 320 ? 18.178 11.028 -13.773 1.00 95.81 320 GLY A N 1
ATOM 2362 C CA . GLY A 1 320 ? 19.537 10.798 -13.259 1.00 95.81 320 GLY A CA 1
ATOM 2363 C C . GLY A 1 320 ? 19.834 11.470 -11.915 1.00 95.81 320 GLY A C 1
ATOM 2364 O O . GLY A 1 320 ? 19.588 12.670 -11.745 1.00 95.81 320 GLY A O 1
ATOM 2365 N N . LYS A 1 321 ? 20.458 10.735 -10.983 1.00 96.94 321 LYS A N 1
ATOM 2366 C CA . LYS A 1 321 ? 20.813 11.222 -9.632 1.00 96.94 321 LYS A CA 1
ATOM 2367 C C . LYS A 1 321 ? 21.662 12.502 -9.649 1.00 96.94 321 LYS A C 1
ATOM 2369 O O . LYS A 1 321 ? 21.428 13.415 -8.864 1.00 96.94 321 LYS A O 1
ATOM 2374 N N . PHE A 1 322 ? 22.570 12.634 -10.621 1.00 96.56 322 PHE A N 1
ATOM 2375 C CA . PHE A 1 322 ? 23.433 13.813 -10.820 1.00 96.56 322 PHE A CA 1
ATOM 2376 C C . PHE A 1 322 ? 22.749 15.015 -11.492 1.00 96.56 322 PHE A C 1
ATOM 2378 O O . PHE A 1 322 ? 23.409 16.004 -11.811 1.00 96.56 322 PHE A O 1
ATOM 2385 N N . THR A 1 323 ? 21.442 14.943 -11.743 1.00 97.88 323 THR A N 1
ATOM 2386 C CA . THR A 1 323 ? 20.636 16.089 -12.198 1.00 97.88 323 THR A CA 1
ATOM 2387 C C . THR A 1 323 ? 19.892 16.750 -11.039 1.00 97.88 323 THR A C 1
ATOM 2389 O O . THR A 1 323 ? 18.863 17.388 -11.235 1.00 97.88 323 THR A O 1
ATOM 2392 N N . ASN A 1 324 ? 20.412 16.616 -9.818 1.00 98.12 324 ASN A N 1
ATOM 2393 C CA . ASN A 1 324 ? 19.870 17.289 -8.652 1.00 98.12 324 ASN A CA 1
ATOM 2394 C C . ASN A 1 324 ? 20.172 18.795 -8.709 1.00 98.12 324 ASN A C 1
ATOM 2396 O O . ASN A 1 324 ? 21.293 19.226 -8.963 1.00 98.12 324 ASN A O 1
ATOM 2400 N N . GLY A 1 325 ? 19.170 19.626 -8.448 1.00 96.81 325 GLY A N 1
ATOM 2401 C CA . GLY A 1 325 ? 19.203 21.086 -8.516 1.00 96.81 325 GLY A CA 1
ATOM 2402 C C . GLY A 1 325 ? 20.001 21.753 -7.393 1.00 96.81 325 GLY A C 1
ATOM 2403 O O . GLY A 1 325 ? 19.556 22.748 -6.823 1.00 96.81 325 GLY A O 1
ATOM 2404 N N . SER A 1 326 ? 21.162 21.212 -7.030 1.00 93.56 326 SER A N 1
ATOM 2405 C CA . SER A 1 326 ? 22.051 21.769 -6.012 1.00 93.56 326 SER A CA 1
ATOM 2406 C C . SER A 1 326 ? 23.109 22.691 -6.643 1.00 93.56 326 SER A C 1
ATOM 2408 O O . SER A 1 326 ? 23.464 22.568 -7.816 1.00 93.56 326 SER A O 1
ATOM 2410 N N . GLY A 1 327 ? 23.629 23.658 -5.881 1.00 91.94 327 GLY A N 1
ATOM 2411 C CA . GLY A 1 327 ? 24.725 24.523 -6.338 1.00 91.94 327 GLY A CA 1
ATOM 2412 C C . GLY A 1 327 ? 24.454 25.182 -7.700 1.00 91.94 327 GLY A C 1
ATOM 2413 O O . GLY A 1 327 ? 23.418 25.818 -7.901 1.00 91.94 327 GLY A O 1
ATOM 2414 N N . SER A 1 328 ? 25.376 25.015 -8.655 1.00 92.62 328 SER A N 1
ATOM 2415 C CA . SER A 1 328 ? 25.248 25.558 -10.019 1.00 92.62 328 SER A CA 1
ATOM 2416 C C . SER A 1 328 ? 24.112 24.943 -10.842 1.00 92.62 328 SER A C 1
ATOM 2418 O O . SER A 1 328 ? 23.692 25.544 -11.828 1.00 92.62 328 SER A O 1
ATOM 2420 N N . GLN A 1 329 ? 23.610 23.769 -10.455 1.00 93.38 329 GLN A N 1
ATOM 2421 C CA . GLN A 1 329 ? 22.520 23.066 -11.131 1.00 93.38 329 GLN A CA 1
ATOM 2422 C C . GLN A 1 329 ? 21.122 23.553 -10.710 1.00 93.38 329 GLN A C 1
ATOM 2424 O O . GLN A 1 329 ? 20.144 23.197 -11.360 1.00 93.38 329 GLN A O 1
ATOM 2429 N N . SER A 1 330 ? 21.020 24.413 -9.689 1.00 93.31 330 SER A N 1
ATOM 2430 C CA . SER A 1 330 ? 19.751 24.950 -9.153 1.00 93.31 330 SER A CA 1
ATOM 2431 C C . SER A 1 330 ? 18.940 25.830 -10.111 1.00 93.31 330 SER A C 1
ATOM 2433 O O . SER A 1 330 ? 17.788 26.141 -9.831 1.00 93.31 330 SER A O 1
ATOM 2435 N N . THR A 1 331 ? 19.535 26.257 -11.227 1.00 93.62 331 THR A N 1
ATOM 2436 C CA . THR A 1 331 ? 18.888 27.149 -12.205 1.00 93.62 331 THR A CA 1
ATOM 2437 C C . THR A 1 331 ? 18.323 26.419 -13.420 1.00 93.62 331 THR A C 1
ATOM 2439 O O . THR A 1 331 ? 17.672 27.057 -14.245 1.00 93.62 331 THR A O 1
ATOM 2442 N N . ASN A 1 332 ? 18.571 25.111 -13.549 1.00 96.88 332 ASN A N 1
ATOM 2443 C CA . ASN A 1 332 ? 17.995 24.315 -14.625 1.00 96.88 332 ASN A CA 1
ATOM 2444 C C . ASN A 1 332 ? 16.596 23.827 -14.206 1.00 96.88 332 ASN A C 1
ATOM 2446 O O . ASN A 1 332 ? 16.529 23.032 -13.271 1.00 96.88 332 ASN A O 1
ATOM 2450 N N . PRO A 1 333 ? 15.505 24.268 -14.855 1.00 95.75 333 PRO A N 1
ATOM 2451 C CA . PRO A 1 333 ? 14.152 23.853 -14.480 1.00 95.75 333 PRO A CA 1
ATOM 2452 C C . PRO A 1 333 ? 13.903 22.346 -14.656 1.00 95.75 333 PRO A C 1
ATOM 2454 O O . PRO A 1 333 ? 13.158 21.781 -13.872 1.00 95.75 333 PRO A O 1
ATOM 2457 N N . ASP A 1 334 ? 14.602 21.688 -15.587 1.00 96.06 334 ASP A N 1
ATOM 2458 C CA . ASP A 1 334 ? 14.445 20.247 -15.858 1.00 96.06 334 ASP A CA 1
ATOM 2459 C C . ASP A 1 334 ? 15.248 19.348 -14.888 1.00 96.06 334 ASP A C 1
ATOM 2461 O O . ASP A 1 334 ? 15.296 18.124 -15.034 1.00 96.06 334 ASP A O 1
ATOM 2465 N N . ASN A 1 335 ? 15.972 19.946 -13.938 1.00 98.44 335 ASN A N 1
ATOM 2466 C CA . ASN A 1 335 ? 16.638 19.207 -12.868 1.00 98.44 335 ASN A CA 1
ATOM 2467 C C . ASN A 1 335 ? 15.643 18.900 -11.748 1.00 98.44 335 ASN A C 1
ATOM 2469 O O . ASN A 1 335 ? 14.643 19.596 -11.589 1.00 98.44 335 ASN A O 1
ATOM 2473 N N . TRP A 1 336 ? 15.944 17.909 -10.912 1.00 98.56 336 TRP A N 1
ATOM 2474 C CA . TRP A 1 336 ? 15.087 17.589 -9.773 1.00 98.56 336 TRP A CA 1
ATOM 2475 C C . TRP A 1 336 ? 15.513 18.320 -8.497 1.00 98.56 336 TRP A C 1
ATOM 2477 O O . TRP A 1 336 ? 16.698 18.503 -8.230 1.00 98.56 336 TRP A O 1
ATOM 2487 N N . ASN A 1 337 ? 14.560 18.747 -7.679 1.00 98.06 337 ASN A N 1
ATOM 2488 C CA . ASN A 1 337 ? 14.761 19.294 -6.346 1.00 98.06 337 ASN A CA 1
ATOM 2489 C C . ASN A 1 337 ? 13.960 18.530 -5.284 1.00 98.06 337 ASN A C 1
ATOM 2491 O O . ASN A 1 337 ? 13.335 17.514 -5.565 1.00 98.06 337 ASN A O 1
ATOM 2495 N N . ARG A 1 338 ? 14.050 19.006 -4.040 1.00 97.81 338 ARG A N 1
ATOM 2496 C CA . ARG A 1 338 ? 13.326 18.458 -2.891 1.00 97.81 338 ARG A CA 1
ATOM 2497 C C . ARG A 1 338 ? 11.966 19.142 -2.800 1.00 97.81 338 ARG A C 1
ATOM 2499 O O . ARG A 1 338 ? 11.908 20.351 -2.579 1.00 97.81 338 ARG A O 1
ATOM 2506 N N . GLU A 1 339 ? 10.915 18.372 -3.020 1.00 98.38 339 GLU A N 1
ATOM 2507 C CA . GLU A 1 339 ? 9.524 18.724 -2.763 1.00 98.38 339 GLU A CA 1
ATOM 2508 C C . GLU A 1 339 ? 9.236 18.572 -1.277 1.00 98.38 339 GLU A C 1
ATOM 2510 O O . GLU A 1 339 ? 9.426 17.487 -0.740 1.00 98.38 339 GLU A O 1
ATOM 2515 N N . HIS A 1 340 ? 8.751 19.631 -0.639 1.00 98.56 340 HIS A N 1
ATOM 2516 C CA . HIS A 1 340 ? 8.153 19.567 0.692 1.00 98.56 340 HIS A CA 1
ATOM 2517 C C . HIS A 1 340 ? 6.670 19.240 0.530 1.00 98.56 340 HIS A C 1
ATOM 2519 O O . HIS A 1 340 ? 5.878 20.163 0.353 1.00 98.56 340 HIS A O 1
ATOM 2525 N N . VAL A 1 341 ? 6.288 17.953 0.584 1.00 98.62 341 VAL A N 1
ATOM 2526 C CA . VAL A 1 341 ? 4.888 17.535 0.348 1.00 98.62 341 VAL A CA 1
ATOM 2527 C C . VAL A 1 341 ? 3.938 18.305 1.268 1.00 98.62 341 VAL A C 1
ATOM 2529 O O . VAL A 1 341 ? 3.024 18.956 0.772 1.00 98.62 341 VAL A O 1
ATOM 2532 N N . TRP A 1 342 ? 4.228 18.398 2.567 1.00 98.31 342 TRP A N 1
ATOM 2533 C CA . TRP A 1 342 ? 3.699 19.496 3.379 1.00 98.31 342 TRP A CA 1
ATOM 2534 C C . TRP A 1 342 ? 4.500 20.764 3.094 1.00 98.31 342 TRP A C 1
ATOM 2536 O O . TRP A 1 342 ? 5.675 20.844 3.452 1.00 98.31 342 TRP A O 1
ATOM 2546 N N . ALA A 1 343 ? 3.895 21.774 2.464 1.00 97.31 343 ALA A N 1
ATOM 2547 C CA . ALA A 1 343 ? 4.644 22.966 2.082 1.00 97.31 343 ALA A CA 1
ATOM 2548 C C . ALA A 1 343 ? 5.162 23.700 3.327 1.00 97.31 343 ALA A C 1
ATOM 2550 O O . ALA A 1 343 ? 4.390 24.221 4.128 1.00 97.31 343 ALA A O 1
ATOM 2551 N N . LYS A 1 344 ? 6.485 23.824 3.454 1.00 95.12 344 LYS A N 1
ATOM 2552 C CA . LYS A 1 344 ? 7.164 24.447 4.606 1.00 95.12 344 LYS A CA 1
ATOM 2553 C C . LYS A 1 344 ? 6.687 25.855 4.994 1.00 95.12 344 LYS A C 1
ATOM 2555 O O . LYS A 1 344 ? 6.972 26.335 6.085 1.00 95.12 344 LYS A O 1
ATOM 2560 N N . SER A 1 345 ? 6.007 26.569 4.097 1.00 95.00 345 SER A N 1
ATOM 2561 C CA . SER A 1 345 ? 5.393 27.863 4.403 1.00 95.00 345 SER A CA 1
ATOM 2562 C C . SER A 1 345 ? 4.182 27.763 5.339 1.00 95.00 345 SER A C 1
ATOM 2564 O O . SER A 1 345 ? 3.724 28.802 5.795 1.00 95.00 345 SER A O 1
ATOM 2566 N N . HIS A 1 346 ? 3.691 26.557 5.635 1.00 94.50 346 HIS A N 1
ATOM 2567 C CA . HIS A 1 346 ? 2.605 26.272 6.574 1.00 94.50 346 HIS A CA 1
ATOM 2568 C C . HIS A 1 346 ? 3.196 25.751 7.892 1.00 94.50 346 HIS A C 1
ATOM 2570 O O . HIS A 1 346 ? 3.176 24.553 8.153 1.00 94.50 346 HIS A O 1
ATOM 2576 N N . GLY A 1 347 ? 3.788 26.644 8.693 1.00 92.81 347 GLY A N 1
ATOM 2577 C CA . GLY A 1 347 ? 4.225 26.350 10.071 1.00 92.81 347 GLY A CA 1
ATOM 2578 C C . GLY A 1 347 ? 5.725 26.111 10.299 1.00 92.81 347 GLY A C 1
ATOM 2579 O O . GLY A 1 347 ? 6.191 26.263 11.423 1.00 92.81 347 GLY A O 1
ATOM 2580 N N . PHE A 1 348 ? 6.532 25.820 9.265 1.00 94.38 348 PHE A N 1
ATOM 2581 C CA . PHE A 1 348 ? 7.976 25.554 9.450 1.00 94.38 348 PHE A CA 1
ATOM 2582 C C . PHE A 1 348 ? 8.904 26.149 8.364 1.00 94.38 348 PHE A C 1
ATOM 2584 O O . PHE A 1 348 ? 9.687 25.451 7.718 1.00 94.38 348 PHE A O 1
ATOM 2591 N N . PRO A 1 349 ? 8.927 27.480 8.156 1.00 93.62 349 PRO A N 1
ATOM 2592 C CA . PRO A 1 349 ? 9.645 28.083 7.026 1.00 93.62 349 PRO A CA 1
ATOM 2593 C C . PRO A 1 349 ? 11.182 28.030 7.127 1.00 93.62 349 PRO A C 1
ATOM 2595 O O . PRO A 1 349 ? 11.869 28.290 6.130 1.00 93.62 349 PRO A O 1
ATOM 2598 N N . SER A 1 350 ? 11.730 27.746 8.313 1.00 92.88 350 SER A N 1
ATOM 2599 C CA . SER A 1 350 ? 13.168 27.786 8.602 1.00 92.88 350 SER A CA 1
ATOM 2600 C C . SER A 1 350 ? 13.831 26.423 8.425 1.00 92.88 350 SER A C 1
ATOM 2602 O O . SER A 1 350 ? 13.368 25.430 8.969 1.00 92.88 350 SER A O 1
ATOM 2604 N N . SER A 1 351 ? 14.997 26.391 7.774 1.00 91.75 351 SER A N 1
ATOM 2605 C CA . SER A 1 351 ? 15.792 25.165 7.605 1.00 91.75 351 SER A CA 1
ATOM 2606 C C . SER A 1 351 ? 16.467 24.650 8.877 1.00 91.75 351 SER A C 1
ATOM 2608 O O . SER A 1 351 ? 17.233 23.696 8.806 1.00 91.75 351 SER A O 1
ATOM 2610 N N . SER A 1 352 ? 16.276 25.330 10.008 1.00 89.50 352 SER A N 1
ATOM 2611 C CA . SER A 1 352 ? 16.738 24.881 11.325 1.00 89.50 352 SER A CA 1
ATOM 2612 C C . SER A 1 352 ? 15.748 23.953 12.026 1.00 89.50 352 SER A C 1
ATOM 2614 O O . SER A 1 352 ? 16.084 23.431 13.080 1.00 89.50 352 SER A O 1
ATOM 2616 N N . LEU A 1 353 ? 14.534 23.838 11.492 1.00 92.00 353 LEU A N 1
ATOM 2617 C CA . LEU A 1 353 ? 13.448 23.043 12.046 1.00 92.00 353 LEU A CA 1
ATOM 2618 C C . LEU A 1 353 ? 13.598 21.590 11.581 1.00 92.00 353 LEU A C 1
ATOM 2620 O O . LEU A 1 353 ? 13.891 21.351 10.409 1.00 92.00 353 LEU A O 1
ATOM 2624 N N . THR A 1 354 ? 13.399 20.645 12.490 1.00 92.38 354 THR A N 1
ATOM 2625 C CA . THR A 1 354 ? 13.333 19.200 12.262 1.00 92.38 354 THR A CA 1
ATOM 2626 C C . THR A 1 354 ? 12.377 18.848 11.120 1.00 92.38 354 THR A C 1
ATOM 2628 O O . THR A 1 354 ? 12.761 18.107 10.215 1.00 92.38 354 THR A O 1
ATOM 2631 N N . ALA A 1 355 ? 11.181 19.450 11.089 1.00 94.94 355 ALA A N 1
ATOM 2632 C CA . ALA A 1 355 ? 10.204 19.256 10.008 1.00 94.94 355 ALA A CA 1
ATOM 2633 C C . ALA A 1 355 ? 10.739 19.642 8.624 1.00 94.94 355 ALA A C 1
ATOM 2635 O O . ALA A 1 355 ? 10.265 19.153 7.608 1.00 94.94 355 ALA A O 1
ATOM 2636 N N . TYR A 1 356 ? 11.751 20.508 8.541 1.00 96.88 356 TYR A N 1
ATOM 2637 C CA . TYR A 1 356 ? 12.261 20.988 7.262 1.00 96.88 356 TYR A CA 1
ATOM 2638 C C . TYR A 1 356 ? 13.092 19.942 6.506 1.00 96.88 356 TYR A C 1
ATOM 2640 O O . TYR A 1 356 ? 13.238 20.052 5.285 1.00 96.88 356 TYR A O 1
ATOM 2648 N N . SER A 1 357 ? 13.689 18.976 7.203 1.00 97.06 357 SER A N 1
ATOM 2649 C CA . SER A 1 357 ? 14.595 17.978 6.621 1.00 97.06 357 SER A CA 1
ATOM 2650 C C . SER A 1 357 ? 14.107 16.537 6.750 1.00 97.06 357 SER A C 1
ATOM 2652 O O . SER A 1 357 ? 14.842 15.636 6.352 1.00 97.06 357 SER A O 1
ATOM 2654 N N . ASP A 1 358 ? 12.879 16.328 7.224 1.00 97.94 358 ASP A N 1
ATOM 2655 C CA . ASP A 1 358 ? 12.286 15.000 7.354 1.00 97.94 358 ASP A CA 1
ATOM 2656 C C . ASP A 1 358 ? 11.962 14.380 5.983 1.00 97.94 358 ASP A C 1
ATOM 2658 O O . ASP A 1 358 ? 11.132 14.872 5.212 1.00 97.94 358 ASP A O 1
ATOM 2662 N N . ILE A 1 359 ? 12.613 13.266 5.667 1.00 98.56 359 ILE A N 1
ATOM 2663 C CA . ILE A 1 359 ? 12.481 12.587 4.382 1.00 98.56 359 ILE A CA 1
ATOM 2664 C C . ILE A 1 359 ? 11.251 11.679 4.281 1.00 98.56 359 ILE A C 1
ATOM 2666 O O . ILE A 1 359 ? 10.989 11.163 3.199 1.00 98.56 359 ILE A O 1
ATOM 2670 N N . LEU A 1 360 ? 10.413 11.545 5.314 1.00 98.31 360 LEU A N 1
ATOM 2671 C CA . LEU A 1 360 ? 9.094 10.902 5.182 1.00 98.31 360 LEU A CA 1
ATOM 2672 C C . LEU A 1 360 ? 8.077 11.769 4.414 1.00 98.31 360 LEU A C 1
ATOM 2674 O O . LEU A 1 360 ? 7.094 11.236 3.896 1.00 98.31 360 LEU A O 1
ATOM 2678 N N . HIS A 1 361 ? 8.348 13.070 4.237 1.00 98.12 361 HIS A N 1
ATOM 2679 C CA . HIS A 1 361 ? 7.547 13.966 3.386 1.00 98.12 361 HIS A CA 1
ATOM 2680 C C . HIS A 1 361 ? 8.366 14.732 2.325 1.00 98.12 361 HIS A C 1
ATOM 2682 O O . HIS A 1 361 ? 7.776 15.431 1.500 1.00 98.12 361 HIS A O 1
ATOM 2688 N N . LEU A 1 362 ? 9.702 14.622 2.310 1.00 98.75 362 LEU A N 1
ATOM 2689 C CA . LEU A 1 362 ? 10.524 15.179 1.229 1.00 98.75 362 LEU A CA 1
ATOM 2690 C C . LEU A 1 362 ? 10.630 14.202 0.059 1.00 98.75 362 LEU A C 1
ATOM 2692 O O . LEU A 1 362 ? 11.070 13.075 0.253 1.00 98.75 362 LEU A O 1
ATOM 2696 N N . ARG A 1 363 ? 10.289 14.628 -1.163 1.00 98.62 363 ARG A N 1
ATOM 2697 C CA . ARG A 1 363 ? 10.351 13.780 -2.376 1.00 98.62 363 ARG A CA 1
ATOM 2698 C C . ARG A 1 363 ? 11.167 14.439 -3.499 1.00 98.62 363 ARG A C 1
ATOM 2700 O O . ARG A 1 363 ? 11.189 15.668 -3.577 1.00 98.62 363 ARG A O 1
ATOM 2707 N N . PRO A 1 364 ? 11.846 13.690 -4.389 1.00 98.62 364 PRO A N 1
ATOM 2708 C CA . PRO A 1 364 ? 12.485 14.280 -5.561 1.00 98.62 364 PRO A CA 1
ATOM 2709 C C . PRO A 1 364 ? 11.428 14.662 -6.607 1.00 98.62 364 PRO A C 1
ATOM 2711 O O . PRO A 1 364 ? 10.647 13.825 -7.050 1.00 98.62 364 PRO A O 1
ATOM 2714 N N . THR A 1 365 ? 11.414 15.917 -7.044 1.00 98.56 365 THR A N 1
ATOM 2715 C CA . THR A 1 365 ? 10.467 16.425 -8.050 1.00 98.56 365 THR A CA 1
ATOM 2716 C C . THR A 1 365 ? 11.189 17.329 -9.032 1.00 98.56 365 THR A C 1
ATOM 2718 O O . THR A 1 365 ? 12.157 17.983 -8.680 1.00 98.56 365 THR A O 1
ATOM 2721 N N . ASP A 1 366 ? 10.735 17.376 -10.275 1.00 98.50 366 ASP A N 1
ATOM 2722 C CA . ASP A 1 366 ? 11.203 18.344 -11.268 1.00 98.50 366 ASP A CA 1
ATOM 2723 C C . ASP A 1 366 ? 11.047 19.802 -10.780 1.00 98.50 366 ASP A C 1
ATOM 2725 O O . ASP A 1 366 ? 10.011 20.163 -10.220 1.00 98.50 366 ASP A O 1
ATOM 2729 N N . ILE A 1 367 ? 12.070 20.644 -10.962 1.00 98.56 367 ILE A N 1
ATOM 2730 C CA . ILE A 1 367 ? 12.104 21.996 -10.384 1.00 98.56 367 ILE A CA 1
ATOM 2731 C C . ILE A 1 367 ? 10.939 22.859 -10.875 1.00 98.56 367 ILE A C 1
ATOM 2733 O O . ILE A 1 367 ? 10.357 23.589 -10.065 1.00 98.56 367 ILE A O 1
ATOM 2737 N N . SER A 1 368 ? 10.585 22.817 -12.161 1.00 98.06 368 SER A N 1
ATOM 2738 C CA . SER A 1 368 ? 9.470 23.617 -12.680 1.00 98.06 368 SER A CA 1
ATOM 2739 C C . SER A 1 368 ? 8.111 23.072 -12.254 1.00 98.06 368 SER A C 1
ATOM 2741 O O . SER A 1 368 ? 7.208 23.869 -11.974 1.00 98.06 368 SER A O 1
ATOM 2743 N N . VAL A 1 369 ? 7.965 21.753 -12.106 1.00 98.44 369 VAL A N 1
ATOM 2744 C CA . VAL A 1 369 ? 6.741 21.156 -11.544 1.00 98.44 369 VAL A CA 1
ATOM 2745 C C . VAL A 1 369 ? 6.576 21.506 -10.064 1.00 98.44 369 VAL A C 1
ATOM 2747 O O . VAL A 1 369 ? 5.509 21.985 -9.683 1.00 98.44 369 VAL A O 1
ATOM 2750 N N . ASN A 1 370 ? 7.627 21.372 -9.250 1.00 98.31 370 ASN A N 1
ATOM 2751 C CA . ASN A 1 370 ? 7.622 21.793 -7.843 1.00 98.31 370 ASN A CA 1
ATOM 2752 C C . ASN A 1 370 ? 7.301 23.295 -7.731 1.00 98.31 370 ASN A C 1
ATOM 2754 O O . ASN A 1 370 ? 6.397 23.697 -7.005 1.00 98.31 370 ASN A O 1
ATOM 2758 N N . SER A 1 371 ? 7.942 24.141 -8.547 1.00 97.19 371 SER A N 1
ATOM 2759 C CA . SER A 1 371 ? 7.635 25.577 -8.570 1.00 97.19 371 SER A CA 1
ATOM 2760 C C . SER A 1 371 ? 6.184 25.885 -8.955 1.00 97.19 371 SER A C 1
ATOM 2762 O O . SER A 1 371 ? 5.675 26.926 -8.542 1.00 97.19 371 SER A O 1
ATOM 2764 N N . SER A 1 372 ? 5.548 25.041 -9.770 1.00 97.12 372 SER A N 1
ATOM 2765 C CA . SER A 1 372 ? 4.143 25.200 -10.159 1.00 97.12 372 SER A CA 1
ATOM 2766 C C . SER A 1 372 ? 3.188 24.762 -9.049 1.00 97.12 372 SER A C 1
ATOM 2768 O O . SER A 1 372 ? 2.147 25.389 -8.881 1.00 97.12 372 SER A O 1
ATOM 2770 N N . ARG A 1 373 ? 3.551 23.729 -8.276 1.00 97.00 373 ARG A N 1
ATOM 2771 C CA . ARG A 1 373 ? 2.829 23.321 -7.063 1.00 97.00 373 ARG A CA 1
ATOM 2772 C C . ARG A 1 373 ? 2.934 24.387 -5.973 1.00 97.00 373 ARG A C 1
ATOM 2774 O O . ARG A 1 373 ? 1.948 24.707 -5.318 1.00 97.00 373 ARG A O 1
ATOM 2781 N N . GLY A 1 374 ? 4.127 24.951 -5.789 1.00 96.31 374 GLY A N 1
ATOM 2782 C CA . GLY A 1 374 ? 4.387 26.043 -4.859 1.00 96.31 374 GLY A CA 1
ATOM 2783 C C . GLY A 1 374 ? 4.020 25.692 -3.416 1.00 96.31 374 GLY A C 1
ATOM 2784 O O . GLY A 1 374 ? 4.667 24.874 -2.774 1.00 96.31 374 GLY A O 1
ATOM 2785 N N . ASN A 1 375 ? 3.004 26.370 -2.902 1.00 96.06 375 ASN A N 1
ATOM 2786 C CA . ASN A 1 375 ? 2.471 26.253 -1.546 1.00 96.06 375 ASN A CA 1
ATOM 2787 C C . ASN A 1 375 ? 0.968 25.947 -1.554 1.00 96.06 375 ASN A C 1
ATOM 2789 O O . ASN A 1 375 ? 0.278 26.280 -0.598 1.00 96.06 375 ASN A O 1
ATOM 2793 N N . LEU A 1 376 ? 0.457 25.429 -2.671 1.00 96.81 376 LEU A N 1
ATOM 2794 C CA . LEU A 1 376 ? -0.960 25.150 -2.827 1.00 96.81 376 LEU A CA 1
ATOM 2795 C C . LEU A 1 376 ? -1.360 23.951 -1.972 1.00 96.81 376 LEU A C 1
ATOM 2797 O O . LEU A 1 376 ? -0.613 22.967 -1.867 1.00 96.81 376 LEU A O 1
ATOM 2801 N N . ASP A 1 377 ? -2.566 24.052 -1.422 1.00 97.00 377 ASP A N 1
ATOM 2802 C CA . ASP A 1 377 ? -3.218 22.960 -0.722 1.00 97.00 377 ASP A CA 1
ATOM 2803 C C . ASP A 1 377 ? -3.543 21.811 -1.691 1.00 97.00 377 ASP A C 1
ATOM 2805 O O . ASP A 1 377 ? -3.578 21.992 -2.912 1.00 97.00 377 ASP A O 1
ATOM 2809 N N . PHE A 1 378 ? -3.764 20.608 -1.162 1.00 97.44 378 PHE A N 1
ATOM 2810 C CA . PHE A 1 378 ? -4.122 19.456 -1.987 1.00 97.44 378 PHE A CA 1
ATOM 2811 C C . PHE A 1 378 ? -5.645 19.326 -2.082 1.00 97.44 378 PHE A C 1
ATOM 2813 O O . PHE A 1 378 ? -6.344 19.241 -1.068 1.00 97.44 378 PHE A O 1
ATOM 2820 N N . ASP A 1 379 ? -6.156 19.292 -3.312 1.00 92.62 379 ASP A N 1
ATOM 2821 C CA . ASP A 1 379 ? -7.574 19.103 -3.632 1.00 92.62 379 ASP A CA 1
ATOM 2822 C C . ASP A 1 379 ? -7.720 18.536 -5.055 1.00 92.62 379 ASP A C 1
ATOM 2824 O O . ASP A 1 379 ? -6.741 18.421 -5.794 1.00 92.62 379 ASP A O 1
ATOM 2828 N N . PHE A 1 380 ? -8.940 18.186 -5.455 1.00 82.56 380 PHE A N 1
ATOM 2829 C CA . PHE A 1 380 ? -9.276 18.018 -6.864 1.00 82.56 380 PHE A CA 1
ATOM 2830 C C . PHE A 1 380 ? -9.211 19.362 -7.584 1.00 82.56 380 PHE A C 1
ATOM 2832 O O . PHE A 1 380 ? -9.802 20.339 -7.129 1.00 82.56 380 PHE A O 1
ATOM 2839 N N . SER A 1 381 ? -8.543 19.382 -8.734 1.00 89.62 381 SER A N 1
ATOM 2840 C CA . SER A 1 381 ? -8.238 20.609 -9.455 1.00 89.62 381 SER A CA 1
ATOM 2841 C C . SER A 1 381 ? -8.572 20.509 -10.943 1.00 89.62 381 SER A C 1
ATOM 2843 O O . SER A 1 381 ? -8.559 19.446 -11.567 1.00 89.62 381 SER A O 1
ATOM 2845 N N . ASP A 1 382 ? -8.887 21.638 -11.570 1.00 84.50 382 ASP A N 1
ATOM 2846 C CA . ASP A 1 382 ? -9.554 21.622 -12.872 1.00 84.50 382 ASP A CA 1
ATOM 2847 C C . ASP A 1 382 ? -8.605 21.620 -14.078 1.00 84.50 382 ASP A C 1
ATOM 2849 O O . ASP A 1 382 ? -8.935 21.021 -15.109 1.00 84.50 382 ASP A O 1
ATOM 2853 N N . SER A 1 383 ? -7.435 22.265 -14.006 1.00 92.94 383 SER A N 1
ATOM 2854 C CA . SER A 1 383 ? -6.579 22.477 -15.188 1.00 92.94 383 SER A CA 1
ATOM 2855 C C . SER A 1 383 ? -5.329 21.608 -15.167 1.00 92.94 383 SER A C 1
ATOM 2857 O O . SER A 1 383 ? -4.545 21.674 -14.235 1.00 92.94 383 SER A O 1
ATOM 2859 N N . ALA A 1 384 ? -5.088 20.833 -16.226 1.00 95.81 384 ALA A N 1
ATOM 2860 C CA . ALA A 1 384 ? -3.861 20.045 -16.342 1.00 95.81 384 ALA A CA 1
ATOM 2861 C C . ALA A 1 384 ? -2.610 20.942 -16.299 1.00 95.81 384 ALA A C 1
ATOM 2863 O O . ALA A 1 384 ? -2.530 21.949 -17.013 1.00 95.81 384 ALA A O 1
ATOM 2864 N N . LEU A 1 385 ? -1.608 20.550 -15.512 1.00 96.69 385 LEU A N 1
ATOM 2865 C CA . LEU A 1 385 ? -0.325 21.239 -15.464 1.00 96.69 385 LEU A CA 1
ATOM 2866 C C . LEU A 1 385 ? 0.429 21.008 -16.779 1.00 96.69 385 LEU A C 1
ATOM 2868 O O . LEU A 1 385 ? 0.732 19.874 -17.139 1.00 96.69 385 LEU A O 1
ATOM 2872 N N . SER A 1 386 ? 0.769 22.080 -17.500 1.00 95.94 386 SER A N 1
ATOM 2873 C CA . SER A 1 386 ? 1.270 21.981 -18.882 1.00 95.94 386 SER A CA 1
ATOM 2874 C C . SER A 1 386 ? 2.493 21.073 -19.065 1.00 95.94 386 SER A C 1
ATOM 2876 O O . SER A 1 386 ? 2.626 20.461 -20.121 1.00 95.94 386 SER A O 1
ATOM 2878 N N . GLU A 1 387 ? 3.404 21.032 -18.094 1.00 95.31 387 GLU A N 1
ATOM 2879 C CA . GLU A 1 387 ? 4.642 20.249 -18.182 1.00 95.31 387 GLU A CA 1
ATOM 2880 C C . GLU A 1 387 ? 4.478 18.803 -17.688 1.00 95.31 387 GLU A C 1
ATOM 2882 O O . GLU A 1 387 ? 5.183 17.899 -18.133 1.00 95.31 387 GLU A O 1
ATOM 2887 N N . ALA A 1 388 ? 3.509 18.566 -16.804 1.00 96.75 388 ALA A N 1
ATOM 2888 C CA . ALA A 1 388 ? 3.199 17.250 -16.262 1.00 96.75 388 ALA A CA 1
ATOM 2889 C C . ALA A 1 388 ? 1.673 17.043 -16.237 1.00 96.75 388 ALA A C 1
ATOM 2891 O O . ALA A 1 388 ? 1.082 17.080 -15.157 1.00 96.75 388 ALA A O 1
ATOM 2892 N N . PRO A 1 389 ? 1.026 16.819 -17.403 1.00 95.56 389 PRO A N 1
ATOM 2893 C CA . PRO A 1 389 ? -0.433 16.924 -17.562 1.00 95.56 389 PRO A CA 1
ATOM 2894 C C . PRO A 1 389 ? -1.278 15.897 -16.802 1.00 95.56 389 PRO A C 1
ATOM 2896 O O . PRO A 1 389 ? -2.502 15.997 -16.817 1.00 95.56 389 PRO A O 1
ATOM 2899 N N . LEU A 1 390 ? -0.643 14.899 -16.180 1.00 92.06 390 LEU A N 1
ATOM 2900 C CA . LEU A 1 390 ? -1.304 13.974 -15.256 1.00 92.06 390 LEU A CA 1
ATOM 2901 C C . LEU A 1 390 ? -1.580 14.614 -13.888 1.00 92.06 390 LEU A C 1
ATOM 2903 O O . LEU A 1 390 ? -2.408 14.101 -13.150 1.00 92.06 390 LEU A O 1
ATOM 2907 N N . ASN A 1 391 ? -0.911 15.724 -13.571 1.00 97.31 391 ASN A N 1
ATOM 2908 C CA . ASN A 1 391 ? -1.219 16.574 -12.427 1.00 97.31 391 ASN A CA 1
ATOM 2909 C C . ASN A 1 391 ? -2.131 17.715 -12.883 1.00 97.31 391 ASN A C 1
ATOM 2911 O O . ASN A 1 391 ? -2.092 18.131 -14.049 1.00 97.31 391 ASN A O 1
ATOM 2915 N N . ARG A 1 392 ? -2.915 18.259 -11.959 1.00 96.56 392 ARG A N 1
ATOM 2916 C CA . ARG A 1 392 ? -3.818 19.384 -12.196 1.00 96.56 392 ARG A CA 1
ATOM 2917 C C . ARG A 1 392 ? -3.547 20.485 -11.175 1.00 96.56 392 ARG A C 1
ATOM 2919 O O . ARG A 1 392 ? -3.034 20.227 -10.093 1.00 96.56 392 ARG A O 1
ATOM 2926 N N . VAL A 1 393 ? -3.802 21.721 -11.568 1.00 95.56 393 VAL A N 1
ATOM 2927 C CA . VAL A 1 393 ? -3.529 22.916 -10.776 1.00 95.56 393 VAL A CA 1
ATOM 2928 C C . VAL A 1 393 ? -4.543 24.001 -11.111 1.00 95.56 393 VAL A C 1
ATOM 2930 O O . VAL A 1 393 ? -4.934 24.177 -12.269 1.00 95.56 393 VAL A O 1
ATOM 2933 N N . ASP A 1 394 ? -4.936 24.768 -10.107 1.00 90.75 394 ASP A N 1
ATOM 2934 C CA . ASP A 1 394 ? -5.737 25.976 -10.253 1.00 90.75 394 ASP A CA 1
ATOM 2935 C C . ASP A 1 394 ? -5.219 27.073 -9.310 1.00 90.75 394 ASP A C 1
ATOM 2937 O O . ASP A 1 394 ? -4.019 27.164 -9.053 1.00 90.75 394 ASP A O 1
ATOM 2941 N N . GLY A 1 395 ? -6.077 28.021 -8.927 1.00 89.19 395 GLY A N 1
ATOM 2942 C CA . GLY A 1 395 ? -5.655 29.216 -8.200 1.00 89.19 395 GLY A CA 1
ATOM 2943 C C . GLY A 1 395 ? -5.338 28.979 -6.726 1.00 89.19 395 GLY A C 1
ATOM 2944 O O . GLY A 1 395 ? -4.663 29.819 -6.130 1.00 89.19 395 GLY A O 1
ATOM 2945 N N . ASP A 1 396 ? -5.838 27.890 -6.147 1.00 89.62 396 ASP A N 1
ATOM 2946 C CA . ASP A 1 396 ? -5.785 27.610 -4.713 1.00 89.62 396 ASP A CA 1
ATOM 2947 C C . ASP A 1 396 ? -5.476 26.143 -4.378 1.00 89.62 396 ASP A C 1
ATOM 2949 O O . ASP A 1 396 ? -5.221 25.847 -3.210 1.00 89.62 396 ASP A O 1
ATOM 2953 N N . SER A 1 397 ? -5.401 25.252 -5.373 1.00 95.06 397 SER A N 1
ATOM 2954 C CA . SER A 1 397 ? -5.111 23.840 -5.146 1.00 95.06 397 SER A CA 1
ATOM 2955 C C . SER A 1 397 ? -4.218 23.174 -6.198 1.00 95.06 397 SER A C 1
ATOM 2957 O O . SER A 1 397 ? -4.062 23.628 -7.338 1.00 95.06 397 SER A O 1
ATOM 2959 N N . PHE A 1 398 ? -3.619 22.058 -5.784 1.00 98.06 398 PHE A N 1
ATOM 2960 C CA . PHE A 1 398 ? -2.866 21.142 -6.628 1.00 98.06 398 PHE A CA 1
ATOM 2961 C C . PHE A 1 398 ? -3.408 19.714 -6.485 1.00 98.06 398 PHE A C 1
ATOM 2963 O O . PHE A 1 398 ? -3.543 19.196 -5.378 1.00 98.06 398 PHE A O 1
ATOM 2970 N N . GLU A 1 399 ? -3.645 19.049 -7.613 1.00 97.06 399 GLU A N 1
ATOM 2971 C CA . GLU A 1 399 ? -4.013 17.635 -7.689 1.00 97.06 399 GLU A CA 1
ATOM 2972 C C . GLU A 1 399 ? -2.843 16.848 -8.301 1.00 97.06 399 GLU A C 1
ATOM 2974 O O . GLU A 1 399 ? -2.528 17.038 -9.483 1.00 97.06 399 GLU A O 1
ATOM 2979 N N . PRO A 1 400 ? -2.172 15.961 -7.552 1.00 96.69 400 PRO A N 1
ATOM 2980 C CA . PRO A 1 400 ? -1.107 15.144 -8.110 1.00 96.69 400 PRO A CA 1
ATOM 2981 C C . PRO A 1 400 ? -1.673 14.057 -9.039 1.00 96.69 400 PRO A C 1
ATOM 2983 O O . PRO A 1 400 ? -2.866 13.745 -9.014 1.00 96.69 400 PRO A O 1
ATOM 2986 N N . ARG A 1 401 ? -0.808 13.441 -9.853 1.00 95.06 401 ARG A N 1
ATOM 2987 C CA . ARG A 1 401 ? -1.160 12.251 -10.648 1.00 95.06 401 ARG A CA 1
ATOM 2988 C C . ARG A 1 401 ? -1.735 11.139 -9.763 1.00 95.06 401 ARG A C 1
ATOM 2990 O O . ARG A 1 401 ? -1.292 10.968 -8.632 1.00 95.06 401 ARG A O 1
ATOM 2997 N N . ASP A 1 402 ? -2.647 10.340 -10.317 1.00 80.62 402 ASP A N 1
ATOM 2998 C CA . ASP A 1 402 ? -3.405 9.339 -9.548 1.00 80.62 402 ASP A CA 1
ATOM 2999 C C . ASP A 1 402 ? -2.530 8.381 -8.730 1.00 80.62 402 ASP A C 1
ATOM 3001 O O . ASP A 1 402 ? -2.828 8.143 -7.571 1.00 80.62 402 ASP A O 1
ATOM 3005 N N . ALA A 1 403 ? -1.423 7.908 -9.303 1.00 80.31 403 ALA A N 1
ATOM 3006 C CA . ALA A 1 403 ? -0.538 6.913 -8.693 1.00 80.31 403 ALA A CA 1
ATOM 3007 C C . ALA A 1 403 ? 0.431 7.458 -7.618 1.00 80.31 403 ALA A C 1
ATOM 3009 O O . ALA A 1 403 ? 1.470 6.850 -7.392 1.00 80.31 403 ALA A O 1
ATOM 3010 N N . VAL A 1 404 ? 0.188 8.656 -7.070 1.00 95.00 404 VAL A N 1
ATOM 3011 C CA . VAL A 1 404 ? 0.861 9.152 -5.844 1.00 95.00 404 VAL A CA 1
ATOM 3012 C C . VAL A 1 404 ? -0.103 9.900 -4.920 1.00 95.00 404 VAL A C 1
ATOM 3014 O O . VAL A 1 404 ? 0.322 10.644 -4.033 1.00 95.00 404 VAL A O 1
ATOM 3017 N N . LYS A 1 405 ? -1.413 9.789 -5.149 1.00 85.00 405 LYS A N 1
ATOM 3018 C CA . LYS A 1 405 ? -2.414 10.480 -4.327 1.00 85.00 405 LYS A CA 1
ATOM 3019 C C . LYS A 1 405 ? -2.405 9.932 -2.898 1.00 85.00 405 LYS A C 1
ATOM 3021 O O . LYS A 1 405 ? -2.495 10.709 -1.947 1.00 85.00 405 LYS A O 1
ATOM 3026 N N . GLY A 1 406 ? -2.232 8.623 -2.759 1.00 79.62 406 GLY A N 1
ATOM 3027 C CA . GLY A 1 406 ? -2.101 7.910 -1.495 1.00 79.62 406 GLY A CA 1
ATOM 3028 C C . GLY A 1 406 ? -0.801 8.254 -0.784 1.00 79.62 406 GLY A C 1
ATOM 3029 O O . GLY A 1 406 ? -0.844 8.608 0.391 1.00 79.62 406 GLY A O 1
ATOM 3030 N N . ASP A 1 407 ? 0.323 8.271 -1.507 1.00 97.81 407 ASP A N 1
ATOM 3031 C CA . ASP A 1 407 ? 1.618 8.728 -0.987 1.00 97.81 407 ASP A CA 1
ATOM 3032 C C . ASP A 1 407 ? 1.534 10.142 -0.407 1.00 97.81 407 ASP A C 1
ATOM 3034 O O . ASP A 1 407 ? 2.014 10.410 0.695 1.00 97.81 407 ASP A O 1
ATOM 3038 N N . VAL A 1 408 ? 0.914 11.069 -1.153 1.00 98.75 408 VAL A N 1
ATOM 3039 C CA . VAL A 1 408 ? 0.688 12.439 -0.683 1.00 98.75 408 VAL A CA 1
ATOM 3040 C C . VAL A 1 408 ? -0.137 12.410 0.596 1.00 98.75 408 VAL A C 1
ATOM 3042 O O . VAL A 1 408 ? 0.276 13.004 1.588 1.00 98.75 408 VAL A O 1
ATOM 3045 N N . ALA A 1 409 ? -1.265 11.698 0.605 1.00 96.06 409 ALA A N 1
ATOM 3046 C CA . ALA A 1 409 ? -2.117 11.602 1.781 1.00 96.06 409 ALA A CA 1
ATOM 3047 C C . ALA A 1 409 ? -1.358 11.076 3.005 1.00 96.06 409 ALA A C 1
ATOM 3049 O O . ALA A 1 409 ? -1.371 11.723 4.049 1.00 96.06 409 ALA A O 1
ATOM 3050 N N . ARG A 1 410 ? -0.629 9.965 2.879 1.00 98.50 410 ARG A N 1
ATOM 3051 C CA . ARG A 1 410 ? 0.114 9.358 3.990 1.00 98.50 410 ARG A CA 1
ATOM 3052 C C . ARG A 1 410 ? 1.274 10.222 4.468 1.00 98.50 410 ARG A C 1
ATOM 3054 O O . ARG A 1 410 ? 1.497 10.280 5.676 1.00 98.50 410 ARG A O 1
ATOM 3061 N N . SER A 1 411 ? 1.979 10.936 3.587 1.00 98.69 411 SER A N 1
ATOM 3062 C CA . SER A 1 411 ? 2.965 11.946 4.005 1.00 98.69 411 SER A CA 1
ATOM 3063 C C . SER A 1 411 ? 2.308 13.103 4.768 1.00 98.69 411 SER A C 1
ATOM 3065 O O . SER A 1 411 ? 2.870 13.575 5.749 1.00 98.69 411 SER A O 1
ATOM 3067 N N . MET A 1 412 ? 1.116 13.551 4.365 1.00 98.69 412 MET A N 1
ATOM 3068 C CA . MET A 1 412 ? 0.397 14.632 5.050 1.00 98.69 412 MET A CA 1
ATOM 3069 C C . MET A 1 412 ? -0.143 14.202 6.423 1.00 98.69 412 MET A C 1
ATOM 3071 O O . MET A 1 412 ? 0.039 14.931 7.396 1.00 98.69 412 MET A O 1
ATOM 3075 N N . LEU A 1 413 ? -0.750 13.012 6.519 1.00 98.38 413 LEU A N 1
ATOM 3076 C CA . LEU A 1 413 ? -1.227 12.421 7.781 1.00 98.38 413 LEU A CA 1
ATOM 3077 C C . LEU A 1 413 ? -0.066 12.226 8.765 1.00 98.38 413 LEU A C 1
ATOM 3079 O O . LEU A 1 413 ? -0.185 12.538 9.946 1.00 98.38 413 LEU A O 1
ATOM 3083 N N . TYR A 1 414 ? 1.081 11.765 8.262 1.00 98.69 414 TYR A N 1
ATOM 3084 C CA . TYR A 1 414 ? 2.312 11.654 9.036 1.00 98.69 414 TYR A CA 1
ATOM 3085 C C . TYR A 1 414 ? 2.758 12.990 9.632 1.00 98.69 414 TYR A C 1
ATOM 3087 O O . TYR A 1 414 ? 3.071 13.037 10.818 1.00 98.69 414 TYR A O 1
ATOM 3095 N N . MET A 1 415 ? 2.782 14.064 8.836 1.00 98.19 415 MET A N 1
ATOM 3096 C CA . MET A 1 415 ? 3.253 15.372 9.303 1.00 98.19 415 MET A CA 1
ATOM 3097 C C . MET A 1 415 ? 2.376 15.933 10.425 1.00 98.19 415 MET A C 1
ATOM 3099 O O . MET A 1 415 ? 2.917 16.475 11.383 1.00 98.19 415 MET A O 1
ATOM 3103 N N . ASP A 1 416 ? 1.058 15.741 10.341 1.00 97.88 416 ASP A N 1
ATOM 3104 C CA . ASP A 1 416 ? 0.111 16.140 11.391 1.00 97.88 416 ASP A CA 1
ATOM 3105 C C . ASP A 1 416 ? 0.313 15.367 12.705 1.00 97.88 416 ASP A C 1
ATOM 3107 O O . ASP A 1 416 ? 0.225 15.933 13.794 1.00 97.88 416 ASP A O 1
ATOM 3111 N N . VAL A 1 417 ? 0.621 14.069 12.622 1.00 96.88 417 VAL A N 1
ATOM 3112 C CA . VAL A 1 417 ? 0.871 13.255 13.820 1.00 96.88 417 VAL A CA 1
ATOM 3113 C C . VAL A 1 417 ? 2.264 13.492 14.393 1.00 96.88 417 VAL A C 1
ATOM 3115 O O . VAL A 1 417 ? 2.419 13.575 15.608 1.00 96.88 417 VAL A O 1
ATOM 3118 N N . ARG A 1 418 ? 3.300 13.597 13.556 1.00 95.62 418 ARG A N 1
ATOM 3119 C CA . ARG A 1 418 ? 4.677 13.756 14.036 1.00 95.62 418 ARG A CA 1
ATOM 3120 C C . ARG A 1 418 ? 4.932 15.145 14.616 1.00 95.62 418 ARG A C 1
ATOM 3122 O O . ARG A 1 418 ? 5.694 15.248 15.574 1.00 95.62 418 ARG A O 1
ATOM 3129 N N . TYR A 1 419 ? 4.342 16.195 14.058 1.00 95.31 419 TYR A N 1
ATOM 3130 C CA . TYR A 1 419 ? 4.618 17.576 14.457 1.00 95.31 419 TYR A CA 1
ATOM 3131 C C . TYR A 1 419 ? 3.394 18.220 15.111 1.00 95.31 419 TYR A C 1
ATOM 3133 O O . TYR A 1 419 ? 2.897 19.235 14.644 1.00 95.31 419 TYR A O 1
ATOM 3141 N N . ASP A 1 420 ? 2.940 17.639 16.221 1.00 90.06 420 ASP A N 1
ATOM 3142 C CA . ASP A 1 420 ? 1.752 18.059 16.987 1.00 90.06 420 ASP A CA 1
ATOM 3143 C C . ASP A 1 420 ? 2.003 19.251 17.945 1.00 90.06 420 ASP A C 1
ATOM 3145 O O . ASP A 1 420 ? 1.184 19.575 18.808 1.00 90.06 420 ASP A O 1
ATOM 3149 N N . GLY A 1 421 ? 3.194 19.856 17.868 1.00 85.81 421 GLY A N 1
ATOM 3150 C CA . GLY A 1 421 ? 3.636 20.950 18.737 1.00 85.81 421 GLY A CA 1
ATOM 3151 C C . GLY A 1 421 ? 3.978 20.558 20.183 1.00 85.81 421 GLY A C 1
ATOM 3152 O O . GLY A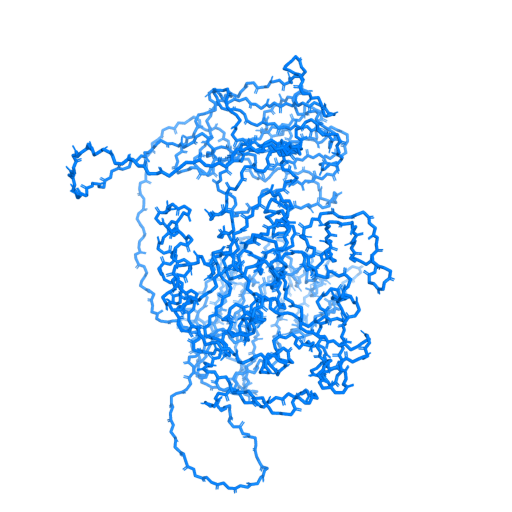 1 421 ? 4.314 21.444 20.974 1.00 85.81 421 GLY A O 1
ATOM 3153 N N . ASN A 1 422 ? 3.925 19.271 20.549 1.00 77.94 422 ASN A N 1
ATOM 3154 C CA . ASN A 1 422 ? 4.174 18.800 21.917 1.00 77.94 422 ASN A CA 1
ATOM 3155 C C . ASN A 1 422 ? 5.543 18.127 22.111 1.00 77.94 422 ASN A C 1
ATOM 3157 O O . ASN A 1 422 ? 5.935 17.878 23.258 1.00 77.94 422 ASN A O 1
ATOM 3161 N N . THR A 1 423 ? 6.305 17.894 21.037 1.00 77.94 423 THR A N 1
ATOM 3162 C CA . THR A 1 423 ? 7.676 17.366 21.111 1.00 77.94 423 THR A CA 1
ATOM 3163 C C . THR A 1 423 ? 8.602 18.297 21.902 1.00 77.94 423 THR A C 1
ATOM 3165 O O . THR A 1 423 ? 8.739 19.497 21.641 1.00 77.94 423 THR A O 1
ATOM 3168 N N . ALA A 1 424 ? 9.297 17.737 22.892 1.00 66.50 424 ALA A N 1
ATOM 3169 C CA . ALA A 1 424 ? 10.171 18.503 23.769 1.00 66.50 424 ALA A CA 1
ATOM 3170 C C . ALA A 1 424 ? 11.426 19.010 23.034 1.00 66.50 424 ALA A C 1
ATOM 3172 O O . ALA A 1 424 ? 12.358 18.256 22.770 1.00 66.50 424 ALA A O 1
ATOM 3173 N N . GLY A 1 425 ? 11.505 20.325 22.814 1.00 66.25 425 GLY A N 1
ATOM 3174 C CA . GLY A 1 425 ? 12.668 20.975 22.196 1.00 66.25 425 GLY A CA 1
ATOM 3175 C C . GLY A 1 425 ? 12.483 21.330 20.723 1.00 66.25 425 GLY A C 1
ATOM 3176 O O . GLY A 1 425 ? 13.316 22.073 20.199 1.00 66.25 425 GLY A O 1
ATOM 3177 N N . ASP A 1 426 ? 11.385 20.888 20.108 1.00 70.94 426 ASP A N 1
ATOM 3178 C CA . ASP A 1 426 ? 10.950 21.382 18.805 1.00 70.94 426 ASP A CA 1
ATOM 3179 C C . ASP A 1 426 ? 10.471 22.843 18.935 1.00 70.94 426 ASP A C 1
ATOM 3181 O O . ASP A 1 426 ? 10.034 23.313 19.993 1.00 70.94 426 ASP A O 1
ATOM 3185 N N . THR A 1 427 ? 10.661 23.608 17.861 1.00 78.69 427 THR A N 1
ATOM 3186 C CA . THR A 1 427 ? 10.289 25.038 17.772 1.00 78.69 427 THR A CA 1
ATOM 3187 C C . THR A 1 427 ? 9.328 25.322 16.620 1.00 78.69 427 THR A C 1
ATOM 3189 O O . THR A 1 427 ? 8.987 26.476 16.364 1.00 78.69 427 THR A O 1
ATOM 3192 N N . GLU A 1 428 ? 8.938 24.265 15.920 1.00 83.38 428 GLU A N 1
ATOM 3193 C CA . GLU A 1 428 ? 7.879 24.199 14.937 1.00 83.38 428 GLU A CA 1
ATOM 3194 C C . GLU A 1 428 ? 6.528 24.489 15.581 1.00 83.38 428 GLU A C 1
ATOM 3196 O O . GLU A 1 428 ? 6.297 24.180 16.752 1.00 83.38 428 GLU A O 1
ATOM 3201 N N . ASP A 1 429 ? 5.634 25.078 14.793 1.00 89.50 429 ASP A N 1
ATOM 3202 C CA . ASP A 1 429 ? 4.229 25.169 15.166 1.00 89.50 429 ASP A CA 1
ATOM 3203 C C . ASP A 1 429 ? 3.574 23.772 15.128 1.00 89.50 429 ASP A C 1
ATOM 3205 O O . ASP A 1 429 ? 4.050 22.872 14.434 1.00 89.50 429 ASP A O 1
ATOM 3209 N N . ASP A 1 430 ? 2.457 23.619 15.842 1.00 93.88 430 ASP A N 1
ATOM 3210 C CA . ASP A 1 430 ? 1.559 22.462 15.724 1.00 93.88 430 ASP A CA 1
ATOM 3211 C C . ASP A 1 430 ? 0.985 22.401 14.299 1.00 93.88 430 ASP A C 1
ATOM 3213 O O . ASP A 1 430 ? 0.260 23.309 13.876 1.00 93.88 430 ASP A O 1
ATOM 3217 N N . LEU A 1 431 ? 1.375 21.369 13.548 1.00 96.50 431 LEU A N 1
ATOM 3218 C CA . LEU A 1 431 ? 0.961 21.140 12.171 1.00 96.50 431 LEU A CA 1
ATOM 3219 C C . LEU A 1 431 ? -0.362 20.381 12.160 1.00 96.50 431 LEU A C 1
ATOM 3221 O O . LEU A 1 431 ? -0.423 19.221 12.551 1.00 96.50 431 LEU A O 1
ATOM 3225 N N . VAL A 1 432 ? -1.421 21.015 11.653 1.00 95.81 432 VAL A N 1
ATOM 3226 C CA . VAL A 1 432 ? -2.772 20.439 11.724 1.00 95.81 432 VAL A CA 1
ATOM 3227 C C . VAL A 1 432 ? -3.429 20.312 10.353 1.00 95.81 432 VAL A C 1
ATOM 3229 O O . VAL A 1 432 ? -3.559 21.278 9.599 1.00 95.81 432 VAL A O 1
ATOM 3232 N N . LEU A 1 433 ? -3.911 19.118 10.030 1.00 96.56 433 LEU A N 1
ATOM 3233 C CA . LEU A 1 433 ? -4.794 18.889 8.903 1.00 96.56 433 LEU A CA 1
ATOM 3234 C C . LEU A 1 433 ? -6.204 19.380 9.221 1.00 96.56 433 LEU A C 1
ATOM 3236 O O . LEU A 1 433 ? -6.821 19.010 10.218 1.00 96.56 433 LEU A O 1
ATOM 3240 N N . VAL A 1 434 ? -6.747 20.195 8.323 1.00 92.94 434 VAL A N 1
ATOM 3241 C CA . VAL A 1 434 ? -8.094 20.757 8.423 1.00 92.94 434 VAL A CA 1
ATOM 3242 C C . VAL A 1 434 ? -8.903 20.447 7.171 1.00 92.94 434 VAL A C 1
ATOM 3244 O O . VAL A 1 434 ? -8.383 20.274 6.067 1.00 92.94 434 VAL A O 1
ATOM 3247 N N . ASN A 1 435 ? -10.225 20.397 7.311 1.00 87.81 435 ASN A N 1
ATOM 3248 C CA . ASN A 1 435 ? -11.122 20.113 6.192 1.00 87.81 435 ASN A CA 1
ATOM 3249 C C . ASN A 1 435 ? -11.545 21.377 5.415 1.00 87.81 435 ASN A C 1
ATOM 3251 O O . ASN A 1 435 ? -12.725 21.626 5.172 1.00 87.81 435 ASN A O 1
ATOM 3255 N N . ARG A 1 436 ? -10.576 22.219 5.056 1.00 91.75 436 ARG A N 1
ATOM 3256 C CA . ARG A 1 436 ? -10.747 23.417 4.217 1.00 91.75 436 ARG A CA 1
ATOM 3257 C C . ARG A 1 436 ? -9.415 23.776 3.576 1.00 91.75 436 ARG A C 1
ATOM 3259 O O . ARG A 1 436 ? -8.386 23.401 4.117 1.00 91.75 436 ARG A O 1
ATOM 3266 N N . LEU A 1 437 ? -9.434 24.546 2.490 1.00 90.50 437 LEU A N 1
ATOM 3267 C CA . LEU A 1 437 ? -8.197 25.136 1.981 1.00 90.50 437 LEU A CA 1
ATOM 3268 C C . LEU A 1 437 ? -7.649 26.156 2.988 1.00 90.50 437 LEU A C 1
ATOM 3270 O O . LEU A 1 437 ? -8.404 26.828 3.710 1.00 90.50 437 LEU A O 1
ATOM 3274 N N . THR A 1 438 ? -6.332 26.252 3.030 1.00 94.12 438 THR A N 1
ATOM 3275 C CA . THR A 1 438 ? -5.577 27.085 3.959 1.00 94.12 438 THR A CA 1
ATOM 3276 C C . THR A 1 438 ? -4.719 28.109 3.218 1.00 94.12 438 THR A C 1
ATOM 3278 O O . THR A 1 438 ? -4.796 28.280 2.000 1.00 94.12 438 THR A O 1
ATOM 3281 N N . SER A 1 439 ? -3.934 28.875 3.972 1.00 87.81 439 SER A N 1
ATOM 3282 C CA . SER A 1 439 ? -2.952 29.812 3.427 1.00 87.81 439 SER A CA 1
ATOM 3283 C C . SER A 1 439 ? -1.668 29.760 4.249 1.00 87.81 439 SER A C 1
ATOM 3285 O O . SER A 1 439 ? -1.656 29.278 5.374 1.00 87.81 439 SER A O 1
ATOM 3287 N N . THR A 1 440 ? -0.582 30.349 3.752 1.00 87.50 440 THR A N 1
ATOM 3288 C CA . THR A 1 440 ? 0.736 30.295 4.419 1.00 87.50 440 THR A CA 1
ATOM 3289 C C . THR A 1 440 ? 0.838 31.052 5.745 1.00 87.50 440 THR A C 1
ATOM 3291 O O . THR A 1 440 ? 1.935 31.220 6.270 1.00 87.50 440 THR A O 1
ATOM 3294 N N . SER A 1 441 ? -0.247 31.643 6.241 1.00 84.25 441 SER A N 1
ATOM 3295 C CA . SER A 1 441 ? -0.261 32.320 7.543 1.00 84.25 441 SER A CA 1
ATOM 3296 C C . SER A 1 441 ? -0.667 31.407 8.699 1.00 84.25 441 SER A C 1
ATOM 3298 O O . SER A 1 441 ? -0.732 31.882 9.829 1.00 84.25 441 SER A O 1
ATOM 3300 N N . GLU A 1 442 ? -0.963 30.137 8.430 1.00 92.06 442 GLU A N 1
ATOM 3301 C CA . GLU A 1 442 ? -1.338 29.144 9.433 1.00 92.06 442 GLU A CA 1
ATOM 3302 C C . GLU A 1 442 ? -0.483 27.880 9.300 1.00 92.06 442 GLU A C 1
ATOM 3304 O O . GLU A 1 442 ? -0.088 27.491 8.201 1.00 92.06 442 GLU A O 1
ATOM 3309 N N . ALA A 1 443 ? -0.195 27.243 10.433 1.00 94.69 443 ALA A N 1
ATOM 3310 C CA . ALA A 1 443 ? 0.451 25.935 10.514 1.00 94.69 443 ALA A CA 1
ATOM 3311 C C . ALA A 1 443 ? -0.564 24.813 10.245 1.00 94.69 443 ALA A C 1
ATOM 3313 O O . ALA A 1 443 ? -0.709 23.867 11.007 1.00 94.69 443 ALA A O 1
ATOM 3314 N N . ALA A 1 444 ? -1.344 24.967 9.180 1.00 95.62 444 ALA A N 1
ATOM 3315 C CA . ALA A 1 444 ? -2.414 24.050 8.842 1.00 95.62 444 ALA A CA 1
ATOM 3316 C C . ALA A 1 444 ? -2.421 23.765 7.347 1.00 95.62 444 ALA A C 1
ATOM 3318 O O . ALA A 1 444 ? -1.949 24.586 6.559 1.00 95.62 444 ALA A O 1
ATOM 3319 N N . PHE A 1 445 ? -2.975 22.618 6.971 1.00 95.19 445 PHE A N 1
ATOM 3320 C CA . PHE A 1 445 ? -3.103 22.200 5.580 1.00 95.19 445 PHE A CA 1
ATOM 3321 C C . PHE A 1 445 ? -4.442 21.507 5.349 1.00 95.19 445 PHE A C 1
ATOM 3323 O O . PHE A 1 445 ? -4.945 20.807 6.225 1.00 95.19 445 PHE A O 1
ATOM 3330 N N . GLY A 1 446 ? -5.020 21.650 4.165 1.00 87.38 446 GLY A N 1
ATOM 3331 C CA . GLY A 1 446 ? -6.195 20.888 3.764 1.00 87.38 446 GLY A CA 1
ATOM 3332 C C . GLY A 1 446 ? -6.150 20.447 2.302 1.00 87.38 446 GLY A C 1
ATOM 3333 O O . GLY A 1 446 ? -5.168 20.672 1.601 1.00 87.38 446 GLY A O 1
ATOM 3334 N N . LYS A 1 447 ? -7.185 19.756 1.818 1.00 91.88 447 LYS A N 1
ATOM 3335 C CA . LYS A 1 447 ? -8.405 19.347 2.549 1.00 91.88 447 LYS A CA 1
ATOM 3336 C C . LYS A 1 447 ? -8.272 17.938 3.133 1.00 91.88 447 LYS A C 1
ATOM 3338 O O . LYS A 1 447 ? -8.155 16.976 2.378 1.00 91.88 447 LYS A O 1
ATOM 3343 N N . LEU A 1 448 ? -8.407 17.791 4.456 1.00 85.25 448 LEU A N 1
ATOM 3344 C CA . LEU A 1 448 ? -8.322 16.488 5.140 1.00 85.25 448 LEU A CA 1
ATOM 3345 C C . LEU A 1 448 ? -9.226 15.414 4.511 1.00 85.25 448 LEU A C 1
ATOM 3347 O O . LEU A 1 448 ? -8.772 14.303 4.264 1.00 85.25 448 LEU A O 1
ATOM 3351 N N . CYS A 1 449 ? -10.477 15.736 4.173 1.00 79.50 449 CYS A N 1
ATOM 3352 C CA . CYS A 1 449 ? -11.373 14.752 3.560 1.00 79.50 449 CYS A CA 1
ATOM 3353 C C . CYS A 1 449 ? -10.908 14.262 2.188 1.00 79.50 449 CYS A C 1
ATOM 3355 O O . CYS A 1 449 ? -11.136 13.105 1.842 1.00 79.50 449 CYS A O 1
ATOM 3357 N N . VAL A 1 450 ? -10.245 15.121 1.414 1.00 81.81 450 VAL A N 1
ATOM 3358 C CA . VAL A 1 450 ? -9.686 14.737 0.115 1.00 81.81 450 VAL A CA 1
ATOM 3359 C C . VAL A 1 450 ? -8.467 13.848 0.316 1.00 81.81 450 VAL A C 1
ATOM 3361 O O . VAL A 1 450 ? -8.353 12.823 -0.348 1.00 81.81 450 VAL A O 1
ATOM 3364 N N . LEU A 1 451 ? -7.612 14.171 1.288 1.00 85.25 451 LEU A N 1
ATOM 3365 C CA . LEU A 1 451 ? -6.469 13.334 1.653 1.00 85.25 451 LEU A CA 1
ATOM 3366 C C . LEU A 1 451 ? -6.921 11.945 2.129 1.00 85.25 451 LEU A C 1
ATOM 3368 O O . LEU A 1 451 ? -6.407 10.944 1.644 1.00 85.25 451 LEU A O 1
ATOM 3372 N N . LEU A 1 452 ? -7.935 11.856 2.995 1.00 77.38 452 LEU A N 1
ATOM 3373 C CA . LEU A 1 452 ? -8.501 10.570 3.421 1.00 77.38 452 LEU A CA 1
ATOM 3374 C C . LEU A 1 452 ? -9.119 9.796 2.247 1.00 77.38 452 LEU A C 1
ATOM 3376 O O . LEU A 1 452 ? -8.958 8.583 2.153 1.00 77.38 452 LEU A O 1
ATOM 3380 N N . GLN A 1 453 ? -9.780 10.483 1.311 1.00 74.50 453 GLN A N 1
ATOM 3381 C CA . GLN A 1 453 ? -10.290 9.846 0.096 1.00 74.50 453 GLN A CA 1
ATOM 3382 C C . GLN A 1 453 ? -9.159 9.295 -0.784 1.00 74.50 453 GLN A C 1
ATOM 3384 O O . GLN A 1 453 ? -9.288 8.209 -1.351 1.00 74.50 453 GLN A O 1
ATOM 3389 N N . TRP A 1 454 ? -8.070 10.043 -0.930 1.00 82.00 454 TRP A N 1
ATOM 3390 C CA . TRP A 1 454 ? -6.909 9.641 -1.714 1.00 82.00 454 TRP A CA 1
ATOM 3391 C C . TRP A 1 454 ? -6.155 8.476 -1.080 1.00 82.00 454 TRP A C 1
ATOM 3393 O O . TRP A 1 454 ? -5.829 7.536 -1.796 1.00 82.00 454 TRP A O 1
ATOM 3403 N N . HIS A 1 455 ? -5.978 8.483 0.244 1.00 81.25 455 HIS A N 1
ATOM 3404 C CA . HIS A 1 455 ? -5.422 7.358 1.005 1.00 81.25 455 HIS A CA 1
ATOM 3405 C C . HIS A 1 455 ? -6.149 6.039 0.714 1.00 81.25 455 HIS A C 1
ATOM 3407 O O . HIS A 1 455 ? -5.508 5.024 0.465 1.00 81.25 455 HIS A O 1
ATOM 3413 N N . GLU A 1 456 ? -7.484 6.060 0.683 1.00 69.56 456 GLU A N 1
ATOM 3414 C CA . GLU A 1 456 ? -8.295 4.866 0.404 1.00 69.56 456 GLU A CA 1
ATOM 3415 C C . GLU A 1 456 ? -8.303 4.459 -1.077 1.00 69.56 456 GLU A C 1
ATOM 3417 O O . GLU A 1 456 ? -8.447 3.277 -1.405 1.00 69.56 456 GLU A O 1
ATOM 3422 N N . SER A 1 457 ? -8.192 5.436 -1.982 1.00 54.97 457 SER A N 1
ATOM 3423 C CA . SER A 1 457 ? -8.272 5.210 -3.433 1.00 54.97 457 SER A CA 1
ATOM 3424 C C . SER A 1 457 ? -6.947 4.752 -4.044 1.00 54.97 457 SER A C 1
ATOM 3426 O O . SER A 1 457 ? -6.963 4.137 -5.108 1.00 54.97 457 SER A O 1
ATOM 3428 N N . ASP A 1 458 ? -5.828 5.053 -3.386 1.00 71.94 458 ASP A N 1
ATOM 3429 C CA . ASP A 1 458 ? -4.463 4.733 -3.811 1.00 71.94 458 ASP A CA 1
ATOM 3430 C C . ASP A 1 458 ? -3.723 4.006 -2.661 1.00 71.94 458 ASP A C 1
ATOM 3432 O O . ASP A 1 458 ? -3.076 4.640 -1.814 1.00 71.94 458 ASP A O 1
ATOM 3436 N N . PRO A 1 459 ? -3.902 2.671 -2.552 1.00 69.38 459 PRO A N 1
ATOM 3437 C CA . PRO A 1 459 ? -3.307 1.860 -1.491 1.00 69.38 459 PRO A CA 1
ATOM 3438 C C . PRO A 1 459 ? -1.775 1.867 -1.517 1.00 69.38 459 PRO A C 1
ATOM 3440 O O . PRO A 1 459 ? -1.159 2.154 -2.535 1.00 69.38 459 PRO A O 1
ATOM 3443 N N . VAL A 1 460 ? -1.164 1.488 -0.395 1.00 68.38 460 VAL A N 1
ATOM 3444 C CA . VAL A 1 460 ? 0.297 1.375 -0.266 1.00 68.38 460 VAL A CA 1
ATOM 3445 C C . VAL A 1 460 ? 0.861 0.334 -1.241 1.00 68.38 460 VAL A C 1
ATOM 3447 O O . VAL A 1 460 ? 0.470 -0.839 -1.202 1.00 68.38 460 VAL A O 1
ATOM 3450 N N . ASP A 1 461 ? 1.841 0.734 -2.050 1.00 66.88 461 ASP A N 1
ATOM 3451 C CA . ASP A 1 461 ? 2.552 -0.133 -2.995 1.00 66.88 461 ASP A CA 1
ATOM 3452 C C . ASP A 1 461 ? 3.962 -0.539 -2.506 1.00 66.88 461 ASP A C 1
ATOM 3454 O O . ASP A 1 461 ? 4.413 -0.159 -1.420 1.00 66.88 461 ASP A O 1
ATOM 3458 N N . ASP A 1 462 ? 4.662 -1.367 -3.289 1.00 66.38 462 ASP A N 1
ATOM 3459 C CA . ASP A 1 462 ? 6.011 -1.843 -2.948 1.00 66.38 462 ASP A CA 1
ATOM 3460 C C . ASP A 1 462 ? 7.064 -0.733 -2.965 1.00 66.38 462 ASP A C 1
ATOM 3462 O O . ASP A 1 462 ? 8.026 -0.773 -2.192 1.00 66.38 462 ASP A O 1
ATOM 3466 N N . PHE A 1 463 ? 6.904 0.269 -3.834 1.00 72.81 463 PHE A N 1
ATOM 3467 C CA . PHE A 1 463 ? 7.839 1.384 -3.897 1.00 72.81 463 PHE A CA 1
ATOM 3468 C C . PHE A 1 463 ? 7.766 2.196 -2.604 1.00 72.81 463 PHE A C 1
ATOM 3470 O O . PHE A 1 463 ? 8.805 2.543 -2.039 1.00 72.81 463 PHE A O 1
ATOM 3477 N N . GLU A 1 464 ? 6.556 2.452 -2.115 1.00 80.38 464 GLU A N 1
ATOM 3478 C CA . GLU A 1 464 ? 6.302 3.190 -0.887 1.00 80.38 464 GLU A CA 1
ATOM 3479 C C . GLU A 1 464 ? 6.731 2.406 0.369 1.00 80.38 464 GLU A C 1
ATOM 3481 O O . GLU A 1 464 ? 7.386 2.982 1.243 1.00 80.38 464 GLU A O 1
ATOM 3486 N N . ARG A 1 465 ? 6.477 1.085 0.431 1.00 78.56 465 ARG A N 1
ATOM 3487 C CA . ARG A 1 465 ? 6.989 0.205 1.507 1.00 78.56 465 ARG A CA 1
ATOM 3488 C C . ARG A 1 465 ? 8.514 0.220 1.585 1.00 78.56 465 ARG A C 1
ATOM 3490 O O . ARG A 1 465 ? 9.075 0.514 2.642 1.00 78.56 465 ARG A O 1
ATOM 3497 N N . ARG A 1 466 ? 9.183 -0.030 0.453 1.00 85.62 466 ARG A N 1
ATOM 3498 C CA . ARG A 1 466 ? 10.651 -0.005 0.347 1.00 85.62 466 ARG A CA 1
ATOM 3499 C C . ARG A 1 466 ? 11.205 1.366 0.719 1.00 85.62 466 ARG A C 1
ATOM 3501 O O . ARG A 1 466 ? 12.235 1.471 1.376 1.00 85.62 466 ARG A O 1
ATOM 3508 N N . ARG A 1 467 ? 10.531 2.442 0.312 1.00 93.69 467 ARG A N 1
ATOM 3509 C CA . ARG A 1 467 ? 10.922 3.800 0.687 1.00 93.69 467 ARG A CA 1
ATOM 3510 C C . ARG A 1 467 ? 10.851 3.993 2.201 1.00 93.69 467 ARG A C 1
ATOM 3512 O O . ARG A 1 467 ? 11.810 4.500 2.769 1.00 93.69 467 ARG A O 1
ATOM 3519 N N . ASN A 1 468 ? 9.761 3.588 2.850 1.00 92.62 468 ASN A N 1
ATOM 3520 C CA . ASN A 1 468 ? 9.590 3.711 4.301 1.00 92.62 468 ASN A CA 1
ATOM 3521 C C . ASN A 1 468 ? 10.694 2.966 5.077 1.00 92.62 468 ASN A C 1
ATOM 3523 O O . ASN A 1 468 ? 11.244 3.493 6.041 1.00 92.62 468 ASN A O 1
ATOM 3527 N N . GLU A 1 469 ? 11.081 1.783 4.594 1.00 84.06 469 GLU A N 1
ATOM 3528 C CA . GLU A 1 469 ? 12.220 1.013 5.108 1.00 84.06 469 GLU A CA 1
ATOM 3529 C C . GLU A 1 469 ? 13.552 1.752 4.934 1.00 84.06 469 GLU A C 1
ATOM 3531 O O . GLU A 1 469 ? 14.278 1.960 5.903 1.00 84.06 469 GLU A O 1
ATOM 3536 N N . ARG A 1 470 ? 13.843 2.246 3.727 1.00 91.19 470 ARG A N 1
ATOM 3537 C CA . ARG A 1 470 ? 15.084 2.986 3.453 1.00 91.19 470 ARG A CA 1
ATOM 3538 C C . ARG A 1 470 ? 15.191 4.281 4.253 1.00 91.19 470 ARG A C 1
ATOM 3540 O O . ARG A 1 470 ? 16.290 4.713 4.582 1.00 91.19 470 ARG A O 1
ATOM 3547 N N . VAL A 1 471 ? 14.071 4.929 4.569 1.00 95.00 471 VAL A N 1
ATOM 3548 C CA . VAL A 1 471 ? 14.070 6.125 5.424 1.00 95.00 471 VAL A CA 1
ATOM 3549 C C . VAL A 1 471 ? 14.447 5.784 6.868 1.00 95.00 471 VAL A C 1
ATOM 3551 O O . VAL A 1 471 ? 15.227 6.526 7.475 1.00 95.00 471 VAL A O 1
ATOM 3554 N N . TYR A 1 472 ? 13.973 4.651 7.394 1.00 91.81 472 TYR A N 1
ATOM 3555 C CA . TYR A 1 472 ? 14.318 4.181 8.739 1.00 91.81 472 TYR A CA 1
ATOM 3556 C C . TYR A 1 472 ? 15.831 4.016 8.937 1.00 91.81 472 TYR A C 1
ATOM 3558 O O . TYR A 1 472 ? 16.354 4.382 9.992 1.00 91.81 472 TYR A O 1
ATOM 3566 N N . GLU A 1 473 ? 16.556 3.558 7.913 1.00 89.62 473 GLU A N 1
ATOM 3567 C CA . GLU A 1 473 ? 18.019 3.434 7.958 1.00 89.62 473 GLU A CA 1
ATOM 3568 C C . GLU A 1 473 ? 18.702 4.775 8.296 1.00 89.62 473 GLU A C 1
ATOM 3570 O O . GLU A 1 473 ? 19.665 4.811 9.060 1.00 89.62 473 GLU A O 1
ATOM 3575 N N . PHE A 1 474 ? 18.195 5.906 7.787 1.00 94.25 474 PHE A N 1
ATOM 3576 C CA . PHE A 1 474 ? 18.829 7.223 7.957 1.00 94.25 474 PHE A CA 1
ATOM 3577 C C . PHE A 1 474 ? 18.228 8.088 9.061 1.00 94.25 474 PHE A C 1
ATOM 3579 O O . PHE A 1 474 ? 18.960 8.912 9.623 1.00 94.25 474 PHE A O 1
ATOM 3586 N N . GLN A 1 475 ? 16.932 7.938 9.344 1.00 95.81 475 GLN A N 1
ATOM 3587 C CA . GLN A 1 475 ? 16.215 8.747 10.330 1.00 95.81 475 GLN A CA 1
ATOM 3588 C C . GLN A 1 475 ? 15.761 7.970 11.565 1.00 95.81 475 GLN A C 1
ATOM 3590 O O . GLN A 1 475 ? 15.443 8.599 12.562 1.00 95.81 475 GLN A O 1
ATOM 3595 N N . GLY A 1 476 ? 15.734 6.638 11.545 1.00 91.50 476 GLY A N 1
ATOM 3596 C CA . GLY A 1 476 ? 15.310 5.812 12.683 1.00 91.50 476 GLY A CA 1
ATOM 3597 C C . GLY A 1 476 ? 13.820 5.828 13.001 1.00 91.50 476 GLY A C 1
ATOM 3598 O O . GLY A 1 476 ? 13.389 5.162 13.938 1.00 91.50 476 GLY A O 1
ATOM 3599 N N . ASN A 1 477 ? 13.023 6.530 12.202 1.00 94.62 477 ASN A N 1
ATOM 3600 C CA . ASN A 1 477 ? 11.574 6.538 12.290 1.00 94.62 477 ASN A CA 1
ATOM 3601 C C . ASN A 1 477 ? 10.925 6.131 10.962 1.00 94.62 477 ASN A C 1
ATOM 3603 O O . ASN A 1 477 ? 11.548 6.180 9.901 1.00 94.62 477 ASN A O 1
ATOM 3607 N N . ARG A 1 478 ? 9.659 5.713 11.043 1.00 95.25 478 ARG A N 1
ATOM 3608 C CA . ARG A 1 478 ? 8.841 5.277 9.903 1.00 95.25 478 ARG A CA 1
ATOM 3609 C C . ARG A 1 478 ? 7.517 6.019 9.884 1.00 95.25 478 ARG A C 1
ATOM 3611 O O . ARG A 1 478 ? 7.036 6.475 10.920 1.00 95.25 478 ARG A O 1
ATOM 3618 N N . ASN A 1 479 ? 6.900 6.101 8.712 1.00 98.06 479 ASN A N 1
ATOM 3619 C CA . ASN A 1 479 ? 5.533 6.577 8.585 1.00 98.06 479 ASN A CA 1
ATOM 3620 C C . ASN A 1 479 ? 4.559 5.422 8.893 1.00 98.06 479 ASN A C 1
ATOM 3622 O O . ASN A 1 479 ? 4.453 4.488 8.093 1.00 98.06 479 ASN A O 1
ATOM 3626 N N . PRO A 1 480 ? 3.820 5.463 10.017 1.00 95.94 480 PRO A N 1
ATOM 3627 C CA . PRO A 1 480 ? 2.928 4.373 10.392 1.00 95.94 480 PRO A CA 1
ATOM 3628 C C . PRO A 1 480 ? 1.698 4.278 9.492 1.00 95.94 480 PRO A C 1
ATOM 3630 O O . PRO A 1 480 ? 1.088 3.223 9.445 1.00 95.94 480 PRO A O 1
ATOM 3633 N N . PHE A 1 481 ? 1.334 5.323 8.745 1.00 95.56 481 PHE A N 1
ATOM 3634 C CA . PHE A 1 481 ? 0.218 5.255 7.799 1.00 95.56 481 PHE A CA 1
ATOM 3635 C C . PHE A 1 481 ? 0.557 4.435 6.543 1.00 95.56 481 PHE A C 1
ATOM 3637 O O . PHE A 1 481 ? -0.354 4.072 5.803 1.00 95.56 481 PHE A O 1
ATOM 3644 N N . ILE A 1 482 ? 1.843 4.131 6.313 1.00 88.06 482 ILE A N 1
ATOM 3645 C CA . ILE A 1 482 ? 2.307 3.182 5.289 1.00 88.06 482 ILE A CA 1
ATOM 3646 C C . ILE A 1 482 ? 2.268 1.751 5.845 1.00 88.06 482 ILE A C 1
ATOM 3648 O O . ILE A 1 482 ? 1.718 0.857 5.210 1.00 88.06 482 ILE A O 1
ATOM 3652 N N . ASP A 1 483 ? 2.818 1.536 7.043 1.00 81.81 483 ASP A N 1
ATOM 3653 C CA . ASP A 1 483 ? 2.932 0.194 7.634 1.00 81.81 483 ASP A CA 1
ATOM 3654 C C . ASP A 1 483 ? 1.601 -0.302 8.253 1.00 81.81 483 ASP A C 1
ATOM 3656 O O . ASP A 1 483 ? 1.380 -1.507 8.363 1.00 81.81 483 ASP A O 1
ATOM 3660 N N . LYS A 1 484 ? 0.706 0.622 8.639 1.00 86.31 484 LYS A N 1
ATOM 3661 C CA . LYS A 1 484 ? -0.628 0.394 9.234 1.00 86.31 484 LYS A CA 1
ATOM 3662 C C . LYS A 1 484 ? -1.680 1.365 8.659 1.00 86.31 484 LYS A C 1
ATOM 3664 O O . LYS A 1 484 ? -2.117 2.298 9.348 1.00 86.31 484 LYS A O 1
ATOM 3669 N N . PRO A 1 485 ? -2.094 1.200 7.386 1.00 78.19 485 PRO A N 1
ATOM 3670 C CA . PRO A 1 485 ? -2.995 2.131 6.695 1.00 78.19 485 PRO A CA 1
ATOM 3671 C C . PRO A 1 485 ? -4.338 2.380 7.397 1.00 78.19 485 PRO A C 1
ATOM 3673 O O . PRO A 1 485 ? -4.933 3.447 7.234 1.00 78.19 485 PRO A O 1
ATOM 3676 N N . GLU A 1 486 ? -4.814 1.435 8.206 1.00 78.44 486 GLU A N 1
ATOM 3677 C CA . GLU A 1 486 ? -6.039 1.550 8.997 1.00 78.44 486 GLU A CA 1
ATOM 3678 C C . GLU A 1 486 ? -6.021 2.735 9.979 1.00 78.44 486 GLU A C 1
ATOM 3680 O O . GLU A 1 486 ? -7.079 3.303 10.273 1.00 78.44 486 GLU A O 1
ATOM 3685 N N . LEU A 1 487 ? -4.835 3.170 10.428 1.00 79.88 487 LEU A N 1
ATOM 3686 C CA . LEU A 1 487 ? -4.664 4.288 11.362 1.00 79.88 487 LEU A CA 1
ATOM 3687 C C . LEU A 1 487 ? -5.264 5.598 10.855 1.00 79.88 487 LEU A C 1
ATOM 3689 O O . LEU A 1 487 ? -5.735 6.394 11.665 1.00 79.88 487 LEU A O 1
ATOM 3693 N N . ALA A 1 488 ? -5.274 5.824 9.538 1.00 80.50 488 ALA A N 1
ATOM 3694 C CA . ALA A 1 488 ? -5.835 7.040 8.952 1.00 80.50 488 ALA A CA 1
ATOM 3695 C C . ALA A 1 488 ? -7.308 7.209 9.353 1.00 80.50 488 ALA A C 1
ATOM 3697 O O . ALA A 1 488 ? -7.721 8.272 9.820 1.00 80.50 488 ALA A O 1
ATOM 3698 N N . SER A 1 489 ? -8.081 6.125 9.247 1.00 75.81 489 SER A N 1
ATOM 3699 C CA . SER A 1 489 ? -9.495 6.108 9.623 1.00 75.81 489 SER A CA 1
ATOM 3700 C C . SER A 1 489 ? -9.708 6.185 11.138 1.00 75.81 489 SER A C 1
ATOM 3702 O O . SER A 1 489 ? -10.654 6.829 11.584 1.00 75.81 489 SER A O 1
ATOM 3704 N N . LEU A 1 490 ? -8.816 5.579 11.929 1.00 77.06 490 LEU A N 1
ATOM 3705 C CA . LEU A 1 490 ? -8.927 5.533 13.388 1.00 77.06 490 LEU A CA 1
ATOM 3706 C C . LEU A 1 490 ? -8.584 6.872 14.056 1.00 77.06 490 LEU A C 1
ATOM 3708 O O . LEU A 1 490 ? -9.217 7.236 15.045 1.00 77.06 490 LEU A O 1
ATOM 3712 N N . ILE A 1 491 ? -7.594 7.598 13.527 1.00 81.19 491 ILE A N 1
ATOM 3713 C CA . ILE A 1 491 ? -7.110 8.863 14.097 1.00 81.19 491 ILE A CA 1
ATOM 3714 C C . ILE A 1 491 ? -7.923 10.054 13.591 1.00 81.19 491 ILE A C 1
ATOM 3716 O O . ILE A 1 491 ? -8.342 10.889 14.388 1.00 81.19 491 ILE A O 1
ATOM 3720 N N . PHE A 1 492 ? -8.149 10.157 12.281 1.00 78.19 492 PHE A N 1
ATOM 3721 C CA . PHE A 1 492 ? -8.699 11.388 11.714 1.00 78.19 492 PHE A CA 1
ATOM 3722 C C . PHE A 1 492 ? -10.220 11.389 11.628 1.00 78.19 492 PHE A C 1
ATOM 3724 O O . PHE A 1 492 ? -10.783 12.469 11.717 1.00 78.19 492 PHE A O 1
ATOM 3731 N N . ASN A 1 493 ? -10.860 10.218 11.479 1.00 62.00 493 ASN A N 1
ATOM 3732 C CA . ASN A 1 493 ? -12.312 9.946 11.536 1.00 62.00 493 ASN A CA 1
ATOM 3733 C C . ASN A 1 493 ? -13.261 11.150 11.281 1.00 62.00 493 ASN A C 1
ATOM 3735 O O . ASN A 1 493 ? -14.221 11.372 12.023 1.00 62.00 493 ASN A O 1
ATOM 3739 N N . GLU A 1 494 ? -12.977 11.955 10.252 1.00 55.69 494 GLU A N 1
ATOM 3740 C CA . GLU A 1 494 ? -13.644 13.237 10.015 1.00 55.69 494 GLU A CA 1
ATOM 3741 C C . GLU A 1 494 ? -14.967 12.996 9.281 1.00 55.69 494 GLU A C 1
ATOM 3743 O O . GLU A 1 494 ? -15.052 12.198 8.340 1.00 55.69 494 GLU A O 1
ATOM 3748 N N . SER A 1 495 ? -16.023 13.709 9.681 1.00 46.94 495 SER A N 1
ATOM 3749 C CA . SER A 1 495 ? -17.331 13.613 9.027 1.00 46.94 495 SER A CA 1
ATOM 3750 C C . SER A 1 495 ? -17.324 14.372 7.698 1.00 46.94 495 SER A C 1
ATOM 3752 O O . SER A 1 495 ? -17.745 15.522 7.601 1.00 46.94 495 SER A O 1
ATOM 3754 N N . CYS A 1 496 ? -16.865 13.703 6.645 1.00 57.09 496 CYS A N 1
ATOM 3755 C CA . CYS A 1 496 ? -16.747 14.240 5.289 1.00 57.09 496 CYS A CA 1
ATOM 3756 C C . CYS A 1 496 ? -18.093 14.314 4.538 1.00 57.09 496 CYS A C 1
ATOM 3758 O O . CYS A 1 496 ? -18.241 13.771 3.445 1.00 57.09 496 CYS A O 1
ATOM 3760 N N . ASP A 1 497 ? -19.098 14.966 5.126 1.00 41.66 497 ASP A N 1
ATOM 3761 C CA . ASP A 1 497 ? -20.480 15.005 4.625 1.00 41.66 497 ASP A CA 1
ATOM 3762 C C . ASP A 1 497 ? -20.725 15.995 3.467 1.00 41.66 497 ASP A C 1
ATOM 3764 O O . ASP A 1 497 ? -21.845 16.096 2.964 1.00 41.66 497 ASP A O 1
ATOM 3768 N N . GLY A 1 498 ? -19.693 16.710 3.008 1.00 42.12 498 GLY A N 1
ATOM 3769 C CA . GLY A 1 498 ? -19.784 17.644 1.884 1.00 42.12 498 GLY A CA 1
ATOM 3770 C C . GLY A 1 498 ? -20.599 18.913 2.165 1.00 42.12 498 GLY A C 1
ATOM 3771 O O . GLY A 1 498 ? -20.864 19.670 1.233 1.00 42.12 498 GLY A O 1
ATOM 3772 N N . THR A 1 499 ? -20.980 19.194 3.417 1.00 35.38 499 THR A N 1
ATOM 3773 C CA . THR A 1 499 ? -21.685 20.439 3.779 1.00 35.38 499 THR A CA 1
ATOM 3774 C C . THR A 1 499 ? -20.755 21.629 4.029 1.00 35.38 499 THR A C 1
ATOM 3776 O O . THR A 1 499 ? -21.238 22.715 4.353 1.00 35.38 499 THR A O 1
ATOM 3779 N N . GLY A 1 500 ? -19.445 21.462 3.808 1.00 37.09 500 GLY A N 1
ATOM 3780 C CA . GLY A 1 500 ? -18.421 22.511 3.842 1.00 37.09 500 GLY A CA 1
ATOM 3781 C C . GLY A 1 500 ? -18.568 23.527 2.708 1.00 37.09 500 GLY A C 1
ATOM 3782 O O . GLY A 1 500 ? -17.680 23.690 1.876 1.00 37.09 500 GLY A O 1
ATOM 3783 N N . GLY A 1 501 ? -19.714 24.200 2.665 1.00 32.00 501 GLY A N 1
ATOM 3784 C CA . GLY A 1 501 ? -19.852 25.470 1.995 1.00 32.00 501 GLY A CA 1
ATOM 3785 C C . GLY A 1 501 ? -18.930 26.472 2.671 1.00 32.00 501 GLY A C 1
ATOM 3786 O O . GLY A 1 501 ? -18.954 26.645 3.888 1.00 32.00 501 GLY A O 1
ATOM 3787 N N . ASP A 1 502 ? -18.139 27.135 1.840 1.00 43.94 502 ASP A N 1
ATOM 3788 C CA . ASP A 1 502 ? -17.650 28.481 2.077 1.00 43.94 502 ASP A CA 1
ATOM 3789 C C . ASP A 1 502 ? -18.703 29.317 2.828 1.00 43.94 502 ASP A C 1
ATOM 3791 O O . ASP A 1 502 ? -19.710 29.755 2.268 1.00 43.94 502 ASP A O 1
ATOM 3795 N N . THR A 1 503 ? -18.459 29.528 4.117 1.00 32.06 503 THR A N 1
ATOM 3796 C CA . THR A 1 503 ? -18.906 30.732 4.803 1.00 32.06 503 THR A CA 1
ATOM 3797 C C . THR A 1 503 ? -17.740 31.275 5.605 1.00 32.06 503 THR A C 1
ATOM 3799 O O . THR A 1 503 ? -17.571 30.966 6.785 1.00 32.06 503 THR A O 1
ATOM 3802 N N . GLY A 1 504 ? -16.945 32.131 4.963 1.00 39.59 504 GLY A N 1
ATOM 3803 C CA . GLY A 1 504 ? -16.196 33.150 5.685 1.00 39.59 504 GLY A CA 1
ATOM 3804 C C . GLY A 1 504 ? -17.101 33.860 6.704 1.00 39.59 504 GLY A C 1
ATOM 3805 O O . GLY A 1 504 ? -18.194 34.325 6.373 1.00 39.59 504 GLY A O 1
ATOM 3806 N N . GLY A 1 505 ? -16.649 33.924 7.955 1.00 28.92 505 GLY A N 1
ATOM 3807 C CA . GLY A 1 505 ? -17.424 34.503 9.047 1.00 28.92 505 GLY A CA 1
ATOM 3808 C C . GLY A 1 505 ? -16.723 34.409 10.397 1.00 28.92 505 GLY A C 1
ATOM 3809 O O . GLY A 1 505 ? -17.067 33.568 11.213 1.00 28.92 505 GLY A O 1
ATOM 3810 N N . ASP A 1 506 ? -15.732 35.279 10.583 1.00 36.91 506 ASP A N 1
ATOM 3811 C CA . ASP A 1 506 ? -15.323 35.922 11.841 1.00 36.91 506 ASP A CA 1
ATOM 3812 C C . ASP A 1 506 ? -16.173 35.606 13.094 1.00 36.91 506 ASP A C 1
ATOM 3814 O O . ASP A 1 506 ? -17.346 35.966 13.144 1.00 36.91 506 ASP A O 1
ATOM 3818 N N . THR A 1 507 ? -15.543 35.038 14.130 1.00 33.56 507 THR A N 1
ATOM 3819 C CA . THR A 1 507 ? -15.323 35.754 15.404 1.00 33.56 507 THR A CA 1
ATOM 3820 C C . THR A 1 507 ? -14.149 35.140 16.159 1.00 33.56 507 THR A C 1
ATOM 3822 O O . THR A 1 507 ? -14.263 34.063 16.746 1.00 33.56 507 THR A O 1
ATOM 3825 N N . GLY A 1 508 ? -13.032 35.862 16.185 1.00 34.12 508 GLY A N 1
ATOM 3826 C CA . GLY A 1 508 ? -12.005 35.677 17.202 1.00 34.12 508 GLY A CA 1
ATOM 3827 C C . GLY A 1 508 ? -12.430 36.229 18.571 1.00 34.12 508 GLY A C 1
ATOM 3828 O O . GLY A 1 508 ? -13.194 37.190 18.659 1.00 34.12 508 GLY A O 1
ATOM 3829 N N . GLY A 1 509 ? -11.837 35.650 19.620 1.00 28.77 509 GLY A N 1
ATOM 3830 C CA . GLY A 1 509 ? -11.681 36.237 20.953 1.00 28.77 509 GLY A CA 1
ATOM 3831 C C . GLY A 1 509 ? -12.653 35.733 22.021 1.00 28.77 509 GLY A C 1
ATOM 3832 O O . GLY A 1 509 ? -13.824 36.083 21.994 1.00 28.77 509 GLY A O 1
ATOM 3833 N N . ASP A 1 510 ? -12.151 35.012 23.027 1.00 31.77 510 ASP A N 1
ATOM 3834 C CA . ASP A 1 510 ? -11.932 35.617 24.348 1.00 31.77 510 ASP A CA 1
ATOM 3835 C C . ASP A 1 510 ? -11.060 34.719 25.243 1.00 31.77 510 ASP A C 1
ATOM 3837 O O . ASP A 1 510 ? -11.093 33.491 25.197 1.00 31.77 510 ASP A O 1
ATOM 3841 N N . THR A 1 511 ? -10.257 35.388 26.054 1.00 35.12 511 THR A N 1
ATOM 3842 C CA . THR A 1 511 ? -9.296 34.873 27.022 1.00 35.12 511 THR A CA 1
ATOM 3843 C C . THR A 1 511 ? -9.926 34.713 28.407 1.00 35.12 511 THR A C 1
ATOM 3845 O O . THR A 1 511 ? -10.437 35.684 28.950 1.00 35.12 511 THR A O 1
ATOM 3848 N N . GLY A 1 512 ? -9.725 33.550 29.035 1.00 33.34 512 GLY A N 1
ATOM 3849 C CA . GLY A 1 512 ? -9.570 33.401 30.491 1.00 33.34 512 GLY A CA 1
ATOM 3850 C C . GLY A 1 512 ? -10.830 33.446 31.371 1.00 33.34 512 GLY A C 1
ATOM 3851 O O . GLY A 1 512 ? -11.616 34.386 31.337 1.00 33.34 512 GLY A O 1
ATOM 3852 N N . GLY A 1 513 ? -10.955 32.468 32.277 1.00 27.97 513 GLY A N 1
ATOM 3853 C CA . GLY A 1 513 ? -11.946 32.523 33.356 1.00 27.97 513 GLY A CA 1
ATOM 3854 C C . GLY A 1 513 ? -12.198 31.202 34.078 1.00 27.97 513 GLY A C 1
ATOM 3855 O O . GLY A 1 513 ? -13.196 30.541 33.828 1.00 27.97 513 GLY A O 1
ATOM 3856 N N . ASP A 1 514 ? -11.297 30.867 34.997 1.00 35.00 514 ASP A N 1
ATOM 3857 C CA . ASP A 1 514 ? -11.453 29.928 36.115 1.00 35.00 514 ASP A CA 1
ATOM 3858 C C . ASP A 1 514 ? -12.858 29.948 36.763 1.00 35.00 514 ASP A C 1
ATOM 3860 O O . ASP A 1 514 ? -13.338 31.015 37.139 1.00 35.00 514 ASP A O 1
ATOM 3864 N N . THR A 1 515 ? -13.487 28.778 36.943 1.00 34.53 515 THR A N 1
ATOM 3865 C CA . THR A 1 515 ? -14.079 28.364 38.234 1.00 34.53 515 THR A CA 1
ATOM 3866 C C . THR A 1 515 ? -14.271 26.846 38.267 1.00 34.53 515 THR A C 1
ATOM 3868 O O . THR A 1 515 ? -15.019 26.272 37.478 1.00 34.53 515 THR A O 1
ATOM 3871 N N . GLY A 1 516 ? -13.584 26.199 39.207 1.00 30.47 516 GLY A N 1
ATOM 3872 C CA . GLY A 1 516 ? -13.645 24.761 39.434 1.00 30.47 516 GLY A CA 1
ATOM 3873 C C . GLY A 1 516 ? -14.983 24.198 39.931 1.00 30.47 516 GLY A C 1
ATOM 3874 O O . GLY A 1 516 ? -15.869 24.895 40.427 1.00 30.47 516 GLY A O 1
ATOM 3875 N N . GLY A 1 517 ? -15.048 22.871 39.847 1.00 29.08 517 GLY A N 1
ATOM 3876 C CA . GLY A 1 517 ? -16.073 21.999 40.407 1.00 29.08 517 GLY A CA 1
ATOM 3877 C C . GLY A 1 517 ? -15.554 20.563 40.443 1.00 29.08 517 GLY A C 1
ATOM 3878 O O . GLY A 1 517 ? -15.867 19.759 39.577 1.00 29.08 517 GLY A O 1
ATOM 3879 N N . ASP A 1 518 ? -14.706 20.304 41.430 1.00 34.09 518 ASP A N 1
ATOM 3880 C CA . ASP A 1 518 ? -14.182 19.014 41.881 1.00 34.09 518 ASP A CA 1
ATOM 3881 C C . ASP A 1 518 ? -15.290 17.966 42.124 1.00 34.09 518 ASP A C 1
ATOM 3883 O O . ASP A 1 518 ? -16.252 18.261 42.831 1.00 34.09 518 ASP A O 1
ATOM 3887 N N . THR A 1 519 ? -15.122 16.751 41.585 1.00 35.50 519 THR A N 1
ATOM 3888 C CA . THR A 1 519 ? -15.051 15.512 42.387 1.00 35.50 519 THR A CA 1
ATOM 3889 C C . THR A 1 519 ? -14.273 14.448 41.611 1.00 35.50 519 THR A C 1
ATOM 3891 O O . THR A 1 519 ? -14.809 13.822 40.695 1.00 35.50 519 THR A O 1
ATOM 3894 N N . GLY A 1 520 ? -13.012 14.240 41.988 1.00 31.78 520 GLY A N 1
ATOM 3895 C CA . GLY A 1 520 ? -12.234 13.062 41.597 1.00 31.78 520 GLY A CA 1
ATOM 3896 C C . GLY A 1 520 ? -12.762 11.746 42.189 1.00 31.78 520 GLY A C 1
ATOM 3897 O O . GLY A 1 520 ? -13.565 11.746 43.126 1.00 31.78 520 GLY A O 1
ATOM 3898 N N . GLY A 1 521 ? -12.268 10.620 41.663 1.00 28.12 521 GLY A N 1
ATOM 3899 C CA . GLY A 1 521 ? -12.516 9.299 42.248 1.00 28.12 521 GLY A CA 1
ATOM 3900 C C . GLY A 1 521 ? -12.242 8.091 41.350 1.00 28.12 521 GLY A C 1
ATOM 3901 O O . GLY A 1 521 ? -13.162 7.334 41.090 1.00 28.12 521 GLY A O 1
ATOM 3902 N N . ASP A 1 522 ? -11.002 7.965 40.880 1.00 33.72 522 ASP A N 1
ATOM 3903 C CA . ASP A 1 522 ? -10.137 6.777 41.013 1.00 33.72 522 ASP A CA 1
ATOM 3904 C C . ASP A 1 522 ? -10.657 5.342 40.699 1.00 33.72 522 ASP A C 1
ATOM 3906 O O . ASP A 1 522 ? -11.607 4.840 41.291 1.00 33.72 522 ASP A O 1
ATOM 3910 N N . THR A 1 523 ? -9.881 4.699 39.814 1.00 38.56 523 THR A N 1
ATOM 3911 C CA . THR A 1 523 ? -9.473 3.282 39.679 1.00 38.56 523 THR A CA 1
ATOM 3912 C C . THR A 1 523 ? -10.426 2.098 39.889 1.00 38.56 523 THR A C 1
ATOM 3914 O O . THR A 1 523 ? -10.945 1.827 40.967 1.00 38.56 523 THR A O 1
ATOM 3917 N N . GLY A 1 524 ? -10.360 1.201 38.895 1.00 30.14 524 GLY A N 1
ATOM 3918 C CA . GLY A 1 524 ? -10.115 -0.217 39.160 1.00 30.14 524 GLY A CA 1
ATOM 3919 C C . GLY A 1 524 ? -11.222 -1.171 38.726 1.00 30.14 524 GLY A C 1
ATOM 3920 O O . GLY A 1 524 ? -12.186 -1.356 39.454 1.00 30.14 524 GLY A O 1
ATOM 3921 N N . GLY A 1 525 ? -10.986 -1.828 37.586 1.00 31.47 525 GLY A N 1
ATOM 3922 C CA . GLY A 1 525 ? -11.385 -3.202 37.260 1.00 31.47 525 GLY A CA 1
ATOM 3923 C C . GLY A 1 525 ? -12.858 -3.595 37.386 1.00 31.47 525 GLY A C 1
ATOM 3924 O O . GLY A 1 525 ? -13.339 -3.830 38.486 1.00 31.47 525 GLY A O 1
ATOM 3925 N N . ASP A 1 526 ? -13.493 -3.893 36.252 1.00 31.98 526 ASP A N 1
ATOM 3926 C CA . ASP A 1 526 ? -14.280 -5.125 36.161 1.00 31.98 526 ASP A CA 1
ATOM 3927 C C . ASP A 1 526 ? -14.363 -5.648 34.720 1.00 31.98 526 ASP A C 1
ATOM 3929 O O . ASP A 1 526 ? -14.657 -4.933 33.766 1.00 31.98 526 ASP A O 1
ATOM 3933 N N . THR A 1 527 ? -14.081 -6.937 34.612 1.00 48.34 527 THR A N 1
ATOM 3934 C CA . THR A 1 527 ? -14.270 -7.837 33.484 1.00 48.34 527 THR A CA 1
ATOM 3935 C C . THR A 1 527 ? -15.751 -8.201 33.362 1.00 48.34 527 THR A C 1
ATOM 3937 O O . THR A 1 527 ? -16.267 -8.932 34.206 1.00 48.34 527 THR A O 1
ATOM 3940 N N . GLY A 1 528 ? -16.450 -7.781 32.305 1.00 30.33 528 GLY A N 1
ATOM 3941 C CA . GLY A 1 528 ? -17.846 -8.199 32.148 1.00 30.33 528 GLY A CA 1
ATOM 3942 C C . GLY A 1 528 ? -18.530 -7.701 30.886 1.00 30.33 528 GLY A C 1
ATOM 3943 O O . GLY A 1 528 ? -18.996 -6.572 30.844 1.00 30.33 528 GLY A O 1
ATOM 3944 N N . GLY A 1 529 ? -18.603 -8.595 29.897 1.00 36.44 529 GLY A N 1
ATOM 3945 C CA . GLY A 1 529 ? -19.234 -8.464 28.584 1.00 36.44 529 GLY A CA 1
ATOM 3946 C C . GLY A 1 529 ? -20.397 -7.485 28.436 1.00 36.44 529 GLY A C 1
ATOM 3947 O O . GLY A 1 529 ? -21.468 -7.679 29.012 1.00 36.44 529 GLY A O 1
ATOM 3948 N N . ASP A 1 530 ? -20.237 -6.564 27.489 1.00 31.67 530 ASP A N 1
ATOM 3949 C CA . ASP A 1 530 ? -21.362 -6.220 26.635 1.00 31.67 530 ASP A CA 1
ATOM 3950 C C . ASP A 1 530 ? -21.495 -7.323 25.575 1.00 31.67 530 ASP A C 1
ATOM 3952 O O . ASP A 1 530 ? -20.631 -7.526 24.726 1.00 31.67 530 ASP A O 1
ATOM 3956 N N . THR A 1 531 ? -22.545 -8.127 25.713 1.00 37.41 531 THR A N 1
ATOM 3957 C CA . THR A 1 531 ? -22.860 -9.262 24.830 1.00 37.41 531 THR A CA 1
ATOM 3958 C C . THR A 1 531 ? -23.963 -8.911 23.835 1.00 37.41 531 THR A C 1
ATOM 3960 O O . THR A 1 531 ? -24.531 -9.807 23.208 1.00 37.41 531 THR A O 1
ATOM 3963 N N . THR A 1 532 ? -24.291 -7.622 23.685 1.00 38.84 532 THR A N 1
ATOM 3964 C CA . THR A 1 532 ? -25.289 -7.179 22.714 1.00 38.84 532 THR A CA 1
ATOM 3965 C C . THR A 1 532 ? -24.630 -6.788 21.388 1.00 38.84 532 THR A C 1
ATOM 3967 O O . THR A 1 532 ? -23.761 -5.921 21.362 1.00 38.84 532 THR A O 1
ATOM 3970 N N . PRO A 1 533 ? -25.000 -7.432 20.263 1.00 54.28 533 PRO A N 1
ATOM 3971 C CA . PRO A 1 533 ? -24.507 -7.029 18.953 1.00 54.28 533 PRO A CA 1
ATOM 3972 C C . PRO A 1 533 ? -24.863 -5.572 18.653 1.00 54.28 533 PRO A C 1
ATOM 3974 O O . PRO A 1 533 ? -26.031 -5.186 18.736 1.00 54.28 533 PRO A O 1
ATOM 3977 N N . SER A 1 534 ? -23.862 -4.776 18.272 1.00 70.81 534 SER A N 1
ATOM 3978 C CA . SER A 1 534 ? -24.071 -3.430 17.729 1.00 70.81 534 SER A CA 1
ATOM 3979 C C . SER A 1 534 ? -24.994 -3.491 16.511 1.00 70.81 534 SER A C 1
ATOM 3981 O O . SER A 1 534 ? -24.932 -4.437 15.724 1.00 70.81 534 SER A O 1
ATOM 3983 N N . THR A 1 535 ? -25.817 -2.465 16.293 1.00 65.25 535 THR A N 1
ATOM 3984 C CA . THR A 1 535 ? -26.673 -2.391 15.100 1.00 65.25 535 THR A CA 1
ATOM 3985 C C . THR A 1 535 ? -25.874 -2.345 13.792 1.00 65.25 535 THR A C 1
ATOM 3987 O O . THR A 1 535 ? -26.394 -2.754 12.756 1.00 65.25 535 THR A O 1
ATOM 3990 N N . SER A 1 536 ? -24.606 -1.930 13.842 1.00 73.31 536 SER A N 1
ATOM 3991 C CA . SER A 1 536 ? -23.683 -1.943 12.698 1.00 73.31 536 SER A CA 1
ATOM 3992 C C . SER A 1 536 ? -23.000 -3.298 12.477 1.00 73.31 536 SER A C 1
ATOM 3994 O O . SER A 1 536 ? -22.229 -3.440 11.536 1.00 73.31 536 SER A O 1
ATOM 3996 N N . SER A 1 537 ? -23.267 -4.313 13.309 1.00 80.06 537 SER A N 1
ATOM 3997 C CA . SER A 1 537 ? -22.781 -5.681 13.057 1.00 80.06 537 SER A CA 1
ATOM 3998 C C . SER A 1 537 ? -23.484 -6.363 11.881 1.00 80.06 537 SER A C 1
ATOM 4000 O O . SER A 1 537 ? -22.961 -7.337 11.346 1.00 80.06 537 SER A O 1
ATOM 4002 N N . ILE A 1 538 ? -24.645 -5.842 11.464 1.00 88.94 538 ILE A N 1
ATOM 4003 C CA . ILE A 1 538 ? -25.278 -6.193 10.193 1.00 88.94 538 ILE A CA 1
ATOM 4004 C C . ILE A 1 538 ? -24.936 -5.125 9.165 1.00 88.94 538 ILE A C 1
ATOM 4006 O O . ILE A 1 538 ? -25.239 -3.950 9.374 1.00 88.94 538 ILE A O 1
ATOM 4010 N N . TYR A 1 539 ? -24.362 -5.545 8.044 1.00 92.06 539 TYR A N 1
ATOM 4011 C CA . TYR A 1 539 ? -24.007 -4.656 6.942 1.00 92.06 539 TYR A CA 1
ATOM 4012 C C . TYR A 1 539 ? -24.089 -5.368 5.597 1.00 92.06 539 TYR A C 1
ATOM 4014 O O . TYR A 1 539 ? -24.139 -6.593 5.529 1.00 92.06 539 TYR A O 1
ATOM 4022 N N . ILE A 1 540 ? -24.121 -4.591 4.523 1.00 94.75 540 ILE A N 1
ATOM 4023 C CA . ILE A 1 540 ? -24.118 -5.049 3.141 1.00 94.75 540 ILE A CA 1
ATOM 4024 C C . ILE A 1 540 ? -22.716 -5.570 2.804 1.00 94.75 540 ILE A C 1
ATOM 4026 O O . ILE A 1 540 ? -21.746 -4.805 2.754 1.00 94.75 540 ILE A O 1
ATOM 4030 N N . SER A 1 541 ? -22.609 -6.882 2.603 1.00 89.62 541 SER A N 1
ATOM 4031 C CA . SER A 1 541 ? -21.370 -7.583 2.246 1.00 89.62 541 SER A CA 1
ATOM 4032 C C . SER A 1 541 ? -21.207 -7.766 0.742 1.00 89.62 541 SER A C 1
ATOM 4034 O O . SER A 1 541 ? -20.077 -7.824 0.263 1.00 89.62 541 SER A O 1
ATOM 4036 N N . GLU A 1 542 ? -22.305 -7.816 -0.013 1.00 89.75 542 GLU A N 1
ATOM 4037 C CA . GLU A 1 542 ? -22.265 -7.998 -1.464 1.00 89.75 542 GLU A CA 1
ATOM 4038 C C . GLU A 1 542 ? -23.389 -7.223 -2.159 1.00 89.75 542 GLU A C 1
ATOM 4040 O O . GLU A 1 542 ? -24.525 -7.154 -1.681 1.00 89.75 542 GLU A O 1
ATOM 4045 N N . TYR A 1 543 ? -23.067 -6.659 -3.319 1.00 93.50 543 TYR A N 1
ATOM 4046 C CA . TYR A 1 543 ? -23.985 -6.007 -4.243 1.00 93.50 543 TYR A CA 1
ATOM 4047 C C . TYR A 1 543 ? -23.797 -6.589 -5.637 1.00 93.50 543 TYR A C 1
ATOM 4049 O O . TYR A 1 543 ? -22.674 -6.677 -6.124 1.00 93.50 543 TYR A O 1
ATOM 4057 N N . ILE A 1 544 ? -24.895 -6.946 -6.298 1.00 91.38 544 ILE A N 1
ATOM 4058 C CA . ILE A 1 544 ? -24.881 -7.467 -7.665 1.00 91.38 544 ILE A CA 1
ATOM 4059 C C . ILE A 1 544 ? -25.851 -6.651 -8.509 1.00 91.38 544 ILE A C 1
ATOM 4061 O O . ILE A 1 544 ? -27.056 -6.681 -8.253 1.00 91.38 544 ILE A O 1
ATOM 4065 N N . GLU A 1 545 ? -25.347 -6.001 -9.555 1.00 90.38 545 GLU A N 1
ATOM 4066 C CA . GLU A 1 545 ? -26.129 -5.448 -10.664 1.00 90.38 545 GLU A CA 1
ATOM 4067 C C . GLU A 1 545 ? -25.612 -6.060 -11.961 1.00 90.38 545 GLU A C 1
ATOM 4069 O O . GLU A 1 545 ? -24.562 -5.701 -12.472 1.00 90.38 545 GLU A O 1
ATOM 4074 N N . GLY A 1 546 ? -26.320 -7.062 -12.461 1.00 84.81 546 GLY A N 1
ATOM 4075 C CA . GLY A 1 546 ? -26.024 -7.733 -13.716 1.00 84.81 546 GLY A CA 1
ATOM 4076 C C . GLY A 1 546 ? -27.039 -7.400 -14.801 1.00 84.81 546 GLY A C 1
ATOM 4077 O O . GLY A 1 546 ? -28.048 -6.733 -14.572 1.00 84.81 546 GLY A O 1
ATOM 4078 N N . GLY A 1 547 ? -26.836 -7.974 -15.988 1.00 81.19 547 GLY A N 1
ATOM 4079 C CA . GLY A 1 547 ? -27.725 -7.733 -17.122 1.00 81.19 547 GLY A CA 1
ATOM 4080 C C . GLY A 1 547 ? -29.204 -8.019 -16.809 1.00 81.19 547 GLY A C 1
ATOM 4081 O O . GLY A 1 547 ? -29.576 -9.099 -16.339 1.00 81.19 547 GLY A O 1
ATOM 4082 N N . GLY A 1 548 ? -30.079 -7.060 -17.124 1.00 86.62 548 GLY A N 1
ATOM 4083 C CA . GLY A 1 548 ? -31.531 -7.199 -16.996 1.00 86.62 548 GLY A CA 1
ATOM 4084 C C . GLY A 1 548 ? -32.032 -7.108 -15.551 1.00 86.62 548 GLY A C 1
ATOM 4085 O O . GLY A 1 548 ? -32.065 -6.030 -14.965 1.00 86.62 548 GLY A O 1
ATOM 4086 N N . PHE A 1 549 ? -32.518 -8.228 -15.009 1.00 88.31 549 PHE A N 1
ATOM 4087 C CA . PHE A 1 549 ? -33.065 -8.316 -13.647 1.00 88.31 549 PHE A CA 1
ATOM 4088 C C . PHE A 1 549 ? -32.151 -9.085 -12.686 1.00 88.31 549 PHE A C 1
ATOM 4090 O O . PHE A 1 549 ? -32.584 -9.394 -11.580 1.00 88.31 549 PHE A O 1
ATOM 4097 N N . ASN A 1 550 ? -30.917 -9.406 -13.084 1.00 90.31 550 ASN A N 1
ATOM 4098 C CA . ASN A 1 550 ? -29.950 -10.106 -12.238 1.00 90.31 550 ASN A CA 1
ATOM 4099 C C . ASN A 1 550 ? -29.392 -9.165 -11.173 1.00 90.31 550 ASN A C 1
ATOM 4101 O O . ASN A 1 550 ? -28.292 -8.647 -11.300 1.00 90.31 550 ASN A O 1
ATOM 4105 N N . LYS A 1 551 ? -30.200 -8.915 -10.145 1.00 93.06 551 LYS A N 1
ATOM 4106 C CA . LYS A 1 551 ? -29.927 -7.942 -9.091 1.00 93.06 551 LYS A CA 1
ATOM 4107 C C . LYS A 1 551 ? -29.995 -8.626 -7.737 1.00 93.06 551 LYS A C 1
ATOM 4109 O O . LYS A 1 551 ? -30.948 -9.379 -7.492 1.00 93.06 551 LYS A O 1
ATOM 4114 N N . GLY A 1 552 ? -29.026 -8.350 -6.869 1.00 92.19 552 GLY A N 1
ATOM 4115 C CA . GLY A 1 552 ? -28.949 -8.956 -5.545 1.00 92.19 552 GLY A CA 1
ATOM 4116 C C . GLY A 1 552 ? -28.195 -8.121 -4.515 1.00 92.19 552 GLY A C 1
ATOM 4117 O O . GLY A 1 552 ? -27.369 -7.285 -4.866 1.00 92.19 552 GLY A O 1
ATOM 4118 N N . ILE A 1 553 ? -28.518 -8.352 -3.245 1.00 95.81 553 ILE A N 1
ATOM 4119 C CA . ILE A 1 553 ? -27.834 -7.801 -2.070 1.00 95.81 553 ILE A CA 1
ATOM 4120 C C . ILE A 1 553 ? -27.588 -8.946 -1.089 1.00 95.81 553 ILE A C 1
ATOM 4122 O O . ILE A 1 553 ? -28.493 -9.751 -0.849 1.00 95.81 553 ILE A O 1
ATOM 4126 N N . GLU A 1 554 ? -26.406 -8.990 -0.489 1.00 93.94 554 GLU A N 1
ATOM 4127 C CA . GLU A 1 554 ? -26.103 -9.824 0.671 1.00 93.94 554 GLU A CA 1
ATOM 4128 C C . GLU A 1 554 ? -25.871 -8.946 1.901 1.00 93.94 554 GLU A C 1
ATOM 4130 O O . GLU A 1 554 ? -25.176 -7.934 1.829 1.00 93.94 554 GLU A O 1
ATOM 4135 N N . LEU A 1 555 ? -26.465 -9.339 3.027 1.00 93.50 555 LEU A N 1
ATOM 4136 C CA . LEU A 1 555 ? -26.152 -8.805 4.345 1.00 93.50 555 LEU A CA 1
ATOM 4137 C C . LEU A 1 555 ? -25.341 -9.833 5.127 1.00 93.50 555 LEU A C 1
ATOM 4139 O O . LEU A 1 555 ? -25.734 -10.997 5.165 1.00 93.50 555 LEU A O 1
ATOM 4143 N N . PHE A 1 556 ? -24.295 -9.401 5.820 1.00 85.50 556 PHE A N 1
ATOM 4144 C CA . PHE A 1 556 ? -23.478 -10.230 6.702 1.00 85.50 556 PHE A CA 1
ATOM 4145 C C . PHE A 1 556 ? -23.631 -9.801 8.159 1.00 85.50 556 PHE A C 1
ATOM 4147 O O . PHE A 1 556 ? -23.791 -8.617 8.449 1.00 85.50 556 PHE A O 1
ATOM 4154 N N . ASN A 1 557 ? -23.578 -10.775 9.070 1.00 85.81 557 ASN A N 1
ATOM 4155 C CA . ASN A 1 557 ? -23.505 -10.551 10.508 1.00 85.81 557 ASN A CA 1
ATOM 4156 C C . ASN A 1 557 ? -22.079 -10.799 11.012 1.00 85.81 557 ASN A C 1
ATOM 4158 O O . ASN A 1 557 ? -21.697 -11.950 11.223 1.00 85.81 557 ASN A O 1
ATOM 4162 N N . SER A 1 558 ? -21.322 -9.737 11.277 1.00 78.69 558 SER A N 1
ATOM 4163 C CA . SER A 1 558 ? -19.965 -9.844 11.833 1.00 78.69 558 SER A CA 1
ATOM 4164 C C . SER A 1 558 ? -19.916 -10.090 13.334 1.00 78.69 558 SER A C 1
ATOM 4166 O O . SER A 1 558 ? -18.838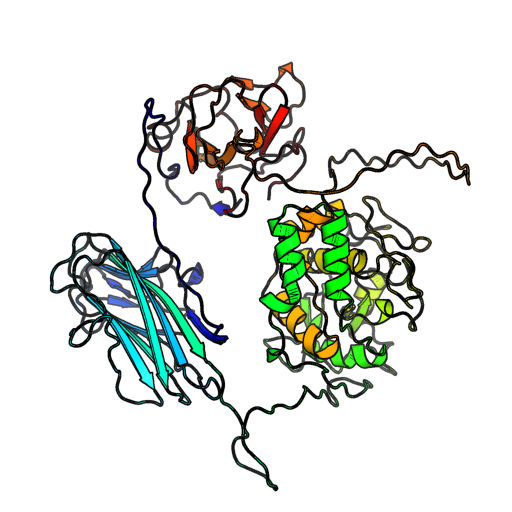 -10.333 13.878 1.00 78.69 558 SER A O 1
ATOM 4168 N N . SER A 1 559 ? -21.049 -10.026 14.037 1.00 72.31 559 SER A N 1
ATOM 4169 C CA . SER A 1 559 ? -21.038 -10.262 15.476 1.00 72.31 559 SER A CA 1
ATOM 4170 C C . SER A 1 559 ? -20.817 -11.737 15.808 1.00 72.31 559 SER A C 1
ATOM 4172 O O . SER A 1 559 ? -21.085 -12.650 15.025 1.00 72.31 559 SER A O 1
ATOM 4174 N N . THR A 1 560 ? -20.382 -11.974 17.041 1.00 66.44 560 THR A N 1
ATOM 4175 C CA . THR A 1 560 ? -20.194 -13.315 17.606 1.00 66.44 560 THR A CA 1
ATOM 4176 C C . THR A 1 560 ? -21.502 -13.955 18.085 1.00 66.44 560 THR A C 1
ATOM 4178 O O . THR A 1 560 ? -21.481 -15.045 18.656 1.00 66.44 560 THR A O 1
ATOM 4181 N N . GLN A 1 561 ? -22.651 -13.304 17.863 1.00 70.06 561 GLN A N 1
ATOM 4182 C CA . GLN A 1 561 ? -23.976 -13.772 18.273 1.00 70.06 561 GLN A CA 1
ATOM 4183 C C . GLN A 1 561 ? -24.981 -13.687 17.114 1.00 70.06 561 GLN A C 1
ATOM 4185 O O . GLN A 1 561 ? -24.791 -12.929 16.168 1.00 70.06 561 GLN A O 1
ATOM 4190 N N . PRO A 1 562 ? -26.076 -14.462 17.137 1.00 69.44 562 PRO A N 1
ATOM 4191 C CA . PRO A 1 562 ? -27.153 -14.275 16.172 1.00 69.44 562 PRO A CA 1
ATOM 4192 C C . PRO A 1 562 ? -27.822 -12.900 16.344 1.00 69.44 562 PRO A C 1
ATOM 4194 O O . PRO A 1 562 ? -28.151 -12.505 17.463 1.00 69.44 562 PRO A O 1
ATOM 4197 N N . VAL A 1 563 ? -28.086 -12.202 15.236 1.00 81.31 563 VAL A N 1
ATOM 4198 C CA . VAL A 1 563 ? -28.737 -10.881 15.228 1.00 81.31 563 VAL A CA 1
ATOM 4199 C C . VAL A 1 563 ? -30.114 -10.964 14.585 1.00 81.31 563 VAL A C 1
ATOM 4201 O O . VAL A 1 563 ? -30.278 -11.488 13.482 1.00 81.31 563 VAL A O 1
ATOM 4204 N N . SER A 1 564 ? -31.123 -10.447 15.286 1.00 88.38 564 SER A N 1
ATOM 4205 C CA . SER A 1 564 ? -32.480 -10.304 14.756 1.00 88.38 564 SER A CA 1
ATOM 4206 C C . SER A 1 564 ? -32.549 -9.133 13.780 1.00 88.38 564 SER A C 1
ATOM 4208 O O . SER A 1 564 ? -32.103 -8.038 14.106 1.00 88.38 564 SER A O 1
ATOM 4210 N N . LEU A 1 565 ? -33.185 -9.339 12.628 1.00 87.44 565 LEU A N 1
ATOM 4211 C CA . LEU A 1 565 ? -33.441 -8.281 11.647 1.00 87.44 565 LEU A CA 1
ATOM 4212 C C . LEU A 1 565 ? -34.710 -7.471 11.956 1.00 87.44 565 LEU A C 1
ATOM 4214 O O . LEU A 1 565 ? -35.097 -6.603 11.180 1.00 87.44 565 LEU A O 1
ATOM 4218 N N . ALA A 1 566 ? -35.374 -7.725 13.088 1.00 87.94 566 ALA A N 1
ATOM 4219 C CA . ALA A 1 566 ? -36.517 -6.922 13.506 1.00 87.94 566 ALA A CA 1
ATOM 4220 C C . ALA A 1 566 ? -36.106 -5.453 13.707 1.00 87.94 566 ALA A C 1
ATOM 4222 O O . ALA A 1 566 ? -35.217 -5.156 14.502 1.00 87.94 566 ALA A O 1
ATOM 4223 N N . GLY A 1 567 ? -36.780 -4.542 13.003 1.00 84.06 567 GLY A N 1
ATOM 4224 C CA . GLY A 1 567 ? -36.453 -3.113 13.014 1.00 84.06 567 GLY A CA 1
ATOM 4225 C C . GLY A 1 567 ? -35.400 -2.705 11.982 1.00 84.06 567 GLY A C 1
ATOM 4226 O O . GLY A 1 567 ? -35.121 -1.511 11.877 1.00 84.06 567 GLY A O 1
ATOM 4227 N N . TYR A 1 568 ? -34.854 -3.653 11.212 1.00 94.50 568 TYR A N 1
ATOM 4228 C CA . TYR A 1 568 ? -34.047 -3.341 10.039 1.00 94.50 568 TYR A CA 1
ATOM 4229 C C . TYR A 1 568 ? -34.919 -3.122 8.801 1.00 94.50 568 TYR A C 1
ATOM 4231 O O . TYR A 1 568 ? -35.947 -3.775 8.611 1.00 94.50 568 TYR A O 1
ATOM 4239 N N . GLU A 1 569 ? -34.472 -2.229 7.929 1.00 96.19 569 GLU A N 1
ATOM 4240 C CA . GLU A 1 569 ? -35.087 -1.916 6.648 1.00 96.19 569 GLU A CA 1
ATOM 4241 C C . GLU A 1 569 ? -34.001 -1.802 5.576 1.00 96.19 569 GLU A C 1
ATOM 4243 O O . GLU A 1 569 ? -32.988 -1.136 5.785 1.00 96.19 569 GLU A O 1
ATOM 4248 N N . LEU A 1 570 ? -34.224 -2.418 4.414 1.00 96.62 570 LEU A N 1
ATOM 4249 C CA . LEU A 1 570 ? -33.435 -2.152 3.213 1.00 96.62 570 LEU A CA 1
ATOM 4250 C C . LEU A 1 570 ? -34.175 -1.123 2.362 1.00 96.62 570 LEU A C 1
ATOM 4252 O O . LEU A 1 570 ? -35.363 -1.294 2.063 1.00 96.62 570 LEU A O 1
ATOM 4256 N N . VAL A 1 571 ? -33.482 -0.062 1.966 1.00 96.62 571 VAL A N 1
ATOM 4257 C CA . VAL A 1 571 ? -34.091 1.087 1.300 1.00 96.62 571 VAL A CA 1
ATOM 4258 C C . VAL A 1 571 ? -33.373 1.383 -0.004 1.00 96.62 571 VAL A C 1
ATOM 4260 O O . VAL A 1 571 ? -32.149 1.389 -0.059 1.00 96.62 571 VAL A O 1
ATOM 4263 N N . LEU A 1 572 ? -34.152 1.661 -1.046 1.00 95.88 572 LEU A N 1
ATOM 4264 C CA . LEU A 1 572 ? -33.674 2.124 -2.344 1.00 95.88 572 LEU A CA 1
ATOM 4265 C C . LEU A 1 572 ? -34.200 3.539 -2.608 1.00 95.88 572 LEU A C 1
ATOM 4267 O O . LEU A 1 572 ? -35.411 3.772 -2.573 1.00 95.88 572 LEU A O 1
ATOM 4271 N N . LEU A 1 573 ? -33.292 4.448 -2.948 1.00 93.25 573 LEU A N 1
ATOM 4272 C CA . LEU A 1 573 ? -33.577 5.762 -3.513 1.00 93.25 573 LEU A CA 1
ATOM 4273 C C . LEU A 1 573 ? -33.038 5.799 -4.932 1.00 93.25 573 LEU A C 1
ATOM 4275 O O . LEU A 1 573 ? -31.840 5.655 -5.170 1.00 93.25 573 LEU A O 1
ATOM 4279 N N . SER A 1 574 ? -33.942 5.940 -5.893 1.00 91.38 574 SER A N 1
ATOM 4280 C CA . SER A 1 574 ? -33.558 5.775 -7.285 1.00 91.38 574 SER A CA 1
ATOM 4281 C C . SER A 1 574 ? -32.901 7.026 -7.853 1.00 91.38 574 SER A C 1
ATOM 4283 O O . SER A 1 574 ? -33.355 8.119 -7.566 1.00 91.38 574 SER A O 1
ATOM 4285 N N . ASN A 1 575 ? -31.900 6.879 -8.723 1.00 86.69 575 ASN A N 1
ATOM 4286 C CA . ASN A 1 575 ? -31.453 7.944 -9.633 1.00 86.69 575 ASN A CA 1
ATOM 4287 C C . ASN A 1 575 ? -31.128 9.308 -8.964 1.00 86.69 575 ASN A C 1
ATOM 4289 O O . ASN A 1 575 ? -31.371 10.360 -9.561 1.00 86.69 575 ASN A O 1
ATOM 4293 N N . GLY A 1 576 ? -30.575 9.299 -7.746 1.00 80.88 576 GLY A N 1
ATOM 4294 C CA . GLY A 1 576 ? -30.244 10.512 -6.986 1.00 80.88 576 GLY A CA 1
ATOM 4295 C C . GLY A 1 576 ? -31.425 11.182 -6.269 1.00 80.88 576 GLY A C 1
ATOM 4296 O O . GLY A 1 576 ? -31.301 12.332 -5.853 1.00 80.88 576 GLY A O 1
ATOM 4297 N N . GLU A 1 577 ? -32.564 10.503 -6.116 1.00 88.44 577 GLU A N 1
ATOM 4298 C CA . GLU A 1 577 ? -33.681 11.000 -5.305 1.00 88.44 577 GLU A CA 1
ATOM 4299 C C . GLU A 1 577 ? -33.283 11.179 -3.828 1.00 88.44 577 GLU A C 1
ATOM 4301 O O . GLU A 1 577 ? -32.448 10.449 -3.291 1.00 88.44 577 GLU A O 1
ATOM 4306 N N . THR A 1 578 ? -33.903 12.157 -3.161 1.00 88.62 578 THR A N 1
ATOM 4307 C CA . THR A 1 578 ? -33.594 12.522 -1.760 1.00 88.62 578 THR A CA 1
ATOM 4308 C C . THR A 1 578 ? -34.822 12.758 -0.887 1.00 88.62 578 THR A C 1
ATOM 4310 O O . THR A 1 578 ? -34.679 12.965 0.318 1.00 88.62 578 THR A O 1
ATOM 4313 N N . ALA A 1 579 ? -36.034 12.761 -1.450 1.00 84.00 579 ALA A N 1
ATOM 4314 C CA . ALA A 1 579 ? -37.231 12.985 -0.654 1.00 84.00 579 ALA A CA 1
ATOM 4315 C C . ALA A 1 579 ? -37.710 11.682 -0.002 1.00 84.00 579 ALA A C 1
ATOM 4317 O O . ALA A 1 579 ? -37.727 10.617 -0.618 1.00 84.00 579 ALA A O 1
ATOM 4318 N N . ASP A 1 580 ? -38.186 11.778 1.242 1.00 82.38 580 ASP A N 1
ATOM 4319 C CA . ASP A 1 580 ? -38.699 10.625 1.996 1.00 82.38 580 ASP A CA 1
ATOM 4320 C C . ASP A 1 580 ? -39.828 9.878 1.271 1.00 82.38 580 ASP A C 1
ATOM 4322 O O . ASP A 1 580 ? -39.972 8.668 1.430 1.00 82.38 580 ASP A O 1
ATOM 4326 N N . ALA A 1 581 ? -40.622 10.585 0.460 1.00 87.88 581 ALA A N 1
ATOM 4327 C CA . ALA A 1 581 ? -41.710 10.001 -0.322 1.00 87.88 581 ALA A CA 1
ATOM 4328 C C . ALA A 1 581 ? -41.224 9.069 -1.448 1.00 87.88 581 ALA A C 1
ATOM 4330 O O . ALA A 1 581 ? -41.999 8.229 -1.909 1.00 87.88 581 ALA A O 1
ATOM 4331 N N . ASP A 1 582 ? -39.963 9.201 -1.862 1.00 88.06 582 ASP A N 1
ATOM 4332 C CA . ASP A 1 582 ? -39.354 8.426 -2.945 1.00 88.06 582 ASP A CA 1
ATOM 4333 C C . ASP A 1 582 ? -38.584 7.200 -2.430 1.00 88.06 582 ASP A C 1
ATOM 4335 O O . ASP A 1 582 ? -38.146 6.357 -3.220 1.00 88.06 582 ASP A O 1
ATOM 4339 N N . ARG A 1 583 ? -38.467 7.047 -1.101 1.00 92.38 583 ARG A N 1
ATOM 4340 C CA . ARG A 1 583 ? -37.857 5.876 -0.460 1.00 92.38 583 ARG A CA 1
ATOM 4341 C C . ARG A 1 583 ? -38.693 4.630 -0.742 1.00 92.38 583 ARG A C 1
ATOM 4343 O O . ARG A 1 583 ? -39.846 4.511 -0.323 1.00 92.38 583 ARG A O 1
ATOM 4350 N N . LYS A 1 584 ? -38.086 3.644 -1.399 1.00 90.94 584 LYS A N 1
ATOM 4351 C CA . LYS A 1 584 ? -38.647 2.296 -1.531 1.00 90.94 584 LYS A CA 1
ATOM 4352 C C . LYS A 1 584 ? -38.121 1.459 -0.376 1.00 90.94 584 LYS A C 1
ATOM 4354 O O . LYS A 1 584 ? -36.936 1.155 -0.346 1.00 90.94 584 LYS A O 1
ATOM 4359 N N . VAL A 1 585 ? -38.992 1.102 0.562 1.00 92.62 585 VAL A N 1
ATOM 4360 C CA . VAL A 1 585 ? -38.602 0.466 1.829 1.00 92.62 585 VAL A CA 1
ATOM 4361 C C . VAL A 1 585 ? -39.050 -0.994 1.864 1.00 92.62 585 VAL A C 1
ATOM 4363 O O . VAL A 1 585 ? -40.206 -1.305 1.569 1.00 92.62 585 VAL A O 1
ATOM 4366 N N . LEU A 1 586 ? -38.139 -1.887 2.249 1.00 89.94 586 LEU A N 1
ATOM 4367 C CA . LEU A 1 586 ? -38.407 -3.284 2.570 1.00 89.94 586 LEU A CA 1
ATOM 4368 C C . LEU A 1 586 ? -38.058 -3.515 4.040 1.00 89.94 586 LEU A C 1
ATOM 4370 O O . LEU A 1 586 ? -36.883 -3.560 4.393 1.00 89.94 586 LEU A O 1
ATOM 4374 N N . ALA A 1 587 ? -39.077 -3.687 4.881 1.00 90.38 587 ALA A N 1
ATOM 4375 C CA . ALA A 1 587 ? -38.874 -4.121 6.259 1.00 90.38 587 ALA A CA 1
ATOM 4376 C C . ALA A 1 587 ? -38.320 -5.551 6.279 1.00 90.38 587 ALA A C 1
ATOM 4378 O O . ALA A 1 587 ? -38.817 -6.423 5.558 1.00 90.38 587 ALA A O 1
ATOM 4379 N N . LEU A 1 588 ? -37.292 -5.774 7.093 1.00 92.75 588 LEU A N 1
ATOM 4380 C CA . LEU A 1 588 ? -36.617 -7.057 7.218 1.00 92.75 588 LEU A CA 1
ATOM 4381 C C . LEU A 1 588 ? -37.164 -7.845 8.411 1.00 92.75 588 LEU A C 1
ATOM 4383 O O . LEU A 1 588 ? -37.693 -7.298 9.381 1.00 92.75 588 LEU A O 1
ATOM 4387 N N . GLU A 1 589 ? -37.035 -9.163 8.331 1.00 85.25 589 GLU A N 1
ATOM 4388 C CA . GLU A 1 589 ? -37.428 -10.083 9.390 1.00 85.25 589 GLU A CA 1
ATOM 4389 C C . GLU A 1 589 ? -36.486 -11.291 9.432 1.00 85.25 589 GLU A C 1
ATOM 4391 O O . GLU A 1 589 ? -35.693 -11.519 8.520 1.00 85.25 589 GLU A O 1
ATOM 4396 N N . GLY A 1 590 ? -36.568 -12.074 10.508 1.00 83.25 590 GLY A N 1
ATOM 4397 C CA . GLY A 1 590 ? -35.713 -13.240 10.717 1.00 83.25 590 GLY A CA 1
ATOM 4398 C C . GLY A 1 590 ? -34.464 -12.936 11.542 1.00 83.25 590 GLY A C 1
ATOM 4399 O O . GLY A 1 590 ? -34.387 -11.943 12.265 1.00 83.25 590 GLY A O 1
ATOM 4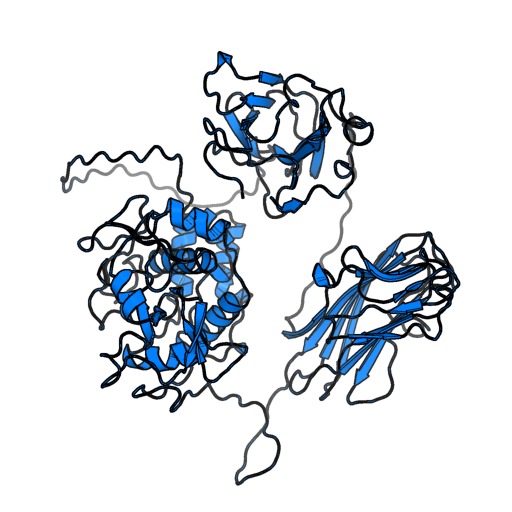400 N N . THR A 1 591 ? -33.502 -13.852 11.503 1.00 84.00 591 THR A N 1
ATOM 4401 C CA . THR A 1 591 ? -32.279 -13.789 12.310 1.00 84.00 591 THR A CA 1
ATOM 4402 C C . THR A 1 591 ? -31.112 -14.303 11.485 1.00 84.00 591 THR A C 1
ATOM 4404 O O . THR A 1 591 ? 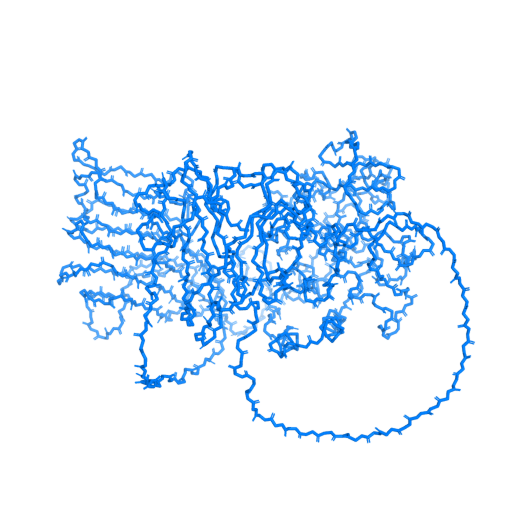-31.217 -15.377 10.889 1.00 84.00 591 THR A O 1
ATOM 4407 N N . ILE A 1 592 ? -30.009 -13.556 11.471 1.00 81.94 592 ILE A N 1
ATOM 4408 C CA . ILE A 1 592 ? -28.754 -13.973 10.847 1.00 81.94 592 ILE A CA 1
ATOM 4409 C C . ILE A 1 592 ? -27.864 -14.579 11.943 1.00 81.94 592 ILE A C 1
ATOM 4411 O O . ILE A 1 592 ? -27.611 -13.901 12.941 1.00 81.94 592 ILE A O 1
ATOM 4415 N N . PRO A 1 593 ? -27.399 -15.838 11.824 1.00 68.81 593 PRO A N 1
ATOM 4416 C CA . PRO A 1 593 ? -26.425 -16.414 12.755 1.00 68.81 593 PRO A CA 1
ATOM 4417 C C . PRO A 1 593 ? -25.134 -15.587 12.838 1.00 68.81 593 PRO A C 1
ATOM 4419 O O . PRO A 1 593 ? -24.849 -14.808 11.933 1.00 68.81 593 PRO A O 1
ATOM 4422 N N . ALA A 1 594 ? -24.348 -15.766 13.901 1.00 72.38 594 ALA A N 1
ATOM 4423 C CA . ALA A 1 594 ? -23.000 -15.196 13.991 1.00 72.38 594 ALA A CA 1
ATOM 4424 C C . ALA A 1 594 ? -22.153 -15.632 12.783 1.00 72.38 594 ALA A C 1
ATOM 4426 O O . ALA A 1 594 ? -22.137 -16.824 12.464 1.00 72.38 594 ALA A O 1
ATOM 4427 N N . GLY A 1 595 ? -21.504 -14.691 12.094 1.00 67.06 595 GLY A N 1
ATOM 4428 C CA . GLY A 1 595 ? -20.758 -14.960 10.857 1.00 67.06 595 GLY A CA 1
ATOM 4429 C C . GLY A 1 595 ? -21.619 -15.462 9.687 1.00 67.06 595 GLY A C 1
ATOM 4430 O O . GLY A 1 595 ? -21.092 -16.042 8.741 1.00 67.06 595 GLY A O 1
ATOM 4431 N N . GLY A 1 596 ? -22.946 -15.327 9.769 1.00 68.38 596 GLY A N 1
ATOM 4432 C CA . GLY A 1 596 ? -23.887 -15.755 8.735 1.00 68.38 596 GLY A CA 1
ATOM 4433 C C . GLY A 1 596 ? -24.259 -14.637 7.761 1.00 68.38 596 GLY A C 1
ATOM 4434 O O . GLY A 1 596 ? -23.947 -13.469 7.990 1.00 68.38 596 GLY A O 1
ATOM 4435 N N . VAL A 1 597 ? -24.996 -14.998 6.705 1.00 84.94 597 VAL A N 1
ATOM 4436 C CA . VAL A 1 597 ? -25.490 -14.062 5.681 1.00 84.94 597 VAL A CA 1
ATOM 4437 C C . VAL A 1 597 ? -27.002 -14.157 5.468 1.00 84.94 597 VAL A C 1
ATOM 4439 O O . VAL A 1 597 ? -27.611 -15.202 5.710 1.00 84.94 597 VAL A O 1
ATOM 4442 N N . ALA A 1 598 ? -27.608 -13.077 4.976 1.00 85.12 598 ALA A N 1
ATOM 4443 C CA . ALA A 1 598 ? -28.961 -13.045 4.431 1.00 85.12 598 ALA A CA 1
ATOM 4444 C C . ALA A 1 598 ? -28.949 -12.433 3.029 1.00 85.12 598 ALA A C 1
ATOM 4446 O O . ALA A 1 598 ? -28.440 -11.334 2.829 1.00 85.12 598 ALA A O 1
ATOM 4447 N N . THR A 1 599 ? -29.552 -13.123 2.064 1.00 90.31 599 THR A N 1
ATOM 4448 C CA . THR A 1 599 ? -29.535 -12.711 0.660 1.00 90.31 599 THR A CA 1
ATOM 4449 C C . THR A 1 599 ? -30.896 -12.215 0.179 1.00 90.31 599 THR A C 1
ATOM 4451 O O . THR A 1 599 ? -31.953 -12.732 0.559 1.00 90.31 599 THR A O 1
ATOM 4454 N N . PHE A 1 600 ? -30.872 -11.226 -0.710 1.00 93.50 600 PHE A N 1
ATOM 4455 C CA . PHE A 1 600 ? -32.039 -10.598 -1.320 1.00 93.50 600 PHE A CA 1
ATOM 4456 C C . PHE A 1 600 ? -31.859 -10.552 -2.832 1.00 93.50 600 PHE A C 1
ATOM 4458 O O . PHE A 1 600 ? -30.789 -10.190 -3.310 1.00 93.50 600 PHE A O 1
ATOM 4465 N N . ALA A 1 601 ? -32.899 -10.891 -3.593 1.00 91.62 601 ALA A N 1
ATOM 4466 C CA . ALA A 1 601 ? -32.826 -10.923 -5.053 1.00 91.62 601 ALA A CA 1
ATOM 4467 C C . ALA A 1 601 ? -34.094 -10.377 -5.716 1.00 91.62 601 ALA A C 1
ATOM 4469 O O . ALA A 1 601 ? -35.202 -10.454 -5.169 1.00 91.62 601 ALA A O 1
ATOM 4470 N N . HIS A 1 602 ? -33.944 -9.861 -6.937 1.00 94.94 602 HIS A N 1
ATOM 4471 C CA . HIS A 1 602 ? -35.093 -9.498 -7.759 1.00 94.94 602 HIS A CA 1
ATOM 4472 C C . HIS A 1 602 ? -35.859 -10.758 -8.197 1.00 94.94 602 HIS A C 1
ATOM 4474 O O . HIS A 1 602 ? -35.271 -11.750 -8.621 1.00 94.94 602 HIS A O 1
ATOM 4480 N N . GLY A 1 603 ? -37.195 -10.722 -8.179 1.00 85.12 603 GLY A N 1
ATOM 4481 C CA . GLY A 1 603 ? -38.040 -11.897 -8.469 1.00 85.12 603 GLY A CA 1
ATOM 4482 C C . GLY A 1 603 ? -38.015 -12.413 -9.911 1.00 85.12 603 GLY A C 1
ATOM 4483 O O . GLY A 1 603 ? -38.646 -13.420 -10.214 1.00 85.12 603 GLY A O 1
ATOM 4484 N N . SER A 1 604 ? -37.311 -11.722 -10.803 1.00 90.75 604 SER A N 1
ATOM 4485 C CA . SER A 1 604 ? -37.071 -12.139 -12.193 1.00 90.75 604 SER A CA 1
ATOM 4486 C C . SER A 1 604 ? -35.585 -12.334 -12.506 1.00 90.75 604 SER A C 1
ATOM 4488 O O . SER A 1 604 ? -35.228 -12.403 -13.679 1.00 90.75 604 SER A O 1
ATOM 4490 N N . ALA A 1 605 ? -34.732 -12.371 -11.479 1.00 88.88 605 ALA A N 1
ATOM 4491 C CA . ALA A 1 605 ? -33.327 -12.729 -11.617 1.00 88.88 605 ALA A CA 1
ATOM 4492 C C . ALA A 1 605 ? -33.166 -14.224 -11.945 1.00 88.88 605 ALA A C 1
ATOM 4494 O O . ALA A 1 605 ? -34.106 -15.014 -11.814 1.00 88.88 605 ALA A O 1
ATOM 4495 N N . ASP A 1 606 ? -31.954 -14.610 -12.340 1.00 87.81 606 ASP A N 1
ATOM 4496 C CA . ASP A 1 606 ? -31.569 -16.004 -12.537 1.00 87.81 606 ASP A CA 1
ATOM 4497 C C . ASP A 1 606 ? -31.882 -16.878 -11.302 1.00 87.81 606 ASP A C 1
ATOM 4499 O O . ASP A 1 606 ? -31.894 -16.422 -10.150 1.00 87.81 606 ASP A O 1
ATOM 4503 N N . ALA A 1 607 ? -32.130 -18.168 -11.537 1.00 82.62 607 ALA A N 1
ATOM 4504 C CA . ALA A 1 607 ? -32.390 -19.141 -10.482 1.00 82.62 607 ALA A CA 1
ATOM 4505 C C . ALA A 1 607 ? -31.248 -19.209 -9.450 1.00 82.62 607 ALA A C 1
ATOM 4507 O O . ALA A 1 607 ? -31.512 -19.432 -8.271 1.00 82.62 607 ALA A O 1
ATOM 4508 N N . LEU A 1 608 ? -30.000 -18.975 -9.870 1.00 80.44 608 LEU A N 1
ATOM 4509 C CA . LEU A 1 608 ? -28.828 -18.947 -8.990 1.00 80.44 608 LEU A CA 1
ATOM 4510 C C . LEU A 1 608 ? -28.831 -17.773 -7.999 1.00 80.44 608 LEU A C 1
ATOM 4512 O O . LEU A 1 608 ? -28.242 -17.901 -6.930 1.00 80.44 608 LEU A O 1
ATOM 4516 N N . LEU A 1 609 ? -29.509 -16.666 -8.320 1.00 77.69 609 LEU A N 1
ATOM 4517 C CA . LEU A 1 609 ? -29.674 -15.519 -7.419 1.00 77.69 609 LEU A CA 1
ATOM 4518 C C . LEU A 1 609 ? -30.932 -15.640 -6.551 1.00 77.69 609 LEU A C 1
ATOM 4520 O O . LEU A 1 609 ? -30.950 -15.200 -5.403 1.00 77.69 609 LEU A O 1
ATOM 4524 N N . THR A 1 610 ? -31.999 -16.233 -7.090 1.00 79.94 610 THR A N 1
ATOM 4525 C CA . THR A 1 610 ? -33.295 -16.335 -6.398 1.00 79.94 610 THR A CA 1
ATOM 4526 C C . THR A 1 610 ? -33.396 -17.532 -5.453 1.00 79.94 610 THR A C 1
ATOM 4528 O O . THR A 1 610 ? -34.159 -17.483 -4.487 1.00 79.94 610 THR A O 1
ATOM 4531 N N . ALA A 1 611 ? -32.634 -18.605 -5.681 1.00 77.62 611 ALA A N 1
ATOM 4532 C CA . ALA A 1 611 ? -32.645 -19.780 -4.817 1.00 77.62 611 ALA A CA 1
ATOM 4533 C C . ALA A 1 611 ? -32.118 -19.448 -3.409 1.00 77.62 611 ALA A C 1
ATOM 4535 O O . ALA A 1 611 ? -30.935 -19.196 -3.217 1.00 77.62 611 ALA A O 1
ATOM 4536 N N . GLY A 1 612 ? -33.005 -19.493 -2.409 1.00 71.81 612 GLY A N 1
ATOM 4537 C CA . GLY A 1 612 ? -32.654 -19.243 -1.005 1.00 71.81 612 GLY A CA 1
ATOM 4538 C C . GLY A 1 612 ? -32.653 -17.769 -0.587 1.00 71.81 612 GLY A C 1
ATOM 4539 O O . GLY A 1 612 ? -32.524 -17.505 0.605 1.00 71.81 612 GLY A O 1
ATOM 4540 N N . SER A 1 613 ? -32.864 -16.840 -1.523 1.00 83.62 613 SER A N 1
ATOM 4541 C CA . SER A 1 613 ? -32.932 -15.400 -1.259 1.00 83.62 613 SER A CA 1
ATOM 4542 C C . SER A 1 613 ? -34.350 -14.932 -0.942 1.00 83.62 613 SER A C 1
ATOM 4544 O O . SER A 1 613 ? -35.339 -15.452 -1.465 1.00 83.62 613 SER A O 1
ATOM 4546 N N . THR A 1 614 ? -34.456 -13.880 -0.134 1.00 85.81 614 THR A N 1
ATOM 4547 C CA . THR A 1 614 ? -35.703 -13.128 0.019 1.00 85.81 614 THR A CA 1
ATOM 4548 C C . THR A 1 614 ? -35.990 -12.365 -1.272 1.00 85.81 614 THR A C 1
ATOM 4550 O O . THR A 1 614 ? -35.140 -11.637 -1.787 1.00 85.81 614 THR A O 1
ATOM 4553 N N . ILE A 1 615 ? -37.195 -12.526 -1.817 1.00 88.06 615 ILE A N 1
ATOM 4554 C CA . ILE A 1 615 ? -37.548 -11.961 -3.120 1.00 88.06 615 ILE A CA 1
ATOM 4555 C C . ILE A 1 615 ? -38.231 -10.604 -2.963 1.00 88.06 615 ILE A C 1
ATOM 4557 O O . ILE A 1 615 ? -39.287 -10.502 -2.341 1.00 88.06 615 ILE A O 1
ATOM 4561 N N . SER A 1 616 ? -37.673 -9.571 -3.599 1.00 87.69 616 SER A N 1
ATOM 4562 C CA . SER A 1 616 ? -38.290 -8.243 -3.681 1.00 87.69 616 SER A CA 1
ATOM 4563 C C . SER A 1 616 ? -38.079 -7.633 -5.060 1.00 87.69 616 SER A C 1
ATOM 4565 O O . SER A 1 616 ? -36.963 -7.334 -5.461 1.00 87.69 616 SER A O 1
ATOM 4567 N N . THR A 1 617 ? -39.164 -7.402 -5.799 1.00 84.31 617 THR A N 1
ATOM 4568 C CA . THR A 1 617 ? -39.122 -6.685 -7.089 1.00 84.31 617 THR A CA 1
ATOM 4569 C C . THR A 1 617 ? -39.236 -5.167 -6.926 1.00 84.31 617 THR A C 1
ATOM 4571 O O . THR A 1 617 ? -39.264 -4.436 -7.912 1.00 84.31 617 THR A O 1
ATOM 4574 N N . PHE A 1 618 ? -39.378 -4.689 -5.686 1.00 79.88 618 PHE A N 1
ATOM 4575 C CA . PHE A 1 618 ? -39.595 -3.278 -5.378 1.00 79.88 618 PHE A CA 1
ATOM 4576 C C . PHE A 1 618 ? -38.295 -2.586 -4.959 1.00 79.88 618 PHE A C 1
ATOM 4578 O O . PHE A 1 618 ? -37.938 -1.570 -5.549 1.00 79.88 618 PHE A O 1
ATOM 4585 N N . VAL A 1 619 ? -37.569 -3.168 -3.996 1.00 89.75 619 VAL A N 1
ATOM 4586 C CA . VAL A 1 619 ? -36.306 -2.612 -3.473 1.00 89.75 619 VAL A CA 1
ATOM 4587 C C . VAL A 1 619 ? -35.086 -3.148 -4.221 1.00 89.75 619 VAL A C 1
ATOM 4589 O O . VAL A 1 619 ? -34.188 -2.376 -4.529 1.00 89.75 619 VAL A O 1
ATOM 4592 N N . ILE A 1 620 ? -35.068 -4.427 -4.617 1.00 94.00 620 ILE A N 1
ATOM 4593 C CA . ILE A 1 620 ? -33.961 -5.002 -5.408 1.00 94.00 620 ILE A CA 1
ATOM 4594 C C . ILE A 1 620 ? -34.167 -4.688 -6.897 1.00 94.00 620 ILE A C 1
ATOM 4596 O O . ILE A 1 620 ? -34.256 -5.573 -7.739 1.00 94.00 620 ILE A O 1
ATOM 4600 N N . ASN A 1 621 ? -34.345 -3.408 -7.227 1.00 89.75 621 ASN A N 1
ATOM 4601 C CA . ASN A 1 621 ? -34.629 -2.950 -8.588 1.00 89.75 621 ASN A CA 1
ATOM 4602 C C . ASN A 1 621 ? -33.800 -1.721 -8.994 1.00 89.75 621 ASN A C 1
ATOM 4604 O O . ASN A 1 621 ? -34.262 -0.879 -9.761 1.00 89.75 621 ASN A O 1
ATOM 4608 N N . PHE A 1 622 ? -32.580 -1.638 -8.477 1.00 94.81 622 PHE A N 1
ATOM 4609 C CA . PHE A 1 622 ? -31.565 -0.649 -8.847 1.00 94.81 622 PHE A CA 1
ATOM 4610 C C . PHE A 1 622 ? -30.935 -0.952 -10.218 1.00 94.81 622 PHE A C 1
ATOM 4612 O O . PHE A 1 622 ? -31.066 -2.066 -10.712 1.00 94.81 622 PHE A O 1
ATOM 4619 N N . ASN A 1 623 ? -30.287 0.015 -10.858 1.00 89.19 623 ASN A N 1
ATOM 4620 C CA . ASN A 1 623 ? -29.686 -0.088 -12.194 1.00 89.19 623 ASN A CA 1
ATOM 4621 C C . ASN A 1 623 ? -28.307 0.597 -12.277 1.00 89.19 623 ASN A C 1
ATOM 4623 O O . ASN A 1 623 ? -27.927 1.128 -13.325 1.00 89.19 623 ASN A O 1
ATOM 4627 N N . GLY A 1 624 ? -27.597 0.615 -11.146 1.00 86.69 624 GLY A N 1
ATOM 4628 C CA . GLY A 1 624 ? -26.205 1.042 -11.030 1.00 86.69 624 GLY A CA 1
ATOM 4629 C C . GLY A 1 624 ? -25.963 2.527 -10.774 1.00 86.69 624 GLY A C 1
ATOM 4630 O O . GLY A 1 624 ? -24.818 2.905 -10.531 1.00 86.69 624 GLY A O 1
ATOM 4631 N N . ASP A 1 625 ? -27.004 3.364 -10.795 1.00 88.56 625 ASP A N 1
ATOM 4632 C CA . ASP A 1 625 ? -26.934 4.800 -10.482 1.00 88.56 625 ASP A CA 1
ATOM 4633 C C . ASP A 1 625 ? -27.832 5.242 -9.321 1.00 88.56 625 ASP A C 1
ATOM 4635 O O . ASP A 1 625 ? -28.111 6.432 -9.149 1.00 88.56 625 ASP A O 1
ATOM 4639 N N . ASP A 1 626 ? -28.280 4.281 -8.520 1.00 92.31 626 ASP A N 1
ATOM 4640 C CA . ASP A 1 626 ? -29.165 4.495 -7.381 1.00 92.31 626 ASP A CA 1
ATOM 4641 C C . ASP A 1 626 ? -28.399 4.510 -6.052 1.00 92.31 626 ASP A C 1
ATOM 4643 O O . ASP A 1 626 ? -27.233 4.132 -5.987 1.00 92.31 626 ASP A O 1
ATOM 4647 N N . TYR A 1 627 ? -29.072 4.923 -4.982 1.00 92.69 627 TYR A N 1
ATOM 4648 C CA . TYR A 1 627 ? -28.570 4.867 -3.613 1.00 92.69 627 TYR A CA 1
ATOM 4649 C C . TYR A 1 627 ? -29.315 3.788 -2.823 1.00 92.69 627 TYR A C 1
ATOM 4651 O O . TYR A 1 627 ? -30.543 3.686 -2.906 1.00 92.69 627 TYR A O 1
ATOM 4659 N N . ILE A 1 628 ? -28.582 2.987 -2.054 1.00 95.00 628 ILE A N 1
ATOM 4660 C CA . ILE A 1 628 ? -29.127 1.917 -1.217 1.00 95.00 628 ILE A CA 1
ATOM 4661 C C . ILE A 1 628 ? -28.652 2.138 0.213 1.00 95.00 628 ILE A C 1
ATOM 4663 O O . ILE A 1 628 ? -27.469 2.360 0.435 1.00 95.00 628 ILE A O 1
ATOM 4667 N N . GLU A 1 629 ? -29.549 2.044 1.188 1.00 95.25 629 GLU A N 1
ATOM 4668 C CA . GLU A 1 629 ? -29.194 2.108 2.610 1.00 95.25 629 GLU A CA 1
ATOM 4669 C C . GLU A 1 629 ? -29.813 0.941 3.382 1.00 95.25 629 GLU A C 1
ATOM 4671 O O . GLU A 1 629 ? -30.929 0.494 3.100 1.00 95.25 629 GLU A O 1
ATOM 4676 N N . LEU A 1 630 ? -29.075 0.463 4.377 1.00 96.19 630 LEU A N 1
ATOM 4677 C CA . LEU A 1 630 ? -29.566 -0.385 5.446 1.00 96.19 630 LEU A CA 1
ATOM 4678 C C . LEU A 1 630 ? -29.839 0.508 6.657 1.00 96.19 630 LEU A C 1
ATOM 4680 O O . LEU A 1 630 ? -28.960 1.229 7.130 1.00 96.19 630 LEU A O 1
ATOM 4684 N N . VAL A 1 631 ? -31.064 0.455 7.163 1.00 93.44 631 VAL A N 1
ATOM 4685 C CA . VAL A 1 631 ? -31.531 1.261 8.292 1.00 93.44 631 VAL A CA 1
ATOM 4686 C C . VAL A 1 631 ? -31.897 0.328 9.432 1.00 93.44 631 VAL A C 1
ATOM 4688 O O . VAL A 1 631 ? -32.607 -0.641 9.208 1.00 93.44 631 VAL A O 1
ATOM 4691 N N . ALA A 1 632 ? -31.463 0.618 10.654 1.00 90.88 632 ALA A N 1
ATOM 4692 C CA . ALA A 1 632 ? -31.869 -0.085 11.864 1.00 90.88 632 ALA A CA 1
ATOM 4693 C C . ALA A 1 632 ? -32.545 0.897 12.825 1.00 90.88 632 ALA A C 1
ATOM 4695 O O . ALA A 1 632 ? -31.959 1.905 13.218 1.00 90.88 632 ALA A O 1
ATOM 4696 N N . ASN A 1 633 ? -33.792 0.618 13.213 1.00 88.94 633 ASN A N 1
ATOM 4697 C CA . ASN A 1 633 ? -34.571 1.438 14.149 1.00 88.94 633 ASN A CA 1
ATOM 4698 C C . ASN A 1 633 ? -34.618 2.933 13.767 1.00 88.94 633 ASN A C 1
ATOM 4700 O O . ASN A 1 633 ? -34.587 3.816 14.625 1.00 88.94 633 ASN A O 1
ATOM 4704 N N . GLY A 1 634 ? -34.687 3.214 12.462 1.00 84.19 634 GLY A N 1
ATOM 4705 C CA . GLY A 1 634 ? -34.733 4.569 11.912 1.00 84.19 634 GLY A CA 1
ATOM 4706 C C . GLY A 1 634 ? -33.378 5.272 11.774 1.00 84.19 634 GLY A C 1
ATOM 4707 O O . GLY A 1 634 ? -33.368 6.441 11.400 1.00 84.19 634 GLY A O 1
ATOM 4708 N N . GLN A 1 635 ? -32.256 4.603 12.058 1.00 86.19 635 GLN A N 1
ATOM 4709 C CA . GLN A 1 635 ? -30.899 5.117 11.834 1.00 86.19 635 GLN A CA 1
ATOM 4710 C C . GLN A 1 635 ? -30.223 4.359 10.693 1.00 86.19 635 GLN A C 1
ATOM 4712 O O . GLN A 1 635 ? -30.340 3.139 10.628 1.00 86.19 635 GLN A O 1
ATOM 4717 N N . VAL A 1 636 ? -29.512 5.052 9.803 1.00 89.06 636 VAL A N 1
ATOM 4718 C CA . VAL A 1 636 ? -28.685 4.371 8.793 1.00 89.06 636 VAL A CA 1
ATOM 4719 C C . VAL A 1 636 ? -27.555 3.646 9.507 1.00 89.06 636 VAL A C 1
ATOM 4721 O O . VAL A 1 636 ? -26.931 4.214 10.398 1.00 89.06 636 VAL A O 1
ATOM 4724 N N . VAL A 1 637 ? -27.319 2.396 9.130 1.00 89.44 637 VAL A N 1
ATOM 4725 C CA . VAL A 1 637 ? -26.221 1.572 9.649 1.00 89.44 637 VAL A CA 1
ATOM 4726 C C . VAL A 1 637 ? -25.254 1.149 8.556 1.00 89.44 637 VAL A C 1
ATOM 4728 O O . VAL A 1 637 ? -24.111 0.841 8.866 1.00 89.44 637 VAL A O 1
ATOM 4731 N N . ASP A 1 638 ? -25.685 1.155 7.293 1.00 93.62 638 ASP A N 1
ATOM 4732 C CA . ASP A 1 638 ? -24.812 0.913 6.152 1.00 93.62 638 ASP A CA 1
ATOM 4733 C C . ASP A 1 638 ? -25.391 1.500 4.857 1.00 93.62 638 ASP A C 1
ATOM 4735 O O . ASP A 1 638 ? -26.607 1.675 4.757 1.00 93.62 638 ASP A O 1
ATOM 4739 N N . ALA A 1 639 ? -24.557 1.787 3.856 1.00 91.31 639 ALA A N 1
ATOM 4740 C CA . ALA A 1 639 ? -25.014 2.347 2.586 1.00 91.31 639 ALA A CA 1
ATOM 4741 C C . ALA A 1 639 ? -24.133 1.985 1.383 1.00 91.31 639 ALA A C 1
ATOM 4743 O O . ALA A 1 639 ? -22.943 1.699 1.514 1.00 91.31 639 ALA A O 1
ATOM 4744 N N . LEU A 1 640 ? -24.738 2.040 0.193 1.00 89.25 640 LEU A N 1
ATOM 4745 C CA . LEU A 1 640 ? -24.101 1.905 -1.108 1.00 89.25 640 LEU A CA 1
ATOM 4746 C C . LEU A 1 640 ? -24.547 3.019 -2.068 1.00 89.25 640 LEU A C 1
ATOM 4748 O O . LEU A 1 640 ? -25.738 3.309 -2.198 1.00 89.25 640 LEU A O 1
ATOM 4752 N N . GLY A 1 641 ? -23.588 3.599 -2.790 1.00 80.75 641 GLY A N 1
ATOM 4753 C CA . GLY A 1 641 ? -23.792 4.767 -3.640 1.00 80.75 641 GLY A CA 1
ATOM 4754 C C . GLY A 1 641 ? -23.697 6.073 -2.858 1.00 80.75 641 GLY A C 1
ATOM 4755 O O . GLY A 1 641 ? -23.577 6.079 -1.636 1.00 80.75 641 GLY A O 1
ATOM 4756 N N . THR A 1 642 ? -23.758 7.197 -3.567 1.00 83.31 642 THR A N 1
ATOM 4757 C CA . THR A 1 642 ? -23.684 8.529 -2.954 1.00 83.31 642 THR A CA 1
ATOM 4758 C C . THR A 1 642 ? -25.081 9.144 -2.898 1.00 83.31 642 THR A C 1
ATOM 4760 O O . THR A 1 642 ? -25.752 9.282 -3.924 1.00 83.31 642 THR A O 1
ATOM 4763 N N . TYR A 1 643 ? -25.541 9.497 -1.699 1.00 84.06 643 TYR A N 1
ATOM 4764 C CA . TYR A 1 643 ? -26.882 10.030 -1.478 1.00 84.06 643 TYR A CA 1
ATOM 4765 C C . TYR A 1 643 ? -27.114 11.324 -2.261 1.00 84.06 643 TYR A C 1
ATOM 4767 O O . TYR A 1 643 ? -26.292 12.237 -2.259 1.00 84.06 643 TYR A O 1
ATOM 4775 N N . GLY A 1 644 ? -28.247 11.399 -2.960 1.00 80.06 644 GLY A N 1
ATOM 4776 C CA . GLY A 1 644 ? -28.594 12.547 -3.798 1.00 80.06 644 GLY A CA 1
ATOM 4777 C C . GLY A 1 644 ? -27.768 12.703 -5.077 1.00 80.06 644 GLY A C 1
ATOM 4778 O O . GLY A 1 644 ? -27.946 13.683 -5.801 1.00 80.06 644 GLY A O 1
ATOM 4779 N N . VAL A 1 645 ? -26.883 11.753 -5.389 1.00 77.75 645 VAL A N 1
ATOM 4780 C CA . VAL A 1 645 ? -26.004 11.820 -6.558 1.00 77.75 645 VAL A CA 1
ATOM 4781 C C . VAL A 1 645 ? -26.361 10.727 -7.556 1.00 77.75 645 VAL A C 1
ATOM 4783 O O . VAL A 1 645 ? -26.382 9.540 -7.246 1.00 77.75 645 VAL A O 1
ATOM 4786 N N . LYS A 1 646 ? -26.594 11.140 -8.804 1.00 84.19 646 LYS A N 1
ATOM 4787 C CA . LYS A 1 646 ? -26.857 10.236 -9.923 1.00 84.19 646 LYS A CA 1
ATOM 4788 C C . LYS A 1 646 ? -25.574 9.945 -10.699 1.00 84.19 646 LYS A C 1
ATOM 4790 O O . LYS A 1 646 ? -25.203 10.697 -11.601 1.00 84.19 646 LYS A O 1
ATOM 4795 N N . THR A 1 647 ? -24.907 8.842 -10.379 1.00 79.69 647 THR A N 1
ATOM 4796 C CA . THR A 1 647 ? -23.685 8.396 -11.074 1.00 79.69 647 THR A CA 1
ATOM 4797 C C . THR A 1 647 ? -23.670 6.884 -11.215 1.00 79.69 647 THR A C 1
ATOM 4799 O O . THR A 1 647 ? -23.985 6.213 -10.245 1.00 79.69 647 THR A O 1
ATOM 4802 N N . ASN A 1 648 ? -23.253 6.349 -12.369 1.00 84.31 648 ASN A N 1
ATOM 4803 C CA . ASN A 1 648 ? -23.142 4.900 -12.604 1.00 84.31 648 ASN A CA 1
ATOM 4804 C C . ASN A 1 648 ? -21.963 4.292 -11.818 1.00 84.31 648 ASN A C 1
ATOM 4806 O O . ASN A 1 648 ? -20.924 3.997 -12.403 1.00 84.31 648 ASN A O 1
ATOM 4810 N N . TRP A 1 649 ? -22.095 4.162 -10.501 1.00 83.25 649 TRP A N 1
ATOM 4811 C CA . TRP A 1 649 ? -21.066 3.601 -9.619 1.00 83.25 649 TRP A CA 1
ATOM 4812 C C . TRP A 1 649 ? -21.171 2.076 -9.501 1.00 83.25 649 TRP A C 1
ATOM 4814 O O . TRP A 1 649 ? -20.175 1.415 -9.236 1.00 83.25 649 TRP A O 1
ATOM 4824 N N . GLY A 1 650 ? -22.372 1.530 -9.697 1.00 83.75 650 GLY A N 1
ATOM 4825 C CA . GLY A 1 650 ? -22.691 0.120 -9.489 1.00 83.75 650 GLY A CA 1
ATOM 4826 C C . GLY A 1 650 ? -23.315 -0.527 -10.718 1.00 83.75 650 GLY A C 1
ATOM 4827 O O . GLY A 1 650 ? -24.100 -1.450 -10.576 1.00 83.75 650 GLY A O 1
ATOM 4828 N N . LYS A 1 651 ? -23.059 -0.013 -11.923 1.00 87.62 651 LYS A N 1
ATOM 4829 C CA . LYS A 1 651 ? -23.676 -0.545 -13.143 1.00 87.62 651 LYS A CA 1
ATOM 4830 C C . LYS A 1 651 ? -22.893 -1.734 -13.688 1.00 87.62 651 LYS A C 1
ATOM 4832 O O . LYS A 1 651 ? -21.715 -1.574 -13.985 1.00 87.62 651 LYS A O 1
ATOM 4837 N N . ASP A 1 652 ? -23.584 -2.841 -13.950 1.00 83.94 652 ASP A N 1
ATOM 4838 C CA . ASP A 1 652 ? -23.059 -4.063 -14.561 1.00 83.94 652 ASP A CA 1
ATOM 4839 C C . ASP A 1 652 ? -21.870 -4.659 -13.777 1.00 83.94 652 ASP A C 1
ATOM 4841 O O . ASP A 1 652 ? -20.885 -5.087 -14.380 1.00 83.94 652 ASP A O 1
ATOM 4845 N N . VAL A 1 653 ? -21.943 -4.668 -12.441 1.00 79.75 653 VAL A N 1
ATOM 4846 C CA . VAL A 1 653 ? -20.857 -5.086 -11.538 1.00 79.75 653 VAL A CA 1
ATOM 4847 C C . VAL A 1 653 ? -21.344 -5.960 -10.390 1.00 79.75 653 VAL A C 1
ATOM 4849 O O . VAL A 1 653 ? -22.468 -5.819 -9.900 1.00 79.75 653 VAL A O 1
ATOM 4852 N N . THR A 1 654 ? -20.436 -6.809 -9.914 1.00 82.56 654 THR A N 1
ATOM 4853 C CA . THR A 1 654 ? -20.504 -7.383 -8.572 1.00 82.56 654 THR A CA 1
ATOM 4854 C C . THR A 1 654 ? -19.490 -6.665 -7.698 1.00 82.56 654 THR A C 1
ATOM 4856 O O . THR A 1 654 ? -18.327 -6.513 -8.072 1.00 82.56 654 THR A O 1
ATOM 4859 N N . LEU A 1 655 ? -19.944 -6.210 -6.539 1.00 82.44 655 LEU A N 1
ATOM 4860 C CA . LEU A 1 655 ? -19.116 -5.552 -5.549 1.00 82.44 655 LEU A CA 1
ATOM 4861 C C . LEU A 1 655 ? -19.168 -6.369 -4.263 1.00 82.44 655 LEU A C 1
ATOM 4863 O O . LEU A 1 655 ? -20.242 -6.570 -3.699 1.00 82.44 655 LEU A O 1
ATOM 4867 N N . VAL A 1 656 ? -18.001 -6.812 -3.803 1.00 77.69 656 VAL A N 1
ATOM 4868 C CA . VAL A 1 656 ? -17.847 -7.560 -2.550 1.00 77.69 656 VAL A CA 1
ATOM 4869 C C . VAL A 1 656 ? -17.107 -6.693 -1.540 1.00 77.69 656 VAL A C 1
ATOM 4871 O O . VAL A 1 656 ? -16.094 -6.058 -1.865 1.00 77.69 656 VAL A O 1
ATOM 4874 N N . ARG A 1 657 ? -17.609 -6.640 -0.307 1.00 78.00 657 ARG A N 1
ATOM 4875 C CA . ARG A 1 657 ? -16.979 -5.912 0.796 1.00 78.00 657 ARG A CA 1
ATOM 4876 C C . ARG A 1 657 ? -15.607 -6.523 1.105 1.00 78.00 657 ARG A C 1
ATOM 4878 O O . ARG A 1 657 ? -15.470 -7.742 1.167 1.00 78.00 657 ARG A O 1
ATOM 4885 N N . LYS A 1 658 ? -14.584 -5.672 1.271 1.00 60.91 658 LYS A N 1
ATOM 4886 C CA . LYS A 1 658 ? -13.232 -6.110 1.663 1.00 60.91 658 LYS A CA 1
ATOM 4887 C C . LYS A 1 658 ? -13.324 -6.866 2.995 1.00 60.91 658 LYS A C 1
ATOM 4889 O O . LYS A 1 658 ? -14.078 -6.452 3.874 1.00 60.91 658 LYS A O 1
ATOM 4894 N N . SER A 1 659 ? -12.544 -7.932 3.156 1.00 56.25 659 SER A N 1
ATOM 4895 C CA . SER A 1 659 ? -12.522 -8.761 4.374 1.00 56.25 659 SER A CA 1
ATOM 4896 C C . SER A 1 659 ? -12.117 -7.988 5.635 1.00 56.25 659 SER A C 1
ATOM 4898 O O . SER A 1 659 ? -12.492 -8.381 6.735 1.00 56.25 659 SER A O 1
ATOM 4900 N N . SER A 1 660 ? -11.399 -6.872 5.474 1.00 56.94 660 SER A N 1
ATOM 4901 C CA . SER A 1 660 ? -11.021 -5.954 6.552 1.00 56.94 660 SER A CA 1
ATOM 4902 C C . SER A 1 660 ? -12.183 -5.117 7.104 1.00 56.94 660 SER A C 1
ATOM 4904 O O . SER A 1 660 ? -12.058 -4.549 8.186 1.00 56.94 660 SER A O 1
ATOM 4906 N N . VAL A 1 661 ? -13.325 -5.037 6.409 1.00 57.22 661 VAL A N 1
ATOM 4907 C CA . VAL A 1 661 ? -14.509 -4.323 6.908 1.00 57.22 661 VAL A CA 1
ATOM 4908 C C . VAL A 1 661 ? -15.303 -5.234 7.835 1.00 57.22 661 VAL A C 1
ATOM 4910 O O . VAL A 1 661 ? -15.862 -6.239 7.398 1.00 57.22 661 VAL A O 1
ATOM 4913 N N . THR A 1 662 ? -15.394 -4.848 9.107 1.00 70.94 662 THR A N 1
ATOM 4914 C CA . THR A 1 662 ? -16.025 -5.643 10.174 1.00 70.94 662 THR A CA 1
ATOM 4915 C C . THR A 1 662 ? -17.335 -5.049 10.704 1.00 70.94 662 THR A C 1
ATOM 4917 O O . THR A 1 662 ? -17.981 -5.667 11.551 1.00 70.94 662 THR A O 1
ATOM 4920 N N . ALA A 1 663 ? -17.773 -3.886 10.211 1.00 77.62 663 ALA A N 1
ATOM 4921 C CA . ALA A 1 663 ? -19.043 -3.252 10.573 1.00 77.62 663 ALA A CA 1
ATOM 4922 C C . ALA A 1 663 ? -19.592 -2.368 9.436 1.00 77.62 663 ALA A C 1
ATOM 4924 O O . ALA A 1 663 ? -18.856 -1.958 8.538 1.00 77.62 663 ALA A O 1
ATOM 4925 N N . GLY A 1 664 ? -20.890 -2.068 9.488 1.00 77.06 664 GLY A N 1
ATOM 4926 C CA . GLY A 1 664 ? -21.578 -1.189 8.543 1.00 77.06 664 GLY A CA 1
ATOM 4927 C C . GLY A 1 664 ? -21.173 0.276 8.672 1.00 77.06 664 GLY A C 1
ATOM 4928 O O . GLY A 1 664 ? -20.853 0.749 9.766 1.00 77.06 664 GLY A O 1
ATOM 4929 N N . ASN A 1 665 ? -21.206 0.990 7.544 1.00 79.69 665 ASN A N 1
ATOM 4930 C CA . ASN A 1 665 ? -20.833 2.396 7.464 1.00 79.69 665 ASN A CA 1
ATOM 4931 C C . ASN A 1 665 ? -22.077 3.288 7.273 1.00 79.69 665 ASN A C 1
ATOM 4933 O O . ASN A 1 665 ? -22.651 3.315 6.182 1.00 79.69 665 ASN A O 1
ATOM 4937 N N . PRO A 1 666 ? -22.486 4.073 8.286 1.00 77.00 666 PRO A N 1
ATOM 4938 C CA . PRO A 1 666 ? -23.695 4.886 8.208 1.00 77.00 666 PRO A CA 1
ATOM 4939 C C . PRO A 1 666 ? -23.555 6.153 7.338 1.00 77.00 666 PRO A C 1
ATOM 4941 O O . PRO A 1 666 ? -24.528 6.897 7.189 1.00 77.00 666 PRO A O 1
ATOM 4944 N N . ASN A 1 667 ? -22.370 6.439 6.782 1.00 75.06 667 ASN A N 1
ATOM 4945 C CA . ASN A 1 667 ? -22.117 7.653 6.009 1.00 75.06 667 ASN A CA 1
ATOM 4946 C C . ASN A 1 667 ? -22.787 7.602 4.624 1.00 75.06 667 ASN A C 1
ATOM 4948 O O . ASN A 1 667 ? -22.527 6.726 3.802 1.00 75.06 667 ASN A O 1
ATOM 4952 N N . ARG A 1 668 ? -23.629 8.601 4.341 1.00 65.44 668 ARG A N 1
ATOM 4953 C CA . ARG A 1 668 ? -24.415 8.703 3.107 1.00 65.44 668 ARG A CA 1
ATOM 4954 C C . ARG A 1 668 ? -23.629 9.207 1.882 1.00 65.44 668 ARG A C 1
ATOM 4956 O O . ARG A 1 668 ? -24.128 9.061 0.767 1.00 65.44 668 ARG A O 1
ATOM 4963 N N . ASN A 1 669 ? -22.435 9.786 2.064 1.00 50.03 669 ASN A N 1
ATOM 4964 C CA . ASN A 1 669 ? -21.778 10.626 1.047 1.00 50.03 669 ASN A CA 1
ATOM 4965 C C . ASN A 1 669 ? -20.398 10.144 0.540 1.00 50.03 669 ASN A C 1
ATOM 4967 O O . ASN A 1 669 ? -19.722 10.895 -0.158 1.00 50.03 669 ASN A O 1
ATOM 4971 N N . GLN A 1 670 ? -19.976 8.902 0.797 1.00 49.97 670 GLN A N 1
ATOM 4972 C CA . GLN A 1 670 ? -18.755 8.351 0.177 1.00 49.97 670 GLN A CA 1
ATOM 4973 C C . GLN A 1 670 ? -19.024 7.741 -1.215 1.00 49.97 670 GLN A C 1
ATOM 4975 O O . GLN A 1 670 ? -20.063 7.121 -1.453 1.00 49.97 670 GLN A O 1
ATOM 4980 N N . ARG A 1 671 ? -18.061 7.865 -2.145 1.00 40.81 671 ARG A N 1
ATOM 4981 C CA . ARG A 1 671 ? -17.857 6.842 -3.189 1.00 40.81 671 ARG A CA 1
ATOM 4982 C C . ARG A 1 671 ? -17.067 5.712 -2.533 1.00 40.81 671 ARG A C 1
ATOM 4984 O O . ARG A 1 671 ? -16.058 5.969 -1.891 1.00 40.81 671 ARG A O 1
ATOM 4991 N N . LEU A 1 672 ? -17.626 4.513 -2.604 1.00 38.28 672 LEU A N 1
ATOM 4992 C CA . LEU A 1 672 ? -17.436 3.448 -1.619 1.00 38.28 672 LEU A CA 1
ATOM 4993 C C . LEU A 1 672 ? -15.995 2.886 -1.544 1.00 38.28 672 LEU A C 1
ATOM 4995 O O . LEU A 1 672 ? -15.381 2.725 -2.599 1.00 38.28 672 LEU A O 1
ATOM 4999 N N . PRO A 1 673 ? -15.513 2.512 -0.338 1.00 36.97 673 PRO A N 1
ATOM 5000 C CA . PRO A 1 673 ? -14.237 1.821 -0.102 1.00 36.97 673 PRO A CA 1
ATOM 5001 C C . PRO A 1 673 ? -14.262 0.373 -0.568 1.00 36.97 673 PRO A C 1
ATOM 5003 O O . PRO A 1 673 ? -15.368 -0.227 -0.554 1.00 36.97 673 PRO A O 1
#

pLDDT: mean 79.54, std 21.15, range [23.78, 98.75]

Secondary structure (DSSP, 8-state):
-EEE-TTS----S-----------------PPPPPPPPEEEEEE-S--GGGTT-EEEEETTTEEEEE-TT--SEEEEEEE----STT-EEEEETTEEEEES-SSEEEEEE--EE-TT--SEEEEEEEEEES---TT-EEEEEEEETT---EEE-SSTT-SSSEESS--EEEEEEEE---SEEEEEEEEE---TT-EEEEEEEEEEE------------S-S-----SSPPEE-S-STT---EE-SS-GGG--HHHHTHHHHHHHHTT--HHHHHHHHHHHHHTT-PPPPHHHHHHHHHHHTEETTEEEEEE-TTT--EEEGGGB--GGGGG-TTSEEEEESS-TTTT--STTSGGGT-TTTEEEEEHHHHHHHTTPEE---SEE-TTSTTSEE-SSEEE--GGGHHHHHHHHHHHHHHTSS-STT--S---EE-SS---TTSSEE--HHHHHHHHHHS---HHHHHHHHHHHHHHS---HHHH-TTHHHHHH-----S---------------------------------SPPGGGEEEEEEEE-STT-EEEEEEE-SSS-EE-TTEEEEEE-TT---GGG-EEEE--SEEPTT-EEEEE-TTS-HHHHTTSEE-TTTS---SS-EEEEEETTEEEEEES-TT----SSTTEEEE--TT--S----SSPPP-